Protein AF-A0AAD4MIU8-F1 (afdb_monomer)

Mean predicted aligned error: 20.25 Å

InterPro domains:
  IPR005312 Domain of unknown function DUF1759 [PF03564] (175-301)

Sequence (408 aa):
MAEQIKAGLVPHTTALTAKLDSLPEFQVPSLATDQPIEDYREQLDDLDIQLSESVLALKSRMDSIEKWQEKWLHYITAIDDDTARIRAGNEYNTTVRGPRGPIELMEEAELKIQSLTIIKEKIKKVNAKLDRQQTNLSLATIAQSPPQAQIQSPPQSNQITEPIVQMAPPKLRIFDGDILMWSEWWDSFTRLVDKKQWDDGYKLDQLVNHLSGRAHKYIQGYAGDPKNYAIVKERLQKKFGDNEVILDRLHKDLTHLPKAQNTSEIPKVVETIECICRQLEAKGENLEQRHIRQMIESKFPLWFVTDMYMQRGADWNVTKMRQYLEKWVDVREQAREAMDSNPPTYLHKNPKHERNPNNMNTGSVMVSNNSFTDKNKKSPKYPCFFVEKIIGTTNVAHIIQLKRESNV

Radius of gyration: 33.12 Å; Cα contacts (8 Å, |Δi|>4): 230; chains: 1; bounding box: 101×64×90 Å

Secondary structure (DSSP, 8-state):
-HHHHHHHHHHHHHHHHHHHHT-----PPPPPTT--HHHHHHHHHHHHHHHHHHHHHHHHHHHHHHHHHHHHHHHHHT---HHHHHHHHHHHHHHHSSTT-HHHHHHHHHHHHHHHHHHHHHHHHHHHHHHHHHHHHHHHHH-------------------------PPPPPPPB-S-TTTHHHHHHHHIIIIITS---HHHHHHHHHHTB-HHHHHHHTTTTT-GGGHHHHHHHHHHHH--HHHHHHHHHHHHHHSPPP-STTTHHHHHHHHHHHHHHHHHTT-----HHHHHHHHTTS-HHHHHHHHHS--TT--HHHHHHHHHHHHHHHHHHHHHHHTS-----------------------------------PPP----TT-S---S---THHHHHHHHTT--

Foldseek 3Di:
DLVVLVVQLVVLLVQLVVLLVPDDDDDQDDDDPPDDPVVSLVVLVVLLVSLVCSLVSNVVSLVSNVVSLVVLVVVLLPDPDPVVSVVSVVVSCCQQVPVSHSVVSQVSSVVVNVVSVVRNVVSVVVVVVVVVVVVVVVVVVVPPDDDDDDDDDDDDDDDDDDPPPPVDQDDQAAAAQALLCCVVNVVSLCVPAVPDPDQLLVSLVVVLVSYHHPLNVQCVVPSPDSVCSVVSVVSSCVRRVPLVVVLVVLVVCLQPPAADPGPVCLLVLLVSLVVSVVSCVVSVHDCQDPVNVVSSLRRYDPVVNVVLVVPDDPPDTPVVSSVVSVVVVVVVVVVVCVCVVPPDPPPPCPDDDDDDDDDDDDDDDDDDDDDDDDDDDDDDDDDPVPPDDPPDDDDPVVVVVVVVVVPD

Solvent-accessible surface area (backbone atoms only — not comparable to full-atom values): 25139 Å² total; per-residue (Å²): 106,71,68,57,44,52,62,61,36,50,61,39,47,53,56,41,53,56,49,61,78,65,56,76,92,83,74,85,82,77,88,53,96,87,57,59,70,62,67,52,47,52,57,48,51,55,48,46,47,57,44,48,54,51,42,52,59,46,50,61,35,47,59,51,41,51,59,38,50,52,52,47,53,50,54,40,73,70,45,86,51,67,70,61,24,52,51,49,48,49,52,48,50,55,58,37,74,30,92,86,14,60,53,56,48,48,49,54,47,49,54,49,41,50,55,47,49,55,48,48,57,48,50,55,60,48,53,63,46,52,57,50,50,54,53,50,49,59,52,56,70,71,64,79,72,88,84,88,82,86,85,91,81,87,89,81,82,94,75,95,68,82,87,73,80,73,75,71,77,84,76,78,69,73,41,44,60,60,45,83,57,33,61,66,50,48,59,44,44,38,69,73,47,69,75,43,98,64,58,50,40,60,47,34,52,58,49,55,76,32,35,31,70,60,41,32,67,74,42,61,93,49,74,86,45,47,85,34,32,67,58,53,51,50,53,47,42,66,70,39,60,38,62,65,66,43,49,63,42,48,53,44,54,54,64,67,47,75,53,32,88,48,80,84,42,41,52,62,49,47,54,52,50,50,56,44,50,51,54,38,49,75,72,70,50,78,62,81,39,71,66,56,45,51,47,58,57,62,31,49,46,70,69,56,51,47,54,56,61,70,73,53,60,99,82,68,46,48,70,57,48,51,54,49,50,52,51,53,40,53,54,49,51,52,52,48,52,53,43,76,74,51,70,82,83,80,74,76,80,75,81,76,89,80,85,84,84,88,81,88,86,87,83,88,83,88,84,85,86,84,76,84,79,90,80,88,79,87,75,85,83,79,80,73,91,83,82,86,85,90,84,76,91,79,69,68,69,67,62,52,55,64,60,60,77,70,74,122

Structure (mmCIF, N/CA/C/O backbone):
data_AF-A0AAD4MIU8-F1
#
_entry.id   AF-A0AAD4MIU8-F1
#
loop_
_atom_site.group_PDB
_atom_site.id
_atom_site.type_symbol
_atom_site.label_atom_id
_atom_site.label_alt_id
_atom_site.label_comp_id
_atom_site.label_asym_id
_atom_site.label_entity_id
_atom_site.label_seq_id
_atom_site.pdbx_PDB_ins_code
_atom_site.Cartn_x
_atom_site.Cartn_y
_atom_site.Cartn_z
_atom_site.occupancy
_atom_site.B_iso_or_equiv
_atom_site.auth_seq_id
_atom_site.auth_comp_id
_atom_site.auth_asym_id
_atom_site.auth_atom_id
_atom_site.pdbx_PDB_model_num
ATOM 1 N N . MET A 1 1 ? 11.847 3.805 -37.419 1.00 67.69 1 MET A N 1
ATOM 2 C CA . MET A 1 1 ? 10.958 3.721 -36.242 1.00 67.69 1 MET A CA 1
ATOM 3 C C . MET A 1 1 ? 11.722 3.839 -34.925 1.00 67.69 1 MET A C 1
ATOM 5 O O . MET A 1 1 ? 11.498 4.844 -34.271 1.00 67.69 1 MET A O 1
ATOM 9 N N . ALA A 1 2 ? 12.656 2.940 -34.565 1.00 67.56 2 ALA A N 1
ATOM 10 C CA . ALA A 1 2 ? 13.482 3.069 -33.341 1.00 67.56 2 ALA A CA 1
ATOM 11 C C . ALA A 1 2 ? 14.037 4.495 -33.111 1.00 67.56 2 ALA A C 1
ATOM 13 O O . ALA A 1 2 ? 13.659 5.162 -32.152 1.00 67.56 2 ALA A O 1
ATOM 14 N N . GLU A 1 3 ? 14.813 5.014 -34.070 1.00 76.06 3 GLU A N 1
ATOM 15 C CA . GLU A 1 3 ? 15.374 6.377 -34.030 1.00 76.06 3 GLU A CA 1
ATOM 16 C C . GLU A 1 3 ? 14.318 7.497 -33.934 1.00 76.06 3 GLU A C 1
ATOM 18 O O . GLU A 1 3 ? 14.583 8.545 -33.361 1.00 76.06 3 GLU A O 1
ATOM 23 N N . GLN A 1 4 ? 13.091 7.290 -34.427 1.00 81.19 4 GLN A N 1
ATOM 24 C CA . GLN A 1 4 ? 12.011 8.284 -34.309 1.00 81.19 4 GLN A CA 1
ATOM 25 C C . GLN A 1 4 ? 11.412 8.305 -32.895 1.00 81.19 4 GLN A C 1
ATOM 27 O O . GLN A 1 4 ? 11.025 9.360 -32.404 1.00 81.19 4 GLN A O 1
ATOM 32 N N . ILE A 1 5 ? 11.357 7.150 -32.226 1.00 80.56 5 ILE A N 1
ATOM 33 C CA . ILE A 1 5 ? 10.901 7.025 -30.835 1.00 80.56 5 ILE A CA 1
ATOM 34 C C . ILE A 1 5 ? 11.961 7.604 -29.888 1.00 80.56 5 ILE A C 1
ATOM 36 O O . ILE A 1 5 ? 11.640 8.385 -28.997 1.00 80.56 5 ILE A O 1
ATOM 40 N N . LYS A 1 6 ? 13.234 7.302 -30.152 1.00 81.62 6 LYS A N 1
ATOM 41 C CA . LYS A 1 6 ? 14.420 7.858 -29.486 1.00 81.62 6 LYS A CA 1
ATOM 42 C C . LYS A 1 6 ? 14.503 9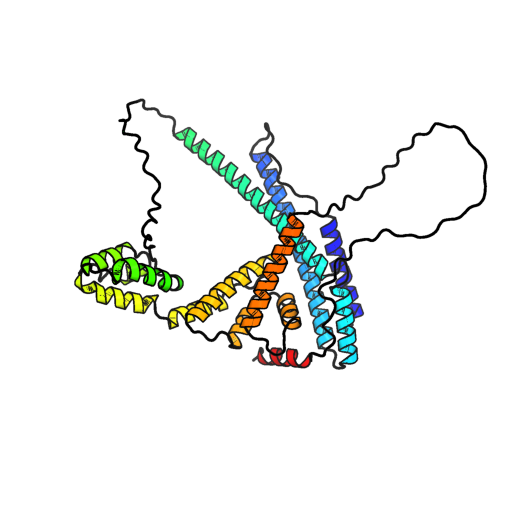.384 -29.633 1.00 81.62 6 LYS A C 1
ATOM 44 O O . LYS A 1 6 ? 14.613 10.085 -28.630 1.00 81.62 6 LYS A O 1
ATOM 49 N N . ALA A 1 7 ? 14.332 9.913 -30.848 1.00 84.19 7 ALA A N 1
ATOM 50 C CA . ALA A 1 7 ? 14.243 11.354 -31.100 1.00 84.19 7 ALA A CA 1
ATOM 51 C C . ALA A 1 7 ? 13.004 12.012 -30.460 1.00 84.19 7 ALA A C 1
ATOM 53 O O . ALA A 1 7 ? 13.064 13.183 -30.099 1.00 84.19 7 ALA A O 1
ATOM 54 N N . GLY A 1 8 ? 11.902 11.275 -30.282 1.00 85.50 8 GLY A N 1
ATOM 55 C CA . GLY A 1 8 ? 10.732 11.730 -29.523 1.00 85.50 8 GLY A CA 1
ATOM 56 C C . GLY A 1 8 ? 10.958 11.767 -28.007 1.00 85.50 8 GLY A C 1
ATOM 57 O O . GLY A 1 8 ? 10.428 12.644 -27.334 1.00 85.50 8 GLY A O 1
ATOM 58 N N . LEU A 1 9 ? 11.776 10.857 -27.470 1.00 86.75 9 LEU A N 1
ATOM 59 C CA . LEU A 1 9 ? 12.093 10.752 -26.042 1.00 86.75 9 LEU A CA 1
ATOM 60 C C . LEU A 1 9 ? 13.063 11.846 -25.559 1.00 86.75 9 LEU A C 1
ATOM 62 O O . LEU A 1 9 ? 12.859 12.403 -24.479 1.00 86.75 9 LEU A O 1
ATOM 66 N N . VAL A 1 10 ? 14.092 12.169 -26.352 1.00 86.88 10 VAL A N 1
ATOM 67 C CA . VAL A 1 10 ? 15.169 13.113 -25.978 1.00 86.88 10 VAL A CA 1
ATOM 68 C C . VAL A 1 10 ? 14.661 14.500 -25.534 1.00 86.88 10 VAL A C 1
ATOM 70 O O . VAL A 1 10 ? 15.100 14.969 -24.486 1.00 86.88 10 VAL A O 1
ATOM 73 N N . PRO A 1 11 ? 13.702 15.160 -26.216 1.00 89.06 11 PRO A N 1
ATOM 74 C CA . PRO A 1 11 ? 13.147 16.430 -25.743 1.00 89.06 11 PRO A CA 1
ATOM 75 C C . PRO A 1 11 ? 12.526 16.350 -24.343 1.00 89.06 11 PRO A C 1
ATOM 77 O O . PRO A 1 11 ? 12.638 17.302 -23.572 1.00 89.06 11 PRO A O 1
ATOM 80 N N . HIS A 1 12 ? 11.897 15.225 -23.985 1.00 89.00 12 HIS A N 1
ATOM 81 C CA . HIS A 1 12 ? 11.271 15.057 -22.672 1.00 89.00 12 HIS A CA 1
ATOM 82 C C . HIS A 1 12 ? 12.293 14.771 -21.569 1.00 89.00 12 HIS A C 1
ATOM 84 O O . HIS A 1 12 ? 12.146 15.321 -20.477 1.00 89.00 12 HIS A O 1
ATOM 90 N N . THR A 1 13 ? 13.348 13.990 -21.841 1.00 88.44 13 THR A N 1
ATOM 91 C CA . THR A 1 13 ? 14.445 13.822 -20.875 1.00 88.44 13 THR A CA 1
ATOM 92 C C . THR A 1 13 ? 15.165 15.145 -20.651 1.00 88.44 13 THR A C 1
ATOM 94 O O . THR A 1 13 ? 15.242 15.583 -19.509 1.00 88.44 13 THR A O 1
ATOM 97 N N . THR A 1 14 ? 15.563 15.861 -21.711 1.00 90.25 14 THR A N 1
ATOM 98 C CA . THR A 1 14 ? 16.180 17.195 -21.597 1.00 90.25 14 THR A CA 1
ATOM 99 C C . THR A 1 14 ? 15.285 18.188 -20.847 1.00 90.25 14 THR A C 1
ATOM 101 O O . THR A 1 14 ? 15.778 18.938 -20.007 1.00 90.25 14 THR A O 1
ATOM 104 N N . ALA A 1 15 ? 13.967 18.178 -21.078 1.00 90.31 15 ALA A N 1
ATOM 105 C CA . ALA A 1 15 ? 13.027 19.043 -20.360 1.00 90.31 15 ALA A CA 1
ATOM 106 C C . ALA A 1 15 ? 12.829 18.662 -18.879 1.00 90.31 15 ALA A C 1
ATOM 108 O O . ALA A 1 15 ? 12.446 19.530 -18.087 1.00 90.31 15 ALA A O 1
ATOM 109 N N . LEU A 1 16 ? 13.069 17.400 -18.496 1.00 90.94 16 LEU A N 1
ATOM 110 C CA . LEU A 1 16 ? 13.105 16.954 -17.100 1.00 90.94 16 LEU A CA 1
ATOM 111 C C . LEU A 1 16 ? 14.426 17.338 -16.432 1.00 90.94 16 LEU A C 1
ATOM 113 O O . LEU A 1 16 ? 14.388 17.979 -15.387 1.00 90.94 16 LEU A O 1
ATOM 117 N N . THR A 1 17 ? 15.562 17.062 -17.078 1.00 91.62 17 THR A N 1
ATOM 118 C CA . THR A 1 17 ? 16.901 17.495 -16.648 1.00 91.62 17 THR A CA 1
ATOM 119 C C . THR A 1 17 ? 16.939 19.000 -16.383 1.00 91.62 17 THR A C 1
ATOM 121 O O . THR A 1 17 ? 17.271 19.427 -15.284 1.00 91.62 17 THR A O 1
ATOM 124 N N . ALA A 1 18 ? 16.490 19.813 -17.344 1.00 92.00 18 ALA A N 1
ATOM 125 C CA . ALA A 1 18 ? 16.474 21.265 -17.203 1.00 92.00 18 ALA A CA 1
ATOM 126 C C . ALA A 1 18 ? 15.562 21.750 -16.062 1.00 92.00 18 ALA A C 1
ATOM 128 O O . ALA A 1 18 ? 15.890 22.739 -15.418 1.00 92.00 18 ALA A O 1
ATOM 129 N N . LYS A 1 19 ? 14.438 21.069 -15.778 1.00 91.50 19 LYS A N 1
ATOM 130 C CA . LYS A 1 19 ? 13.569 21.429 -14.642 1.00 91.50 19 LYS A CA 1
ATOM 131 C C . LYS A 1 19 ? 14.171 20.989 -13.304 1.00 91.50 19 LYS A C 1
ATOM 133 O O . LYS A 1 19 ? 14.023 21.716 -12.331 1.00 91.50 19 LYS A O 1
ATOM 138 N N . LEU A 1 20 ? 14.845 19.841 -13.249 1.00 89.12 20 LEU A N 1
ATOM 139 C CA . LEU A 1 20 ? 15.583 19.368 -12.073 1.00 89.12 20 LEU A CA 1
ATOM 140 C C . LEU A 1 20 ? 16.712 20.329 -11.690 1.00 89.12 20 LEU A C 1
ATOM 142 O O . LEU A 1 20 ? 16.757 20.788 -10.546 1.00 89.12 20 LEU A O 1
ATOM 146 N N . ASP A 1 21 ? 17.543 20.689 -12.670 1.00 89.50 21 ASP A N 1
ATOM 147 C CA . ASP A 1 21 ? 18.676 21.606 -12.514 1.00 89.50 21 ASP A CA 1
ATOM 148 C C . ASP A 1 21 ? 18.224 23.053 -12.205 1.00 89.50 21 ASP A C 1
ATOM 150 O O . ASP A 1 21 ? 18.973 23.814 -11.597 1.00 89.50 21 ASP A O 1
ATOM 154 N N . SER A 1 22 ? 16.994 23.444 -12.580 1.00 89.31 22 SER A N 1
ATOM 155 C CA . SER A 1 22 ? 16.445 24.791 -12.341 1.00 89.31 22 SER A CA 1
ATOM 156 C C . SER A 1 22 ? 15.590 24.941 -11.074 1.00 89.31 22 SER A C 1
ATOM 158 O O . SER A 1 22 ? 14.992 26.002 -10.881 1.00 89.31 22 SER A O 1
ATOM 160 N N . LEU A 1 23 ? 15.397 23.893 -10.267 1.00 87.88 23 LEU A N 1
ATOM 161 C CA . LEU A 1 23 ? 14.532 23.968 -9.082 1.00 87.88 23 LEU A CA 1
ATOM 162 C C . LEU A 1 23 ? 15.287 24.592 -7.897 1.00 87.88 23 LEU A C 1
ATOM 164 O O . LEU A 1 23 ? 16.319 24.042 -7.506 1.00 87.88 23 LEU A O 1
ATOM 168 N N . PRO A 1 24 ? 14.782 25.691 -7.298 1.00 83.88 24 PRO A N 1
ATOM 169 C CA . PRO A 1 24 ? 15.442 26.331 -6.167 1.00 83.88 24 PRO A CA 1
ATOM 170 C C . PRO A 1 24 ? 15.422 25.426 -4.929 1.00 83.88 24 PRO A C 1
ATOM 172 O O . PRO A 1 24 ? 14.605 24.508 -4.805 1.00 83.88 24 PRO A O 1
ATOM 175 N N . GLU A 1 25 ? 16.319 25.704 -3.987 1.00 82.31 25 GLU A N 1
ATOM 176 C CA . GLU A 1 25 ? 16.322 25.039 -2.688 1.00 82.31 25 GLU A CA 1
ATOM 177 C C . GLU A 1 25 ? 15.236 25.649 -1.791 1.00 82.31 25 GLU A C 1
ATOM 179 O O . GLU A 1 25 ? 15.449 26.632 -1.085 1.00 82.31 25 GLU A O 1
ATOM 184 N N . PHE A 1 26 ? 14.033 25.083 -1.864 1.00 85.44 26 PHE A N 1
ATOM 185 C CA . PHE A 1 26 ? 12.910 25.511 -1.038 1.00 85.44 26 PHE A CA 1
ATOM 186 C C . PHE A 1 26 ? 13.165 25.202 0.445 1.00 85.44 26 PHE A C 1
ATOM 188 O O . PHE A 1 26 ? 13.503 24.078 0.818 1.00 85.44 26 PHE A O 1
ATOM 195 N N . GLN A 1 27 ? 12.926 26.187 1.307 1.00 84.62 27 GLN A N 1
ATOM 196 C CA . GLN A 1 27 ? 12.951 26.049 2.762 1.00 84.62 27 GLN A CA 1
ATOM 197 C C . GLN A 1 27 ? 11.756 26.814 3.350 1.00 84.62 27 GLN A C 1
ATOM 199 O O . GLN A 1 27 ? 11.256 27.751 2.731 1.00 84.62 27 GLN A O 1
ATOM 204 N N . VAL A 1 28 ? 11.266 26.408 4.525 1.00 84.31 28 VAL A N 1
ATOM 205 C CA . VAL A 1 28 ? 10.170 27.130 5.199 1.00 84.31 28 VAL A CA 1
ATOM 206 C C . VAL A 1 28 ? 10.751 28.390 5.851 1.00 84.31 28 VAL A C 1
ATOM 208 O O . VAL A 1 28 ? 11.695 28.244 6.632 1.00 84.31 28 VAL A O 1
ATOM 211 N N . PRO A 1 29 ? 10.228 29.600 5.572 1.00 84.38 29 PRO A N 1
ATOM 212 C CA . PRO A 1 29 ? 10.720 30.826 6.189 1.00 84.38 29 PRO A CA 1
ATOM 213 C C . PRO A 1 29 ? 10.487 30.821 7.704 1.00 84.38 29 PRO A C 1
ATOM 215 O O . PRO A 1 29 ? 9.495 30.282 8.202 1.00 84.38 29 PRO A O 1
ATOM 218 N N . SER A 1 30 ? 11.385 31.467 8.444 1.00 83.44 30 SER A N 1
ATOM 219 C CA . SER A 1 30 ? 11.197 31.753 9.870 1.00 83.44 30 SER A CA 1
ATOM 220 C C . SER A 1 30 ? 10.391 33.038 10.040 1.00 83.44 30 SER A C 1
ATOM 222 O O . SER A 1 30 ? 10.741 34.046 9.434 1.00 83.44 30 SER A O 1
ATOM 224 N N . LEU A 1 31 ? 9.368 33.020 10.899 1.00 81.06 31 LEU A N 1
ATOM 225 C CA . LEU A 1 31 ? 8.656 34.232 11.316 1.00 81.06 31 LEU A CA 1
ATOM 226 C C . LEU A 1 31 ? 9.646 35.216 11.961 1.00 81.06 31 LEU A C 1
ATOM 228 O O . LEU A 1 31 ? 10.312 34.863 12.939 1.00 81.06 31 LEU A O 1
ATOM 232 N N . ALA A 1 32 ? 9.749 36.431 11.420 1.00 80.69 32 ALA A N 1
ATOM 233 C CA . ALA A 1 32 ? 10.578 37.483 12.002 1.00 80.69 32 ALA A CA 1
ATOM 234 C C . ALA A 1 32 ? 9.880 38.153 13.201 1.00 80.69 32 ALA A C 1
ATOM 236 O O . ALA A 1 32 ? 8.654 38.224 13.254 1.00 80.69 32 ALA A O 1
ATOM 237 N N . THR A 1 33 ? 10.666 38.664 14.155 1.00 74.06 33 THR A N 1
ATOM 238 C CA . THR A 1 33 ? 10.194 39.173 15.460 1.00 74.06 33 THR A CA 1
ATOM 239 C C . THR A 1 33 ? 9.079 40.218 15.364 1.00 74.06 33 THR A C 1
ATOM 241 O O . THR A 1 33 ? 8.167 40.207 16.186 1.00 74.06 33 THR A O 1
ATOM 244 N N . ASP A 1 34 ? 9.150 41.089 14.354 1.00 77.56 34 ASP A N 1
ATOM 245 C CA . ASP A 1 34 ? 8.257 42.240 14.168 1.00 77.56 34 ASP A CA 1
ATOM 246 C C . ASP A 1 34 ? 7.303 42.073 12.963 1.00 77.56 34 ASP A C 1
ATOM 248 O O . ASP A 1 34 ? 6.650 43.029 12.544 1.00 77.56 34 ASP A O 1
ATOM 252 N N . GLN A 1 35 ? 7.232 40.875 12.369 1.00 82.38 35 GLN A N 1
ATOM 253 C CA . GLN A 1 35 ? 6.411 40.598 11.186 1.00 82.38 35 GLN A CA 1
ATOM 254 C C . GLN A 1 35 ? 4.956 40.271 11.577 1.00 82.38 35 GLN A C 1
ATOM 256 O O . GLN A 1 35 ? 4.739 39.437 12.463 1.00 82.38 35 GLN A O 1
ATOM 261 N N . PRO A 1 36 ? 3.939 40.850 10.908 1.00 85.44 36 PRO A N 1
ATOM 262 C CA . PRO A 1 36 ? 2.552 40.452 11.119 1.00 85.44 36 PRO A CA 1
ATOM 263 C C . PRO A 1 36 ? 2.320 38.977 10.762 1.00 85.44 36 PRO A C 1
ATOM 265 O O . PRO A 1 36 ? 2.852 38.453 9.784 1.00 85.44 36 PRO A O 1
ATOM 268 N N . ILE A 1 37 ? 1.480 38.300 11.549 1.00 82.69 37 ILE A N 1
ATOM 269 C CA . ILE A 1 37 ? 1.195 36.868 11.359 1.00 82.69 37 ILE A CA 1
ATOM 270 C C . ILE A 1 37 ? 0.523 36.598 10.002 1.00 82.69 37 ILE A C 1
ATOM 272 O O . ILE A 1 37 ? 0.755 35.540 9.425 1.00 82.69 37 ILE A O 1
ATOM 276 N N . GLU A 1 38 ? -0.273 37.534 9.479 1.00 84.69 38 GLU A N 1
ATOM 277 C CA . GLU A 1 38 ? -0.971 37.347 8.201 1.00 84.69 38 GLU A CA 1
ATOM 278 C C . GLU A 1 38 ? -0.011 37.468 7.004 1.00 84.69 38 GLU A C 1
ATOM 280 O O . GLU A 1 38 ? 0.018 36.563 6.177 1.00 84.69 38 GLU A O 1
ATOM 285 N N . ASP A 1 39 ? 0.880 38.467 6.988 1.00 85.81 39 ASP A N 1
ATOM 286 C CA . ASP A 1 39 ? 1.981 38.599 6.015 1.00 85.81 39 ASP A CA 1
ATOM 287 C C . ASP A 1 39 ? 2.872 37.340 5.974 1.00 85.81 39 ASP A C 1
ATOM 289 O O . ASP A 1 39 ? 3.410 36.958 4.935 1.00 85.81 39 ASP A O 1
ATOM 293 N N . TYR A 1 40 ? 3.058 36.679 7.123 1.00 87.81 40 TYR A N 1
ATOM 294 C CA . TYR A 1 40 ? 3.792 35.413 7.213 1.00 87.81 40 TYR A CA 1
ATOM 295 C C . TYR A 1 40 ? 2.985 34.214 6.686 1.00 87.81 40 TYR A C 1
ATOM 297 O O . TYR A 1 40 ? 3.573 33.285 6.134 1.00 87.81 40 TYR A O 1
ATOM 305 N N . ARG A 1 41 ? 1.650 34.224 6.804 1.00 85.75 41 ARG A N 1
ATOM 306 C CA . ARG A 1 41 ? 0.775 33.200 6.200 1.00 85.75 41 ARG A CA 1
ATOM 307 C C . ARG A 1 41 ? 0.720 33.348 4.681 1.00 85.75 41 ARG A C 1
ATOM 309 O O . ARG A 1 41 ? 0.863 32.345 3.995 1.00 85.75 41 ARG A O 1
ATOM 316 N N . GLU A 1 42 ? 0.642 34.573 4.161 1.00 89.38 42 GLU A N 1
ATOM 317 C CA . GLU A 1 42 ? 0.718 34.850 2.719 1.00 89.38 42 GLU A CA 1
ATOM 318 C C . GLU A 1 42 ? 2.027 34.299 2.117 1.00 89.38 42 GLU A C 1
ATOM 320 O O . GLU A 1 42 ? 1.993 33.542 1.151 1.00 89.38 42 GLU A O 1
ATOM 325 N N . GLN A 1 43 ? 3.173 34.536 2.771 1.00 90.00 43 GLN A N 1
ATOM 326 C CA . GLN A 1 43 ? 4.472 33.960 2.375 1.00 90.00 43 GLN A CA 1
ATOM 327 C C . GLN A 1 43 ? 4.527 32.422 2.432 1.00 90.00 43 GLN A C 1
ATOM 329 O O . GLN A 1 43 ? 5.267 31.800 1.664 1.00 90.00 43 GLN A O 1
ATOM 334 N N . LEU A 1 44 ? 3.790 31.792 3.351 1.00 88.38 44 LEU A N 1
ATOM 335 C CA . LEU A 1 44 ? 3.712 30.333 3.465 1.00 88.38 44 LEU A CA 1
ATOM 336 C C . LEU A 1 44 ? 2.801 29.714 2.397 1.00 88.38 44 LEU A C 1
ATOM 338 O O . LEU A 1 44 ? 3.119 28.638 1.886 1.00 88.38 44 LEU A O 1
ATOM 342 N N . ASP A 1 45 ? 1.715 30.392 2.035 1.00 90.31 45 ASP A N 1
ATOM 343 C CA . ASP A 1 45 ? 0.769 29.928 1.023 1.00 90.31 45 ASP A CA 1
ATOM 344 C C . ASP A 1 45 ? 1.325 30.147 -0.402 1.00 90.31 45 ASP A C 1
ATOM 346 O O . ASP A 1 45 ? 1.248 29.233 -1.226 1.00 90.31 45 ASP A O 1
ATOM 350 N N . ASP A 1 46 ? 2.022 31.262 -0.669 1.00 91.69 46 ASP A N 1
ATOM 351 C CA . ASP A 1 46 ? 2.822 31.470 -1.894 1.00 91.69 46 ASP A CA 1
ATOM 352 C C . ASP A 1 46 ? 3.870 30.358 -2.084 1.00 91.69 46 ASP A C 1
ATOM 354 O O . ASP A 1 46 ? 4.067 29.828 -3.185 1.00 91.69 46 ASP A O 1
ATOM 358 N N . LEU A 1 47 ? 4.535 29.961 -0.995 1.00 90.81 47 LEU A N 1
ATOM 359 C CA . LEU A 1 47 ? 5.490 28.858 -1.003 1.00 90.81 47 LEU A CA 1
ATOM 360 C C . LEU A 1 47 ? 4.794 27.512 -1.281 1.00 90.81 47 LEU A C 1
ATOM 362 O O . LEU A 1 47 ? 5.310 26.707 -2.059 1.00 90.81 47 LEU A O 1
ATOM 366 N N . ASP A 1 48 ? 3.613 27.262 -0.707 1.00 89.56 48 ASP A N 1
ATOM 367 C CA . ASP A 1 48 ? 2.816 26.058 -0.977 1.00 89.56 48 ASP A CA 1
ATOM 368 C C . ASP A 1 48 ? 2.373 25.979 -2.454 1.00 89.56 48 ASP A C 1
ATOM 370 O O . ASP A 1 48 ? 2.421 24.896 -3.056 1.00 89.56 48 ASP A O 1
ATOM 374 N N . ILE A 1 49 ? 2.045 27.118 -3.076 1.00 91.12 49 ILE A N 1
ATOM 375 C CA . ILE A 1 49 ? 1.749 27.246 -4.513 1.00 91.12 49 ILE A CA 1
ATOM 376 C C . ILE A 1 49 ? 2.987 26.901 -5.355 1.00 91.12 49 ILE A C 1
ATOM 378 O O . ILE A 1 49 ? 2.923 25.980 -6.174 1.00 91.12 49 ILE A O 1
ATOM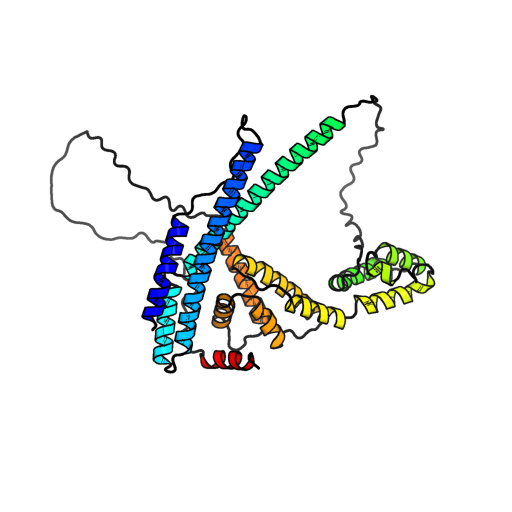 382 N N . GLN A 1 50 ? 4.139 27.538 -5.117 1.00 91.12 50 GLN A N 1
ATOM 383 C CA . GLN A 1 50 ? 5.372 27.279 -5.884 1.00 91.12 50 GLN A CA 1
ATOM 384 C C . GLN A 1 50 ? 5.862 25.822 -5.762 1.00 91.12 50 GLN A C 1
ATOM 386 O O . GLN A 1 50 ? 6.356 25.229 -6.733 1.00 91.12 50 GLN A O 1
ATOM 391 N N . LEU A 1 51 ? 5.690 25.209 -4.584 1.00 87.44 51 LEU A N 1
ATOM 392 C CA . LEU A 1 51 ? 5.935 23.781 -4.359 1.00 87.44 51 LEU A CA 1
ATOM 393 C C . LEU A 1 51 ? 4.952 22.908 -5.158 1.00 87.44 51 LEU A C 1
ATOM 395 O O . LEU A 1 51 ? 5.365 21.908 -5.752 1.00 87.44 51 LEU A O 1
ATOM 399 N N . SER A 1 52 ? 3.670 23.287 -5.218 1.00 90.06 52 SER A N 1
ATOM 400 C CA . SER A 1 52 ? 2.633 22.580 -5.988 1.00 90.06 52 SER A CA 1
ATOM 401 C C . SER A 1 52 ? 2.926 22.582 -7.484 1.00 90.06 52 SER A C 1
ATOM 403 O O . SER A 1 52 ? 2.961 21.517 -8.104 1.00 90.06 52 SER A O 1
ATOM 405 N N . GLU A 1 53 ? 3.191 23.757 -8.057 1.00 92.00 53 GLU A N 1
ATOM 406 C CA . GLU A 1 53 ? 3.561 23.903 -9.467 1.00 92.00 53 GLU A CA 1
ATOM 407 C C . GLU A 1 53 ? 4.814 23.092 -9.799 1.00 92.00 53 GLU A C 1
ATOM 409 O O . GLU A 1 53 ? 4.875 22.417 -10.826 1.00 92.00 53 GLU A O 1
ATOM 414 N N . SER A 1 54 ? 5.805 23.102 -8.905 1.00 89.25 54 SER A N 1
ATOM 415 C CA . SER A 1 54 ? 7.051 22.356 -9.076 1.00 89.25 54 SER A CA 1
ATOM 416 C C . SER A 1 54 ? 6.840 20.839 -9.085 1.00 89.25 54 SER A C 1
ATOM 418 O O . SER A 1 54 ? 7.388 20.165 -9.960 1.00 89.25 54 SER A O 1
ATOM 420 N N . VAL A 1 55 ? 6.008 20.300 -8.186 1.00 86.31 55 VAL A N 1
ATOM 421 C CA . VAL A 1 55 ? 5.646 18.871 -8.174 1.00 86.31 55 VAL A CA 1
ATOM 422 C C . VAL A 1 55 ? 4.850 18.484 -9.425 1.00 86.31 55 VAL A C 1
ATOM 424 O O . VAL A 1 55 ? 5.174 17.485 -10.067 1.00 86.31 55 VAL A O 1
ATOM 427 N N . LEU A 1 56 ? 3.847 19.279 -9.816 1.00 88.56 56 LEU A N 1
ATOM 428 C CA . LEU A 1 56 ? 3.045 19.032 -11.023 1.00 88.56 56 LEU A CA 1
ATOM 429 C C . LEU A 1 56 ? 3.903 19.084 -12.298 1.00 88.56 56 LEU A C 1
ATOM 431 O O . LEU A 1 56 ? 3.772 18.228 -13.176 1.00 88.56 56 LEU A O 1
ATOM 435 N N . ALA A 1 57 ? 4.826 20.045 -12.379 1.00 89.75 57 ALA A N 1
ATOM 436 C CA . ALA A 1 57 ? 5.741 20.210 -13.503 1.00 89.75 57 ALA A CA 1
ATOM 437 C C . ALA A 1 57 ? 6.731 19.044 -13.654 1.00 89.75 57 ALA A C 1
ATOM 439 O O . ALA A 1 57 ? 7.095 18.726 -14.789 1.00 89.75 57 ALA A O 1
ATOM 440 N N . LEU A 1 58 ? 7.164 18.414 -12.554 1.00 86.81 58 LEU A N 1
ATOM 441 C CA . LEU A 1 58 ? 7.978 17.194 -12.595 1.00 86.81 58 LEU A CA 1
ATOM 442 C C . LEU A 1 58 ? 7.137 15.985 -13.031 1.00 86.81 58 LEU A C 1
ATOM 444 O O . LEU A 1 58 ? 7.490 15.343 -14.020 1.00 86.81 58 LEU A O 1
ATOM 448 N N . LYS A 1 59 ? 5.989 15.730 -12.384 1.00 85.81 59 LYS A N 1
ATOM 449 C CA . LYS A 1 59 ? 5.114 14.584 -12.708 1.00 85.81 59 LYS A CA 1
ATOM 450 C C . LYS A 1 59 ? 4.687 14.571 -14.180 1.00 85.81 59 LYS A C 1
ATOM 452 O O . LYS A 1 59 ? 4.951 13.605 -14.882 1.00 85.81 59 LYS A O 1
ATOM 457 N N . SER A 1 60 ? 4.191 15.695 -14.700 1.00 87.00 60 SER A N 1
ATOM 458 C CA . SER A 1 60 ? 3.792 15.843 -16.113 1.00 87.00 60 SER A CA 1
ATOM 459 C C . SER A 1 60 ? 4.911 15.498 -17.123 1.00 87.00 60 SER A C 1
ATOM 461 O O . SER A 1 60 ? 4.653 14.986 -18.219 1.00 87.00 60 SER A O 1
ATOM 463 N N . ARG A 1 61 ? 6.181 15.730 -16.756 1.00 86.69 61 ARG A N 1
ATOM 464 C CA . ARG A 1 61 ? 7.353 15.346 -17.563 1.00 86.69 61 ARG A CA 1
ATOM 465 C C . ARG A 1 61 ? 7.677 13.855 -17.435 1.00 86.69 61 ARG A C 1
ATOM 467 O O . ARG A 1 61 ? 7.964 13.229 -18.453 1.00 86.69 61 ARG A O 1
ATOM 474 N N . MET A 1 62 ? 7.576 13.281 -16.235 1.00 85.38 62 MET A N 1
ATOM 475 C CA . MET A 1 62 ? 7.730 11.838 -15.997 1.00 85.38 62 MET A CA 1
ATOM 476 C C . MET A 1 62 ? 6.668 11.035 -16.769 1.00 85.38 62 MET A C 1
ATOM 478 O O . MET A 1 62 ? 7.032 10.146 -17.535 1.00 85.38 62 MET A O 1
ATOM 482 N N . ASP A 1 63 ? 5.392 11.436 -16.700 1.00 81.81 63 ASP A N 1
ATOM 483 C CA . ASP A 1 63 ? 4.285 10.848 -17.474 1.00 81.81 63 ASP A CA 1
ATOM 484 C C . ASP A 1 63 ? 4.562 10.853 -18.987 1.00 81.81 63 ASP A C 1
ATOM 486 O O . ASP A 1 63 ? 4.096 9.990 -19.733 1.00 81.81 63 ASP A O 1
ATOM 490 N N . SER A 1 64 ? 5.262 11.884 -19.471 1.00 84.94 64 SER A N 1
ATOM 491 C CA . SER A 1 64 ? 5.613 12.032 -20.885 1.00 84.94 64 SER A CA 1
ATOM 492 C C . SER A 1 64 ? 6.750 11.089 -21.283 1.00 84.94 64 SER A C 1
ATOM 494 O O . SER A 1 64 ? 6.703 10.505 -22.365 1.00 84.94 64 SER A O 1
ATOM 496 N N . ILE A 1 65 ? 7.743 10.901 -20.408 1.00 84.94 65 ILE A N 1
ATOM 497 C CA . ILE A 1 65 ? 8.842 9.943 -20.592 1.00 84.94 65 ILE A CA 1
ATOM 498 C C . ILE A 1 65 ? 8.308 8.504 -20.595 1.00 84.94 65 ILE A C 1
ATOM 500 O O . ILE A 1 65 ? 8.626 7.754 -21.520 1.00 84.94 65 ILE A O 1
ATOM 504 N N . GLU A 1 66 ? 7.444 8.138 -19.640 1.00 84.62 66 GLU A N 1
ATOM 505 C CA . GLU A 1 66 ? 6.845 6.795 -19.557 1.00 84.62 66 GLU A CA 1
ATOM 506 C C . GLU A 1 66 ? 6.074 6.452 -20.847 1.00 84.62 66 GLU A C 1
ATOM 508 O O . GLU A 1 66 ? 6.345 5.432 -21.478 1.00 84.62 66 GLU A O 1
ATOM 513 N N . LYS A 1 67 ? 5.233 7.366 -21.356 1.00 84.31 67 LYS A N 1
ATOM 514 C CA . LYS A 1 67 ? 4.497 7.187 -22.629 1.00 84.31 67 LYS A CA 1
ATOM 515 C C . LYS A 1 67 ? 5.395 6.999 -23.859 1.00 84.31 67 LYS A C 1
ATOM 517 O O . LYS A 1 67 ? 4.948 6.436 -24.861 1.00 84.31 67 LYS A O 1
ATOM 522 N N . TRP A 1 68 ? 6.640 7.482 -23.845 1.00 84.81 68 TRP A N 1
ATOM 523 C CA . TRP A 1 68 ? 7.609 7.218 -24.919 1.00 84.81 68 TRP A CA 1
ATOM 524 C C . TRP A 1 68 ? 8.386 5.914 -24.703 1.00 84.81 68 TRP A C 1
ATOM 526 O O . TRP A 1 68 ? 8.660 5.218 -25.683 1.00 84.81 68 TRP A O 1
ATOM 536 N N . GLN A 1 69 ? 8.665 5.528 -23.454 1.00 84.31 69 GLN A N 1
ATOM 537 C CA . GLN A 1 69 ? 9.192 4.199 -23.119 1.00 84.31 69 GLN A CA 1
ATOM 538 C C . GLN A 1 69 ? 8.198 3.095 -23.516 1.00 84.31 69 GLN A C 1
ATOM 540 O O . GLN A 1 69 ? 8.591 2.152 -24.201 1.00 84.31 69 GLN A O 1
ATOM 545 N N . GLU A 1 70 ? 6.906 3.245 -23.200 1.00 82.38 70 GLU A N 1
ATOM 546 C CA . GLU A 1 70 ? 5.838 2.321 -23.611 1.00 82.38 70 GLU A CA 1
ATOM 547 C C . GLU A 1 70 ? 5.785 2.133 -25.134 1.00 82.38 70 GLU A C 1
ATOM 549 O O . GLU A 1 70 ? 5.726 1.002 -25.619 1.00 82.38 70 GLU A O 1
ATOM 554 N N . LYS A 1 71 ? 5.873 3.226 -25.909 1.00 83.44 71 LYS A N 1
ATOM 555 C CA . LYS A 1 71 ? 5.940 3.171 -27.382 1.00 83.44 71 LYS A CA 1
ATOM 556 C C . LYS A 1 71 ? 7.171 2.413 -27.878 1.00 83.44 71 LYS A C 1
ATOM 558 O O . LYS A 1 71 ? 7.062 1.655 -28.842 1.00 83.44 71 LYS A O 1
ATOM 563 N N . TRP A 1 72 ? 8.329 2.597 -27.241 1.00 84.25 72 TRP A N 1
ATOM 564 C CA . TRP A 1 72 ? 9.560 1.894 -27.615 1.00 84.25 72 TRP A CA 1
ATOM 565 C C . TRP A 1 72 ? 9.463 0.398 -27.304 1.00 84.25 72 TRP A C 1
ATOM 567 O O . TRP A 1 72 ? 9.745 -0.428 -28.172 1.00 84.25 72 TRP A O 1
ATOM 577 N N . LEU A 1 73 ? 8.984 0.041 -26.111 1.00 79.56 73 LEU A N 1
ATOM 578 C CA . LEU A 1 73 ? 8.731 -1.346 -25.721 1.00 79.56 73 LEU A CA 1
ATOM 579 C C . LEU A 1 73 ? 7.718 -2.010 -26.662 1.00 79.56 73 LEU A C 1
ATOM 581 O O . LEU A 1 73 ? 7.962 -3.121 -27.130 1.00 79.56 73 LEU A O 1
ATOM 585 N N . HIS A 1 74 ? 6.632 -1.316 -27.020 1.00 81.94 74 HIS A N 1
ATOM 586 C CA . HIS A 1 74 ? 5.655 -1.831 -27.977 1.00 81.94 74 HIS A CA 1
ATOM 587 C C . HIS A 1 74 ? 6.281 -2.089 -29.356 1.00 81.94 74 HIS A C 1
ATOM 589 O O . HIS A 1 74 ? 6.119 -3.185 -29.894 1.00 81.94 74 HIS A O 1
ATOM 595 N N . TYR A 1 75 ? 7.067 -1.142 -29.882 1.00 83.69 75 TYR A N 1
ATOM 596 C CA . TYR A 1 75 ? 7.826 -1.328 -31.121 1.00 83.69 75 TYR A CA 1
ATOM 597 C C . TYR A 1 75 ? 8.747 -2.559 -31.059 1.00 83.69 75 TYR A C 1
ATOM 599 O O . TYR A 1 75 ? 8.723 -3.369 -31.977 1.00 83.69 75 TYR A O 1
ATOM 607 N N . ILE A 1 76 ? 9.493 -2.758 -29.966 1.00 78.44 76 ILE A N 1
ATOM 608 C CA . ILE A 1 76 ? 10.377 -3.927 -29.792 1.00 78.44 76 ILE A CA 1
ATOM 609 C C . ILE A 1 76 ? 9.574 -5.237 -29.771 1.00 78.44 76 ILE A C 1
ATOM 611 O O . ILE A 1 76 ? 9.998 -6.227 -30.367 1.00 78.44 76 ILE A O 1
ATOM 615 N N . THR A 1 77 ? 8.396 -5.255 -29.135 1.00 77.88 77 THR A N 1
ATOM 616 C CA . THR A 1 77 ? 7.513 -6.439 -29.141 1.00 77.88 77 THR A CA 1
ATOM 617 C C . THR A 1 77 ? 6.866 -6.731 -30.496 1.00 77.88 77 THR A C 1
ATOM 619 O O . THR A 1 77 ? 6.429 -7.858 -30.706 1.00 77.88 77 THR A O 1
ATOM 622 N N . ALA A 1 78 ? 6.824 -5.753 -31.406 1.00 81.69 78 ALA A N 1
ATOM 623 C CA . ALA A 1 78 ? 6.250 -5.868 -32.748 1.00 81.69 78 ALA A CA 1
ATOM 624 C C . ALA A 1 78 ? 7.285 -6.229 -33.837 1.00 81.69 78 ALA A C 1
ATOM 626 O O . ALA A 1 78 ? 6.969 -6.175 -35.023 1.00 81.69 78 ALA A O 1
ATOM 627 N N . ILE A 1 79 ? 8.522 -6.575 -33.457 1.00 82.12 79 ILE A N 1
ATOM 628 C CA . ILE A 1 79 ? 9.539 -7.099 -34.378 1.00 82.12 79 ILE A CA 1
ATOM 629 C C . ILE A 1 79 ? 9.458 -8.633 -34.393 1.00 82.12 79 ILE A C 1
ATOM 631 O O . ILE A 1 79 ? 9.672 -9.276 -33.360 1.00 82.12 79 ILE A O 1
ATOM 635 N N . ASP A 1 80 ? 9.189 -9.204 -35.570 1.00 81.81 80 ASP A N 1
ATOM 636 C CA . ASP A 1 80 ? 9.094 -10.657 -35.777 1.00 81.81 80 ASP A CA 1
ATOM 637 C C . ASP A 1 80 ? 10.466 -11.359 -35.852 1.00 81.81 80 ASP A C 1
ATOM 639 O O . ASP A 1 80 ? 10.587 -12.507 -35.430 1.00 81.81 80 ASP A O 1
ATOM 643 N N . ASP A 1 81 ? 11.514 -10.686 -36.350 1.00 88.12 81 ASP A N 1
ATOM 644 C CA . ASP A 1 81 ? 12.885 -11.225 -36.355 1.00 88.12 81 ASP A CA 1
ATOM 645 C C . ASP A 1 81 ? 13.538 -11.114 -34.970 1.00 88.12 81 ASP A C 1
ATOM 647 O O . ASP A 1 81 ? 13.803 -10.016 -34.471 1.00 88.12 81 ASP A O 1
ATOM 651 N N . ASP A 1 82 ? 13.887 -12.261 -34.385 1.00 74.88 82 ASP A N 1
ATOM 652 C CA . ASP A 1 82 ? 14.605 -12.353 -33.113 1.00 74.88 82 ASP A CA 1
ATOM 653 C C . ASP A 1 82 ? 15.916 -11.553 -33.100 1.00 74.88 82 ASP A C 1
ATOM 655 O O . ASP A 1 82 ? 16.250 -10.937 -32.085 1.00 74.88 82 ASP A O 1
ATOM 659 N N . THR A 1 83 ? 16.650 -11.499 -34.216 1.00 79.06 83 THR A N 1
ATOM 660 C CA . THR A 1 83 ? 17.961 -10.834 -34.268 1.00 79.06 83 THR A CA 1
ATOM 661 C C . THR A 1 83 ? 17.819 -9.313 -34.180 1.00 79.06 83 THR A C 1
ATOM 663 O O . THR A 1 83 ? 18.498 -8.657 -33.382 1.00 79.06 83 THR A O 1
ATOM 666 N N . ALA A 1 84 ? 16.910 -8.733 -34.965 1.00 72.06 84 ALA A N 1
ATOM 667 C CA . ALA A 1 84 ? 16.550 -7.323 -34.910 1.00 72.06 84 ALA A CA 1
ATOM 668 C C . ALA A 1 84 ? 15.857 -6.957 -33.588 1.00 72.06 84 ALA A C 1
ATOM 670 O O . ALA A 1 84 ? 16.132 -5.887 -33.041 1.00 72.06 84 ALA A O 1
ATOM 671 N N . ARG A 1 85 ? 15.027 -7.849 -33.031 1.00 79.25 85 ARG A N 1
ATOM 672 C CA . ARG A 1 85 ? 14.362 -7.660 -31.734 1.00 79.25 85 ARG A CA 1
ATOM 673 C C . ARG A 1 85 ? 15.362 -7.577 -30.583 1.00 79.25 85 ARG A C 1
ATOM 675 O O . ARG A 1 85 ? 15.295 -6.637 -29.792 1.00 79.25 85 ARG A O 1
ATOM 682 N N . ILE A 1 86 ? 16.334 -8.491 -30.524 1.00 72.38 86 ILE A N 1
ATOM 683 C CA . ILE A 1 86 ? 17.430 -8.452 -29.539 1.00 72.38 86 ILE A CA 1
ATOM 684 C C . ILE A 1 86 ? 18.273 -7.181 -29.722 1.00 72.38 86 ILE A C 1
ATOM 686 O O . ILE A 1 86 ? 18.594 -6.509 -28.742 1.00 72.38 86 ILE A O 1
ATOM 690 N N . ARG A 1 87 ? 18.583 -6.792 -30.967 1.00 75.50 87 ARG A N 1
ATOM 691 C CA . ARG A 1 87 ? 19.329 -5.555 -31.260 1.00 75.50 87 ARG A CA 1
ATOM 692 C C . ARG A 1 87 ? 18.597 -4.303 -30.758 1.00 75.50 87 ARG A C 1
ATOM 694 O O . ARG A 1 87 ? 19.216 -3.476 -30.094 1.00 75.50 87 ARG A O 1
ATOM 701 N N . ALA A 1 88 ? 17.296 -4.189 -31.024 1.00 74.75 88 ALA A N 1
ATOM 702 C CA . ALA A 1 88 ? 16.471 -3.066 -30.579 1.00 74.75 88 ALA A CA 1
ATOM 703 C C . ALA A 1 88 ? 16.259 -3.052 -29.051 1.00 74.75 88 ALA A C 1
ATOM 705 O O . ALA A 1 88 ? 16.230 -1.980 -28.447 1.00 74.75 88 ALA A O 1
ATOM 706 N N . GLY A 1 89 ? 16.166 -4.225 -28.414 1.00 74.56 89 GLY A N 1
ATOM 707 C CA . GLY A 1 89 ? 16.131 -4.361 -26.954 1.00 74.56 89 GLY A CA 1
ATOM 708 C C . GLY A 1 89 ? 17.432 -3.913 -26.279 1.00 74.56 89 GLY A C 1
ATOM 709 O O . GLY A 1 89 ? 17.391 -3.198 -25.278 1.00 74.56 89 GLY A O 1
ATOM 710 N N . ASN A 1 90 ? 18.585 -4.256 -26.861 1.00 77.81 90 ASN A N 1
ATOM 711 C CA . ASN A 1 90 ? 19.887 -3.780 -26.390 1.00 77.81 90 ASN A CA 1
ATOM 712 C C . ASN A 1 90 ? 20.025 -2.257 -26.554 1.00 77.81 90 ASN A C 1
ATOM 714 O O . ASN A 1 90 ? 20.445 -1.586 -25.615 1.00 77.81 90 ASN A O 1
ATOM 718 N N . GLU A 1 91 ? 19.617 -1.698 -27.700 1.00 79.69 91 GLU A N 1
ATOM 719 C CA . GLU A 1 91 ? 19.633 -0.246 -27.937 1.00 79.69 91 GLU A CA 1
ATOM 720 C C . GLU A 1 91 ? 18.752 0.516 -26.932 1.00 79.69 91 GLU A C 1
ATOM 722 O O . GLU A 1 91 ? 19.184 1.523 -26.362 1.00 79.69 91 GLU A O 1
ATOM 727 N N . TYR A 1 92 ? 17.542 0.009 -26.666 1.00 81.25 92 TYR A N 1
ATOM 728 C CA . TYR A 1 92 ? 16.664 0.525 -25.615 1.00 81.25 92 TYR A CA 1
ATOM 729 C C . TYR A 1 92 ? 17.361 0.485 -24.256 1.00 81.25 92 TYR A C 1
ATOM 731 O O . TYR A 1 92 ? 17.435 1.509 -23.586 1.00 81.25 92 TYR A O 1
ATOM 739 N N . ASN A 1 93 ? 17.935 -0.656 -23.862 1.00 76.50 93 ASN A N 1
ATOM 740 C CA . ASN A 1 93 ? 18.577 -0.794 -22.557 1.00 76.50 93 ASN A CA 1
ATOM 741 C C . ASN A 1 93 ? 19.765 0.173 -22.389 1.00 76.50 93 ASN A C 1
ATOM 743 O O . ASN A 1 93 ? 19.854 0.846 -21.365 1.00 76.50 93 ASN A O 1
ATOM 747 N N . THR A 1 94 ? 20.625 0.319 -23.404 1.00 77.69 94 THR A N 1
ATOM 748 C CA . THR A 1 94 ? 21.740 1.285 -23.389 1.00 77.69 94 THR A CA 1
ATOM 749 C C . THR A 1 94 ? 21.264 2.741 -23.356 1.00 77.69 94 THR A C 1
ATOM 751 O O . THR A 1 94 ? 21.898 3.566 -22.705 1.00 77.69 94 THR A O 1
ATOM 754 N N . THR A 1 95 ? 20.148 3.071 -24.013 1.00 76.25 95 THR A N 1
ATOM 755 C CA . THR A 1 95 ? 19.604 4.444 -24.014 1.00 76.25 95 THR A CA 1
ATOM 756 C C . THR A 1 95 ? 18.849 4.773 -22.720 1.00 76.25 95 THR A C 1
ATOM 758 O O . THR A 1 95 ? 18.887 5.906 -22.251 1.00 76.25 95 THR A O 1
ATOM 761 N N . VAL A 1 96 ? 18.157 3.793 -22.131 1.00 76.06 96 VAL A N 1
ATOM 762 C CA . VAL A 1 96 ? 17.225 3.984 -21.006 1.00 76.06 96 VAL A CA 1
ATOM 763 C C . VAL A 1 96 ? 17.891 3.788 -19.638 1.00 76.06 96 VAL A C 1
ATOM 765 O O . VAL A 1 96 ? 17.544 4.507 -18.700 1.00 76.06 96 VAL A O 1
ATOM 768 N N . ARG A 1 97 ? 18.878 2.881 -19.536 1.00 71.62 97 ARG A N 1
ATOM 769 C CA . ARG A 1 97 ? 19.762 2.691 -18.364 1.00 71.62 97 ARG A CA 1
ATOM 770 C C . ARG A 1 97 ? 21.170 3.292 -18.570 1.00 71.62 97 ARG A C 1
ATOM 772 O O . ARG A 1 97 ? 22.118 2.879 -17.907 1.00 71.62 97 ARG A O 1
ATOM 779 N N . GLY A 1 98 ? 21.330 4.221 -19.515 1.00 72.38 98 GLY A N 1
ATOM 780 C CA . GLY A 1 98 ? 22.567 4.997 -19.679 1.00 72.38 98 GLY A CA 1
ATOM 781 C C . GLY A 1 98 ? 22.732 6.072 -18.585 1.00 72.38 98 GLY A C 1
ATOM 782 O O . GLY A 1 98 ? 21.734 6.422 -17.954 1.00 72.38 98 GLY A O 1
ATOM 783 N N . PRO A 1 99 ? 23.946 6.622 -18.367 1.00 69.94 99 PRO A N 1
ATOM 784 C CA . PRO A 1 99 ? 24.190 7.652 -17.350 1.00 69.94 99 PRO A CA 1
ATOM 785 C C . PRO A 1 99 ? 23.366 8.927 -17.583 1.00 69.94 99 PRO A C 1
ATOM 787 O O . PRO A 1 99 ? 23.324 9.440 -18.704 1.00 69.94 99 PRO A O 1
ATOM 790 N N . ARG A 1 100 ? 22.717 9.426 -16.525 1.00 75.69 100 ARG A N 1
ATOM 791 C CA . ARG A 1 100 ? 21.662 10.459 -16.539 1.00 75.69 100 ARG A CA 1
ATOM 792 C C . ARG A 1 100 ? 20.555 10.179 -17.571 1.00 75.69 100 ARG A C 1
ATOM 794 O O . ARG A 1 100 ? 19.989 11.089 -18.177 1.00 75.69 100 ARG A O 1
ATOM 801 N N . GLY A 1 101 ? 20.268 8.896 -17.792 1.00 81.19 101 GLY A N 1
ATOM 802 C CA . GLY A 1 101 ? 19.237 8.411 -18.705 1.00 81.19 101 GLY A CA 1
ATOM 803 C C . GLY A 1 101 ? 17.814 8.535 -18.138 1.00 81.19 101 GLY A C 1
ATOM 804 O O . GLY A 1 101 ? 17.629 8.921 -16.984 1.00 81.19 101 GLY A O 1
ATOM 805 N N . PRO A 1 102 ? 16.785 8.183 -18.932 1.00 80.75 102 PRO A N 1
ATOM 806 C CA . PRO A 1 102 ? 15.376 8.249 -18.546 1.00 80.75 102 PRO A CA 1
ATOM 807 C C . PRO A 1 102 ? 15.033 7.686 -17.159 1.00 80.75 102 PRO A C 1
ATOM 809 O O . PRO A 1 102 ? 14.268 8.324 -16.446 1.00 80.75 102 PRO A O 1
ATOM 812 N N . ILE A 1 103 ? 15.574 6.523 -16.769 1.00 76.25 103 ILE A N 1
ATOM 813 C CA . ILE A 1 103 ? 15.269 5.915 -15.458 1.00 76.25 103 ILE A CA 1
ATOM 814 C C . ILE A 1 103 ? 15.906 6.718 -14.316 1.00 76.25 103 ILE A C 1
ATOM 816 O O . ILE A 1 103 ? 15.213 7.080 -13.371 1.00 76.25 103 ILE A O 1
ATOM 820 N N . GLU A 1 104 ? 17.189 7.060 -14.441 1.00 78.94 104 GLU A N 1
ATOM 821 C CA . GLU A 1 104 ? 17.938 7.838 -13.442 1.00 78.94 104 GLU A CA 1
ATOM 822 C C . GLU A 1 104 ? 17.323 9.237 -13.243 1.00 78.94 104 GLU A C 1
ATOM 824 O O . GLU A 1 104 ? 17.139 9.683 -12.116 1.00 78.94 104 GLU A O 1
ATOM 829 N N . LEU A 1 105 ? 16.886 9.890 -14.328 1.00 80.75 105 LEU A N 1
ATOM 830 C CA . LEU A 1 105 ? 16.169 11.171 -14.277 1.00 80.75 105 LEU A CA 1
ATOM 831 C C . LEU A 1 105 ? 14.773 11.068 -13.642 1.00 80.75 105 LEU A C 1
ATOM 833 O O . LEU A 1 105 ? 14.333 12.016 -12.995 1.00 80.75 105 LEU A O 1
ATOM 837 N N . MET A 1 106 ? 14.056 9.954 -13.828 1.00 81.19 106 MET A N 1
ATOM 838 C CA . MET A 1 106 ? 12.766 9.728 -13.162 1.00 81.19 106 MET A CA 1
ATOM 839 C C . MET A 1 106 ? 12.948 9.459 -11.661 1.00 81.19 106 MET A C 1
ATOM 841 O O . MET A 1 106 ? 12.123 9.903 -10.866 1.00 81.19 106 MET A O 1
ATOM 845 N N . GLU A 1 107 ? 14.036 8.802 -11.259 1.00 78.94 107 GLU A N 1
ATOM 846 C CA . GLU A 1 107 ? 14.401 8.611 -9.852 1.00 78.94 107 GLU A CA 1
ATOM 847 C C . GLU A 1 107 ? 14.850 9.930 -9.191 1.00 78.94 107 GLU A C 1
ATOM 849 O O . GLU A 1 107 ? 14.338 10.285 -8.127 1.00 78.94 107 GLU A O 1
ATOM 854 N N . GLU A 1 108 ? 15.693 10.726 -9.862 1.00 81.38 108 GLU A N 1
ATOM 855 C CA . GLU A 1 108 ? 16.083 12.085 -9.440 1.00 81.38 108 GLU A CA 1
ATOM 856 C C . GLU A 1 108 ? 14.840 12.988 -9.255 1.00 81.38 108 GLU A C 1
ATOM 858 O O . GLU A 1 108 ? 14.704 13.695 -8.250 1.00 81.38 108 GLU A O 1
ATOM 863 N N . ALA A 1 109 ? 13.883 12.914 -10.188 1.00 80.00 109 ALA A N 1
ATOM 864 C CA . ALA A 1 109 ? 12.611 13.635 -10.126 1.00 80.00 109 ALA A CA 1
ATOM 865 C C . ALA A 1 109 ? 11.704 13.177 -8.979 1.00 80.00 109 ALA A C 1
ATOM 867 O O . ALA A 1 109 ? 11.126 14.022 -8.295 1.00 80.00 109 ALA A O 1
ATOM 868 N N . GLU A 1 110 ? 11.608 11.875 -8.719 1.00 80.56 110 GLU A N 1
ATOM 869 C CA . GLU A 1 110 ? 10.822 11.338 -7.608 1.00 80.56 110 GLU A CA 1
ATOM 870 C C . GLU A 1 110 ? 11.410 11.747 -6.242 1.00 80.56 110 GLU A C 1
ATOM 872 O O . GLU A 1 110 ? 10.668 12.137 -5.337 1.00 80.56 110 GLU A O 1
ATOM 877 N N . LEU A 1 111 ? 12.737 11.713 -6.078 1.00 77.81 111 LEU A N 1
ATOM 878 C CA . LEU A 1 111 ? 13.414 12.178 -4.857 1.00 77.81 111 LEU A CA 1
ATOM 879 C C . LEU A 1 111 ? 13.218 13.692 -4.643 1.00 77.81 111 LEU A C 1
ATOM 881 O O . LEU A 1 111 ? 12.967 14.152 -3.520 1.00 77.81 111 LEU A O 1
ATOM 885 N N . LYS A 1 112 ? 13.237 14.481 -5.726 1.00 81.75 112 LYS A N 1
ATOM 886 C CA . LYS A 1 112 ? 12.875 15.904 -5.681 1.00 81.75 112 LYS A CA 1
ATOM 887 C C . LYS A 1 112 ? 11.392 16.093 -5.305 1.00 81.75 112 LYS A C 1
ATOM 889 O O . LYS A 1 112 ? 11.094 16.907 -4.440 1.00 81.75 112 LYS A O 1
ATOM 894 N N . ILE A 1 113 ? 10.457 15.310 -5.852 1.00 79.19 113 ILE A N 1
ATOM 895 C CA . ILE A 1 113 ? 9.026 15.359 -5.478 1.00 79.19 113 ILE A CA 1
ATOM 896 C C . ILE A 1 113 ? 8.816 15.032 -3.990 1.00 79.19 113 ILE A C 1
ATOM 898 O O . ILE A 1 113 ? 8.042 15.720 -3.318 1.00 79.19 113 ILE A O 1
ATOM 902 N N . GLN A 1 114 ? 9.512 14.026 -3.454 1.00 74.31 114 GLN A N 1
ATOM 903 C CA . GLN A 1 114 ? 9.440 13.662 -2.035 1.00 74.31 114 GLN A CA 1
ATOM 904 C C . GLN A 1 114 ? 9.935 14.800 -1.128 1.00 74.31 114 GLN A C 1
ATOM 906 O O . GLN A 1 114 ? 9.227 15.193 -0.200 1.00 74.31 114 GLN A O 1
ATOM 911 N N . SER A 1 115 ? 11.100 15.390 -1.421 1.00 77.56 115 SER A N 1
ATOM 912 C CA . SER A 1 115 ? 11.638 16.513 -0.633 1.00 77.56 115 SER A CA 1
ATOM 913 C C . SER A 1 115 ? 10.747 17.764 -0.691 1.00 77.56 115 SER A C 1
ATOM 915 O O . SER A 1 115 ? 10.468 18.352 0.356 1.00 77.56 115 SER A O 1
ATOM 917 N N . LEU A 1 116 ? 10.193 18.110 -1.861 1.00 80.50 116 LEU A N 1
ATOM 918 C CA . LEU A 1 116 ? 9.178 19.169 -1.999 1.00 80.50 116 LEU A CA 1
ATOM 919 C C . LEU A 1 116 ? 7.935 18.879 -1.132 1.00 80.50 116 LEU A C 1
ATOM 921 O O . LEU A 1 116 ? 7.455 19.753 -0.410 1.00 80.50 116 LEU A O 1
ATOM 925 N N . THR A 1 117 ? 7.445 17.635 -1.138 1.00 80.81 117 THR A N 1
ATOM 926 C CA . THR A 1 117 ? 6.268 17.203 -0.357 1.00 80.81 117 THR A CA 1
ATOM 927 C C . THR A 1 117 ? 6.517 17.270 1.155 1.00 80.81 117 THR A C 1
ATOM 929 O O . THR A 1 117 ? 5.642 17.702 1.907 1.00 80.81 117 THR A O 1
ATOM 932 N N . ILE A 1 118 ? 7.726 16.935 1.618 1.00 79.44 118 ILE A N 1
ATOM 933 C CA . ILE A 1 118 ? 8.130 17.096 3.025 1.00 79.44 118 ILE A CA 1
ATOM 934 C C . ILE A 1 118 ? 8.072 18.571 3.454 1.00 79.44 118 ILE A C 1
ATOM 936 O O . ILE A 1 118 ? 7.708 18.861 4.595 1.00 79.44 118 ILE A O 1
ATOM 940 N N . ILE A 1 119 ? 8.392 19.514 2.562 1.00 76.81 119 ILE A N 1
ATOM 941 C CA . ILE A 1 119 ? 8.300 20.953 2.849 1.00 76.81 119 ILE A CA 1
ATOM 942 C C . ILE A 1 119 ? 6.831 21.391 2.932 1.00 76.81 119 ILE A C 1
ATOM 944 O O . ILE A 1 119 ? 6.474 22.059 3.903 1.00 76.81 119 ILE A O 1
ATOM 948 N N . LYS A 1 120 ? 5.953 20.919 2.033 1.00 84.06 120 LYS A N 1
ATOM 949 C CA . LYS A 1 120 ? 4.494 21.137 2.140 1.00 84.06 120 LYS A CA 1
ATOM 950 C C . LYS A 1 120 ? 3.938 20.680 3.498 1.00 84.06 120 LYS A C 1
ATOM 952 O O . LYS A 1 120 ? 3.191 21.399 4.157 1.00 84.06 120 LYS A O 1
ATOM 957 N N . GLU A 1 121 ? 4.354 19.508 3.978 1.00 81.31 121 GLU A N 1
ATOM 958 C CA . GLU A 1 121 ? 3.950 19.002 5.299 1.00 81.31 121 GLU A CA 1
ATOM 959 C C . GLU A 1 121 ? 4.566 19.776 6.479 1.00 81.31 121 GLU A C 1
ATOM 961 O O . GLU A 1 121 ? 3.996 19.778 7.573 1.00 81.31 121 GLU A O 1
ATOM 966 N N . LYS A 1 122 ? 5.700 20.467 6.294 1.00 81.56 122 LYS A N 1
ATOM 967 C CA . LYS A 1 122 ? 6.219 21.425 7.286 1.00 81.56 122 LYS A CA 1
ATOM 968 C C . LYS A 1 122 ? 5.358 22.694 7.321 1.00 81.56 122 LYS A C 1
ATOM 970 O O . LYS A 1 122 ? 4.997 23.107 8.419 1.00 81.56 122 LYS A O 1
ATOM 975 N N . ILE A 1 123 ? 4.967 23.245 6.167 1.00 83.06 123 ILE A N 1
ATOM 976 C CA . ILE A 1 123 ? 4.094 24.433 6.058 1.00 83.06 123 ILE A CA 1
ATOM 977 C C . ILE A 1 123 ? 2.753 24.189 6.763 1.00 83.06 123 ILE A C 1
ATOM 979 O O . ILE A 1 123 ? 2.402 24.919 7.689 1.00 83.06 123 ILE A O 1
ATOM 983 N N . LYS A 1 124 ? 2.063 23.082 6.451 1.00 85.31 124 LYS A N 1
ATOM 984 C CA . LYS A 1 124 ? 0.813 22.688 7.136 1.00 85.31 124 LYS A CA 1
ATOM 985 C C . LYS A 1 124 ? 0.962 22.613 8.661 1.00 85.31 124 LYS A C 1
ATOM 987 O O . LYS A 1 124 ? 0.064 23.019 9.394 1.00 85.31 124 LYS A O 1
ATOM 992 N N . LYS A 1 125 ? 2.101 22.111 9.156 1.00 82.75 125 LYS A N 1
ATOM 993 C CA . LYS A 1 125 ? 2.415 22.028 10.596 1.00 82.75 125 LYS A CA 1
ATOM 994 C C . LYS A 1 125 ? 2.775 23.377 11.226 1.00 82.75 125 LYS A C 1
ATOM 996 O O . LYS A 1 125 ? 2.759 23.462 12.454 1.00 82.75 125 LYS A O 1
ATOM 1001 N N . VAL A 1 126 ? 3.111 24.399 10.438 1.00 85.62 126 VAL A N 1
ATOM 1002 C CA . VAL A 1 126 ? 3.270 25.787 10.900 1.00 85.62 126 VAL A CA 1
ATOM 1003 C C . VAL A 1 126 ? 1.908 26.478 10.948 1.00 85.62 126 VAL A C 1
ATOM 1005 O O . VAL A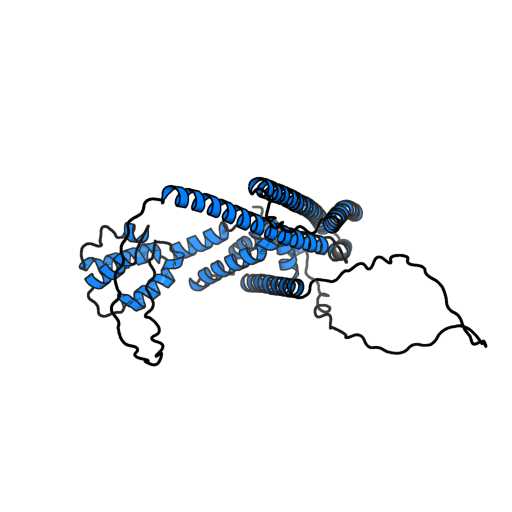 1 126 ? 1.535 26.938 12.025 1.00 85.62 126 VAL A O 1
ATOM 1008 N N . ASN A 1 127 ? 1.113 26.434 9.873 1.00 85.00 127 ASN A N 1
ATOM 1009 C CA . ASN A 1 127 ? -0.238 27.016 9.858 1.00 85.00 127 ASN A CA 1
ATOM 1010 C C . ASN A 1 127 ? -1.104 26.430 10.993 1.00 85.00 127 ASN A C 1
ATOM 1012 O O . ASN A 1 127 ? -1.565 27.172 11.857 1.00 85.00 127 ASN A O 1
ATOM 1016 N N . ALA A 1 128 ? -1.135 25.101 11.153 1.00 84.38 128 ALA A N 1
ATOM 1017 C CA . ALA A 1 128 ? -1.854 24.444 12.252 1.00 84.38 128 ALA A CA 1
ATOM 1018 C C . ALA A 1 128 ? -1.309 24.739 13.674 1.00 84.38 128 ALA A C 1
ATOM 1020 O O . ALA A 1 128 ? -1.944 24.356 14.662 1.00 84.38 128 ALA A O 1
ATOM 1021 N N . LYS A 1 129 ? -0.138 25.380 13.822 1.00 83.62 129 LYS A N 1
ATOM 1022 C CA . LYS A 1 129 ? 0.329 25.950 15.103 1.00 83.62 129 LYS A CA 1
ATOM 1023 C C . LYS A 1 129 ? -0.162 27.385 15.288 1.00 83.62 129 LYS A C 1
ATOM 1025 O O . LYS A 1 129 ? -0.561 27.716 16.402 1.00 83.62 129 LYS A O 1
ATOM 1030 N N . LEU A 1 130 ? -0.157 28.199 14.231 1.00 84.44 130 LEU A N 1
ATOM 1031 C CA . LEU A 1 130 ? -0.687 29.567 14.243 1.00 84.44 130 LEU A CA 1
ATOM 1032 C C . LEU A 1 130 ? -2.189 29.562 14.565 1.00 84.44 130 LEU A C 1
ATOM 1034 O O . LEU A 1 130 ? -2.609 30.237 15.504 1.00 84.44 130 LEU A O 1
ATOM 1038 N N . ASP A 1 131 ? -2.970 28.699 13.907 1.00 83.12 131 ASP A N 1
ATOM 1039 C CA . ASP A 1 131 ? -4.413 28.544 14.155 1.00 83.12 131 ASP A CA 1
ATOM 1040 C C . ASP A 1 131 ? -4.701 28.178 15.630 1.00 83.12 131 ASP A C 1
ATOM 1042 O O . ASP A 1 131 ? -5.624 28.697 16.265 1.00 83.12 131 ASP A O 1
ATOM 1046 N N . ARG A 1 132 ? -3.864 27.310 16.224 1.00 82.19 132 ARG A N 1
ATOM 1047 C CA . ARG A 1 132 ? -3.948 26.934 17.649 1.00 82.19 132 ARG A CA 1
ATOM 1048 C C . ARG A 1 132 ? -3.569 28.079 18.583 1.00 82.19 132 ARG A C 1
ATOM 1050 O O . ARG A 1 132 ? -4.177 28.204 19.641 1.00 82.19 132 ARG A O 1
ATOM 1057 N N . GLN A 1 133 ? -2.582 28.901 18.226 1.00 76.06 133 GLN A N 1
ATOM 1058 C CA . GLN A 1 133 ? -2.221 30.082 19.013 1.00 76.06 133 GLN A CA 1
ATOM 1059 C C . GLN A 1 133 ? -3.360 31.106 19.006 1.00 76.06 133 GLN A C 1
ATOM 1061 O O . GLN A 1 133 ? -3.771 31.535 20.081 1.00 76.06 133 GLN A O 1
ATOM 1066 N N . GLN A 1 134 ? -3.938 31.410 17.839 1.00 71.94 134 GLN A N 1
ATOM 1067 C CA . GLN A 1 134 ? -5.112 32.284 17.724 1.00 71.94 134 GLN A CA 1
ATOM 1068 C C . GLN A 1 134 ? -6.293 31.748 18.552 1.00 71.94 134 GLN A C 1
ATOM 1070 O O . GLN A 1 134 ? -6.828 32.468 19.393 1.00 71.94 134 GLN A O 1
ATOM 1075 N N . THR A 1 135 ? -6.623 30.457 18.411 1.00 71.19 135 THR A N 1
ATOM 1076 C CA . THR A 1 135 ? -7.689 29.796 19.190 1.00 71.19 135 THR A CA 1
ATOM 1077 C C . THR A 1 135 ? -7.455 29.906 20.703 1.00 71.19 135 THR A C 1
ATOM 1079 O O . THR A 1 135 ? -8.370 30.238 21.458 1.00 71.19 135 THR A O 1
ATOM 1082 N N . ASN A 1 136 ? -6.221 29.671 21.162 1.00 67.56 136 ASN A N 1
ATOM 1083 C CA . ASN A 1 136 ? -5.868 29.762 22.579 1.00 67.56 136 ASN A CA 1
ATOM 1084 C C . ASN A 1 136 ? -5.913 31.204 23.108 1.00 67.56 136 ASN A C 1
ATOM 1086 O O . ASN A 1 136 ? -6.322 31.400 24.252 1.00 67.56 136 ASN A O 1
ATOM 1090 N N . LEU A 1 137 ? -5.545 32.209 22.301 1.00 65.31 137 LEU A N 1
ATOM 1091 C CA . LEU A 1 137 ? -5.717 33.618 22.667 1.00 65.31 137 LEU A CA 1
ATOM 1092 C C . LEU A 1 137 ? -7.204 33.957 22.841 1.00 65.31 137 LEU A C 1
ATOM 1094 O O . LEU A 1 137 ? -7.577 34.485 23.885 1.00 65.31 137 LEU A O 1
ATOM 1098 N N . SER A 1 138 ? -8.063 33.590 21.882 1.00 61.19 138 SER A N 1
ATOM 1099 C CA . SER A 1 138 ? -9.510 33.837 21.975 1.00 61.19 138 SER A CA 1
ATOM 1100 C C . SER A 1 138 ? -10.142 33.194 23.216 1.00 61.19 138 SER A C 1
ATOM 1102 O O . SER A 1 138 ? -10.964 33.822 23.881 1.00 61.19 138 SER A O 1
ATOM 1104 N N . LEU A 1 139 ? -9.728 31.974 23.577 1.00 59.22 139 LEU A N 1
ATOM 1105 C CA . LEU A 1 139 ? -10.174 31.309 24.807 1.00 59.22 139 LEU A CA 1
ATOM 1106 C C . LEU A 1 139 ? -9.653 32.013 26.074 1.00 59.22 139 LEU A C 1
ATOM 1108 O O . LEU A 1 139 ? -10.408 32.190 27.030 1.00 59.22 139 LEU A O 1
ATOM 1112 N N . ALA A 1 140 ? -8.395 32.466 26.081 1.00 55.72 140 ALA A N 1
ATOM 1113 C CA . ALA A 1 140 ? -7.806 33.187 27.210 1.00 55.72 140 ALA A CA 1
ATOM 1114 C C . ALA A 1 140 ? -8.453 34.566 27.450 1.00 55.72 140 ALA A C 1
ATOM 1116 O O . ALA A 1 140 ? -8.581 34.986 28.600 1.00 55.72 140 ALA A O 1
ATOM 1117 N N . THR A 1 141 ? -8.909 35.253 26.395 1.00 52.19 141 THR A N 1
ATOM 1118 C CA . THR A 1 141 ? -9.666 36.514 26.505 1.00 52.19 141 THR A CA 1
ATOM 1119 C C . THR A 1 141 ? -11.036 36.319 27.167 1.00 52.19 141 THR A C 1
ATOM 1121 O O . THR A 1 141 ? -11.496 37.205 27.879 1.00 52.19 141 THR A O 1
ATOM 1124 N N . ILE A 1 142 ? -11.676 35.159 26.983 1.00 54.06 142 ILE A N 1
ATOM 1125 C CA . ILE A 1 142 ? -12.997 34.848 27.563 1.00 54.06 142 ILE A CA 1
ATOM 1126 C C . ILE A 1 142 ? -12.888 34.418 29.041 1.00 54.06 142 ILE A C 1
ATOM 1128 O O . ILE A 1 142 ? -13.817 34.623 29.818 1.00 54.06 142 ILE A O 1
ATOM 1132 N N . ALA A 1 143 ? -11.755 33.845 29.456 1.00 48.72 143 ALA A N 1
ATOM 1133 C CA . ALA A 1 143 ? -11.590 33.211 30.768 1.00 48.72 143 ALA A CA 1
ATOM 1134 C C . ALA A 1 143 ? -11.275 34.165 31.948 1.00 48.72 143 ALA A C 1
ATOM 1136 O O . ALA A 1 143 ? -11.031 33.694 33.061 1.00 48.72 143 ALA A O 1
ATOM 1137 N N . GLN A 1 144 ? -11.252 35.489 31.753 1.00 43.19 144 GLN A N 1
ATOM 1138 C CA . GLN A 1 144 ? -10.868 36.435 32.813 1.00 43.19 144 GLN A CA 1
ATOM 1139 C C . GLN A 1 144 ? -12.026 36.773 33.769 1.00 43.19 144 GLN A C 1
ATOM 1141 O O . GLN A 1 144 ? -12.682 37.807 33.667 1.00 43.19 144 GLN A O 1
ATOM 1146 N N . SER A 1 145 ? -12.248 35.904 34.757 1.00 35.09 145 SER A N 1
ATOM 1147 C CA . SER A 1 145 ? -12.999 36.213 35.983 1.00 35.09 145 SER A CA 1
ATOM 1148 C C . SER A 1 145 ? -12.465 35.366 37.151 1.00 35.09 145 SER A C 1
ATOM 1150 O O . SER A 1 145 ? -12.472 34.140 37.049 1.00 35.09 145 SER A O 1
ATOM 1152 N N . PRO A 1 146 ? -11.962 35.974 38.244 1.00 48.03 146 PRO A N 1
ATOM 1153 C CA . PRO A 1 146 ? -11.273 35.243 39.308 1.00 48.03 146 PRO A CA 1
ATOM 1154 C C . PRO A 1 146 ? -12.234 34.652 40.350 1.00 48.03 146 PRO A C 1
ATOM 1156 O O . PRO A 1 146 ? -13.226 35.282 40.720 1.00 48.03 146 PRO A O 1
ATOM 1159 N N . PRO A 1 147 ? -11.874 33.493 40.920 1.00 42.69 147 PRO A N 1
ATOM 1160 C CA . PRO A 1 147 ? -11.939 33.344 42.378 1.00 42.69 147 PRO A CA 1
ATOM 1161 C C . PRO A 1 147 ? -10.573 33.023 43.005 1.00 42.69 147 PRO A C 1
ATOM 1163 O O . PRO A 1 147 ? -9.710 32.392 42.397 1.00 42.69 147 PRO A O 1
ATOM 1166 N N . GLN A 1 148 ? -10.400 33.423 44.264 1.00 32.41 148 GLN A N 1
ATOM 1167 C CA . GLN A 1 148 ? -9.269 33.040 45.114 1.00 32.41 148 GLN A CA 1
ATOM 1168 C C . GLN A 1 148 ? -9.628 31.802 45.950 1.00 32.41 148 GLN A C 1
ATOM 1170 O O . GLN A 1 148 ? -10.731 31.761 46.488 1.00 32.41 148 GLN A O 1
ATOM 1175 N N . ALA A 1 149 ? -8.683 30.877 46.157 1.00 30.59 149 ALA A N 1
ATOM 1176 C CA . ALA A 1 149 ? -8.455 30.183 47.438 1.00 30.59 149 ALA A CA 1
ATOM 1177 C C . ALA A 1 149 ? -7.227 29.254 47.361 1.00 30.59 149 ALA A C 1
ATOM 1179 O O . ALA A 1 149 ? -6.933 28.666 46.324 1.00 30.59 149 ALA A O 1
ATOM 1180 N N . GLN A 1 150 ? -6.531 29.092 48.487 1.00 31.64 150 GLN A N 1
ATOM 1181 C CA . GLN A 1 150 ? -5.551 28.025 48.731 1.00 31.64 150 GLN A CA 1
ATOM 1182 C C . GLN A 1 150 ? -6.202 26.946 49.616 1.00 31.64 150 GLN A C 1
ATOM 1184 O O . GLN A 1 150 ? -7.144 27.287 50.328 1.00 31.64 150 GLN A O 1
ATOM 1189 N N . ILE A 1 151 ? -5.656 25.715 49.661 1.00 30.34 151 ILE A N 1
ATOM 1190 C CA . ILE A 1 151 ? -5.178 25.038 50.902 1.00 30.34 151 ILE A CA 1
ATOM 1191 C C . ILE A 1 151 ? -4.797 23.549 50.681 1.00 30.34 151 ILE A C 1
ATOM 1193 O O . ILE A 1 151 ? -5.619 22.735 50.288 1.00 30.34 151 ILE A O 1
ATOM 1197 N N . GLN A 1 152 ? -3.531 23.250 51.014 1.00 29.14 152 GLN A N 1
ATOM 1198 C CA . GLN A 1 152 ? -2.928 22.018 51.579 1.00 29.14 152 GLN A CA 1
ATOM 1199 C C . GLN A 1 152 ? -3.081 20.623 50.925 1.00 29.14 152 GLN A C 1
ATOM 1201 O O . GLN A 1 152 ? -4.161 20.132 50.618 1.00 29.14 152 GLN A O 1
ATOM 1206 N N . SER A 1 153 ? -1.942 19.917 50.898 1.00 35.84 153 SER A N 1
ATOM 1207 C CA . SER A 1 153 ? -1.790 18.480 50.614 1.00 35.84 153 SER A CA 1
ATOM 1208 C C . SER A 1 153 ? -1.402 17.711 51.895 1.00 35.84 153 SER A C 1
ATOM 1210 O O . SER A 1 153 ? -0.600 18.238 52.671 1.00 35.84 153 SER A O 1
ATOM 1212 N N . PRO A 1 154 ? -1.853 16.458 52.111 1.00 37.00 154 PRO A N 1
ATOM 1213 C CA . PRO A 1 154 ? -1.314 15.579 53.158 1.00 37.00 154 PRO A CA 1
ATOM 1214 C C . PRO A 1 154 ? -0.008 14.872 52.721 1.00 37.00 154 PRO A C 1
ATOM 1216 O O . PRO A 1 154 ? 0.163 14.607 51.529 1.00 37.00 154 PRO A O 1
ATOM 1219 N N . PRO A 1 155 ? 0.899 14.504 53.649 1.00 41.84 155 PRO A N 1
ATOM 1220 C CA . PRO A 1 155 ? 2.147 13.803 53.331 1.00 41.84 155 PRO A CA 1
ATOM 1221 C C . PRO A 1 155 ? 2.050 12.278 53.526 1.00 41.84 155 PRO A C 1
ATOM 1223 O O . PRO A 1 155 ? 1.568 11.826 54.565 1.00 41.84 155 PRO A O 1
ATOM 1226 N N . GLN A 1 156 ? 2.602 11.471 52.607 1.00 30.53 156 GLN A N 1
ATOM 1227 C CA . GLN A 1 156 ? 2.862 10.044 52.862 1.00 30.53 156 GLN A CA 1
ATOM 1228 C C . GLN A 1 156 ? 4.192 9.532 52.280 1.00 30.53 156 GLN A C 1
ATOM 1230 O O . GLN A 1 156 ? 4.406 9.525 51.076 1.00 30.53 156 GLN A O 1
ATOM 1235 N N . SER A 1 157 ? 5.038 9.064 53.205 1.00 31.77 157 SER A N 1
ATOM 1236 C CA . SER A 1 157 ? 5.988 7.941 53.121 1.00 31.77 157 SER A CA 1
ATOM 1237 C C . SER A 1 157 ? 6.775 7.689 51.820 1.00 31.77 157 SER A C 1
ATOM 1239 O O . SER A 1 157 ? 6.272 7.104 50.864 1.00 31.77 157 SER A O 1
ATOM 1241 N N . ASN A 1 158 ? 8.087 7.945 51.873 1.00 36.59 158 ASN A N 1
ATOM 1242 C CA . ASN A 1 158 ? 9.047 7.219 51.039 1.00 36.59 158 ASN A CA 1
ATOM 1243 C C . ASN A 1 158 ? 9.180 5.773 51.550 1.00 36.59 158 ASN A C 1
ATOM 1245 O O . ASN A 1 158 ? 9.690 5.562 52.651 1.00 36.59 158 ASN A O 1
ATOM 1249 N N . GLN A 1 159 ? 8.845 4.786 50.719 1.00 36.31 159 GLN A N 1
ATOM 1250 C CA . GLN A 1 159 ? 9.379 3.428 50.840 1.00 36.31 159 GLN A CA 1
ATOM 1251 C C . GLN A 1 159 ? 9.989 3.001 49.507 1.00 36.31 159 GLN A C 1
ATOM 1253 O O . GLN A 1 159 ? 9.288 2.803 48.517 1.00 36.31 159 GLN A O 1
ATOM 1258 N N . ILE A 1 160 ? 11.316 2.864 49.488 1.00 37.09 160 ILE A N 1
ATOM 1259 C CA . ILE A 1 160 ? 12.036 2.284 48.356 1.00 37.09 160 ILE A CA 1
ATOM 1260 C C . ILE A 1 160 ? 11.813 0.774 48.420 1.00 37.09 160 ILE A C 1
ATOM 1262 O O . ILE A 1 160 ? 12.351 0.104 49.298 1.00 37.09 160 ILE A O 1
ATOM 1266 N N . THR A 1 161 ? 11.013 0.253 47.494 1.00 36.22 161 THR A N 1
ATOM 1267 C CA . THR A 1 161 ? 10.916 -1.186 47.223 1.00 36.22 161 THR A CA 1
ATOM 1268 C C . THR A 1 161 ? 11.512 -1.428 45.844 1.00 36.22 161 THR A C 1
ATOM 1270 O O . THR A 1 161 ? 11.256 -0.653 44.922 1.00 36.22 161 THR A O 1
ATOM 1273 N N . GLU A 1 162 ? 12.339 -2.462 45.702 1.00 35.53 162 GLU A N 1
ATOM 1274 C CA . GLU A 1 162 ? 13.008 -2.763 44.435 1.00 35.53 162 GLU A CA 1
ATOM 1275 C C . GLU A 1 162 ? 11.992 -3.042 43.313 1.00 35.53 162 GLU A C 1
ATOM 1277 O O . GLU A 1 162 ? 10.931 -3.622 43.575 1.00 35.53 162 GLU A O 1
ATOM 1282 N N . PRO A 1 163 ? 12.289 -2.660 42.055 1.00 38.28 163 PRO A N 1
ATOM 1283 C CA . PRO A 1 163 ? 11.385 -2.866 40.934 1.00 38.28 163 PRO A CA 1
ATOM 1284 C C . PRO A 1 163 ? 11.363 -4.341 40.511 1.00 38.28 163 PRO A C 1
ATOM 1286 O O . PRO A 1 163 ? 11.918 -4.726 39.481 1.00 38.28 163 PRO A O 1
ATOM 1289 N N . ILE A 1 164 ? 10.644 -5.168 41.274 1.00 40.31 164 ILE A N 1
ATOM 1290 C CA . ILE A 1 164 ? 10.065 -6.399 40.737 1.00 40.31 164 ILE A CA 1
ATOM 1291 C C . ILE A 1 164 ? 9.209 -5.968 39.548 1.00 40.31 164 ILE A C 1
ATOM 1293 O O . ILE A 1 164 ? 8.180 -5.311 39.722 1.00 40.31 164 ILE A O 1
ATOM 1297 N N . VAL A 1 165 ? 9.639 -6.329 38.338 1.00 41.19 165 VAL A N 1
ATOM 1298 C CA . VAL A 1 165 ? 8.895 -6.056 37.107 1.00 41.19 165 VAL A CA 1
ATOM 1299 C C . VAL A 1 165 ? 7.651 -6.943 37.099 1.00 41.19 165 VAL A C 1
ATOM 1301 O O . VAL A 1 165 ? 7.617 -8.010 36.488 1.00 41.19 165 VAL A O 1
ATOM 1304 N N . GLN A 1 166 ? 6.609 -6.499 37.806 1.00 44.09 166 GLN A N 1
ATOM 1305 C CA . GLN A 1 166 ? 5.262 -7.019 37.646 1.00 44.09 166 GLN A CA 1
ATOM 1306 C C . GLN A 1 166 ? 4.813 -6.671 36.230 1.00 44.09 166 GLN A C 1
ATOM 1308 O O . GLN A 1 166 ? 4.308 -5.581 35.961 1.00 44.09 166 GLN A O 1
ATOM 1313 N N . MET A 1 167 ? 5.049 -7.606 35.311 1.00 40.44 167 MET A N 1
ATOM 1314 C CA . MET A 1 167 ? 4.573 -7.534 33.939 1.00 40.44 167 MET A CA 1
ATOM 1315 C C . MET A 1 167 ? 3.047 -7.435 33.990 1.00 40.44 167 MET A C 1
ATOM 1317 O O . MET A 1 167 ? 2.367 -8.420 34.283 1.00 40.44 167 MET A O 1
ATOM 1321 N N . ALA A 1 168 ? 2.530 -6.216 33.803 1.00 45.72 168 ALA A N 1
ATOM 1322 C CA . ALA A 1 168 ? 1.129 -5.906 34.047 1.00 45.72 168 ALA A CA 1
ATOM 1323 C C . ALA A 1 168 ? 0.231 -6.876 33.258 1.00 45.72 168 ALA A C 1
ATOM 1325 O O . ALA A 1 168 ? 0.508 -7.119 32.077 1.00 45.72 168 ALA A O 1
ATOM 1326 N N . PRO A 1 169 ? -0.816 -7.451 33.883 1.00 52.12 169 PRO A N 1
ATOM 1327 C CA . PRO A 1 169 ? -1.630 -8.473 33.238 1.00 52.12 169 PRO A CA 1
ATOM 1328 C C . PRO A 1 169 ? -2.184 -7.935 31.909 1.00 52.12 169 PRO A C 1
ATOM 1330 O O . PRO A 1 169 ? -2.638 -6.784 31.882 1.00 52.12 169 PRO A O 1
ATOM 1333 N N . PRO A 1 170 ? -2.143 -8.718 30.809 1.00 57.31 170 PRO A N 1
ATOM 1334 C CA . PRO A 1 170 ? -2.518 -8.219 29.492 1.00 57.31 170 PRO A CA 1
ATOM 1335 C C . PRO A 1 170 ? -3.927 -7.630 29.514 1.00 57.31 170 PRO A C 1
ATOM 1337 O O . PRO A 1 170 ? -4.899 -8.335 29.784 1.00 57.31 170 PRO A O 1
ATOM 1340 N N . LYS A 1 171 ? -4.037 -6.325 29.247 1.00 73.12 171 LYS A N 1
ATOM 1341 C CA . LYS A 1 171 ? -5.334 -5.653 29.163 1.00 73.12 171 LYS A CA 1
ATOM 1342 C C . LYS A 1 171 ? -6.065 -6.177 27.934 1.00 73.12 171 LYS A C 1
ATOM 1344 O O . LYS A 1 171 ? -5.586 -6.012 26.812 1.00 73.12 171 LYS A O 1
ATOM 1349 N N . LEU A 1 172 ? -7.218 -6.801 28.152 1.00 82.00 172 LEU A N 1
ATOM 1350 C CA . LEU A 1 172 ? -8.114 -7.208 27.080 1.00 82.00 172 LEU A CA 1
ATOM 1351 C C . LEU A 1 172 ? -8.532 -5.958 26.286 1.00 82.00 172 LEU A C 1
ATOM 1353 O O . LEU A 1 172 ? -8.990 -4.973 26.864 1.00 82.00 172 LEU A O 1
ATOM 1357 N N . ARG A 1 173 ? -8.325 -5.971 24.964 1.00 87.69 173 ARG A N 1
ATOM 1358 C CA . ARG A 1 173 ? -8.748 -4.865 24.090 1.00 87.69 173 ARG A CA 1
ATOM 1359 C C . ARG A 1 173 ? -10.281 -4.834 23.999 1.00 87.69 173 ARG A C 1
ATOM 1361 O O . ARG A 1 173 ? -10.933 -5.852 24.219 1.00 87.69 173 ARG A O 1
ATOM 1368 N N . ILE A 1 174 ? -10.853 -3.694 23.619 1.00 91.75 174 ILE A N 1
ATOM 1369 C CA . ILE A 1 174 ? -12.269 -3.615 23.225 1.00 91.75 174 ILE A CA 1
ATOM 1370 C C . ILE A 1 174 ? -12.391 -4.069 21.764 1.00 91.75 174 ILE A C 1
ATOM 1372 O O . ILE A 1 174 ? -11.592 -3.645 20.931 1.00 91.75 174 ILE A O 1
ATOM 1376 N N . PHE A 1 175 ? -13.387 -4.899 21.453 1.00 92.38 175 PHE A N 1
ATOM 1377 C CA . PHE A 1 175 ? -13.689 -5.369 20.101 1.00 92.38 175 PHE A CA 1
ATOM 1378 C C . PHE A 1 175 ? -14.961 -4.714 19.550 1.00 92.38 175 PHE A C 1
ATOM 1380 O O . PHE A 1 175 ? -16.050 -4.869 20.101 1.00 92.38 175 PHE A O 1
ATOM 1387 N N . ASP A 1 176 ? -14.826 -3.982 18.448 1.00 91.25 176 ASP A N 1
ATOM 1388 C CA . ASP A 1 176 ? -15.895 -3.196 17.824 1.00 91.25 176 ASP A CA 1
ATOM 1389 C C . ASP A 1 176 ? -16.723 -3.982 16.792 1.00 91.25 176 ASP A C 1
ATOM 1391 O O . ASP A 1 176 ? -17.857 -3.604 16.479 1.00 91.25 176 ASP A O 1
ATOM 1395 N N . GLY A 1 177 ? -16.176 -5.082 16.270 1.00 90.25 177 GLY A N 1
ATOM 1396 C CA . GLY A 1 177 ? -16.767 -5.890 15.210 1.00 90.25 177 GLY A CA 1
ATOM 1397 C C . GLY A 1 177 ? -16.030 -5.881 13.870 1.00 90.25 177 GLY A C 1
ATOM 1398 O O . GLY A 1 177 ? -16.659 -6.265 12.877 1.00 90.25 177 GLY A O 1
ATOM 1399 N N . ASP A 1 178 ? -14.762 -5.461 13.786 1.00 90.81 178 ASP A N 1
ATOM 1400 C CA . ASP A 1 178 ? -13.926 -5.779 12.618 1.00 90.81 178 ASP A CA 1
ATOM 1401 C C . ASP A 1 178 ? -13.432 -7.236 12.629 1.00 90.81 178 ASP A C 1
ATOM 1403 O O . ASP A 1 178 ? -12.748 -7.694 13.539 1.00 90.81 178 ASP A O 1
ATOM 1407 N N . ILE A 1 179 ? -13.771 -7.978 11.577 1.00 90.94 179 ILE A N 1
ATOM 1408 C CA . ILE A 1 179 ? -13.527 -9.425 11.469 1.00 90.94 179 ILE A CA 1
ATOM 1409 C C . ILE A 1 179 ? -12.044 -9.796 11.356 1.00 90.94 179 ILE A C 1
ATOM 1411 O O . ILE A 1 179 ? -11.667 -10.896 11.752 1.00 90.94 179 ILE A O 1
ATOM 1415 N N . LEU A 1 180 ? -11.186 -8.885 10.885 1.00 89.38 180 LEU A N 1
ATOM 1416 C CA . LEU A 1 180 ? -9.743 -9.136 10.809 1.00 89.38 180 LEU A CA 1
ATOM 1417 C C . LEU A 1 180 ? -9.125 -9.203 12.216 1.00 89.38 180 LEU A C 1
ATOM 1419 O O . LEU A 1 180 ? -8.333 -10.094 12.519 1.00 89.38 180 LEU A O 1
ATOM 1423 N N . MET A 1 181 ? -9.572 -8.324 13.118 1.00 89.88 181 MET A N 1
ATOM 1424 C CA . MET A 1 181 ? -9.119 -8.271 14.514 1.00 89.88 181 MET A CA 1
ATOM 1425 C C . MET A 1 181 ? -9.704 -9.384 15.400 1.00 89.88 181 MET A C 1
ATOM 1427 O O . MET A 1 181 ? -9.223 -9.593 16.517 1.00 89.88 181 MET A O 1
ATOM 1431 N N . TRP A 1 182 ? -10.719 -10.123 14.925 1.00 91.81 182 TRP A N 1
ATOM 1432 C CA . TRP A 1 182 ? -11.403 -11.143 15.729 1.00 91.81 182 TRP A CA 1
ATOM 1433 C C . TRP A 1 182 ? -10.453 -12.218 16.260 1.00 91.81 182 TRP A C 1
ATOM 1435 O O . TRP A 1 182 ? -10.566 -12.594 17.421 1.00 91.81 182 TRP A O 1
ATOM 1445 N N . SER A 1 183 ? -9.515 -12.710 15.444 1.00 89.31 183 SER A N 1
ATOM 1446 C CA . SER A 1 183 ? -8.681 -13.860 15.836 1.00 89.31 183 SER A CA 1
ATOM 1447 C C . SER A 1 183 ? -7.746 -13.509 17.008 1.00 89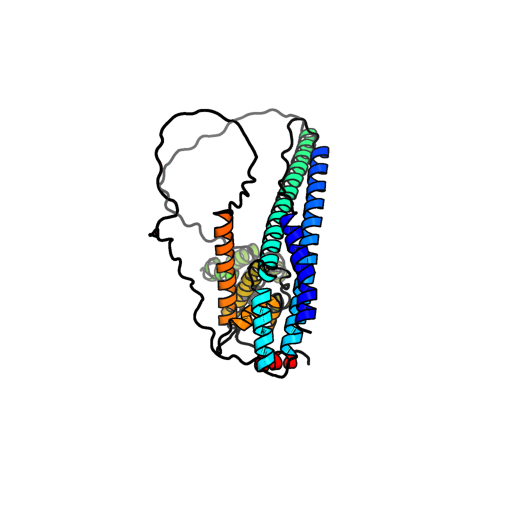.31 183 SER A C 1
ATOM 1449 O O . SER A 1 183 ? -7.733 -14.214 18.016 1.00 89.31 183 SER A O 1
ATOM 1451 N N . GLU A 1 184 ? -7.042 -12.370 16.938 1.00 88.69 184 GLU A N 1
ATOM 1452 C CA . GLU A 1 184 ? -6.164 -11.891 18.022 1.00 88.69 184 GLU A CA 1
ATOM 1453 C C . GLU A 1 184 ? -6.956 -11.562 19.299 1.00 88.69 184 GLU A C 1
ATOM 1455 O O . GLU A 1 184 ? -6.559 -11.922 20.415 1.00 88.69 184 GLU A O 1
ATOM 1460 N N . TRP A 1 185 ? -8.107 -10.899 19.140 1.00 93.00 185 TRP A N 1
ATOM 1461 C CA . TRP A 1 185 ? -8.963 -10.552 20.265 1.00 93.00 185 TRP A CA 1
ATOM 1462 C C . TRP A 1 185 ? -9.550 -11.795 20.936 1.00 93.00 185 TRP A C 1
ATOM 1464 O O . TRP A 1 185 ? -9.519 -11.903 22.162 1.00 93.00 185 TRP A O 1
ATOM 1474 N N . TRP A 1 186 ? -10.023 -12.765 20.153 1.00 94.06 186 TRP A N 1
ATOM 1475 C CA . TRP A 1 186 ? -10.622 -13.988 20.670 1.00 94.06 186 TRP A CA 1
ATOM 1476 C C . TRP A 1 186 ? -9.602 -14.870 21.395 1.00 94.06 186 TRP A C 1
ATOM 1478 O O . TRP A 1 186 ? -9.911 -15.384 22.468 1.00 94.06 186 TRP A O 1
ATOM 1488 N N . ASP A 1 187 ? -8.366 -14.985 20.904 1.00 91.06 187 ASP A N 1
ATOM 1489 C CA . ASP A 1 187 ? -7.283 -15.688 21.611 1.00 91.06 187 ASP A CA 1
ATOM 1490 C C . ASP A 1 187 ? -6.840 -14.977 22.902 1.00 91.06 187 ASP A C 1
ATOM 1492 O O . ASP A 1 187 ? -6.322 -15.610 23.835 1.00 91.06 187 ASP A O 1
ATOM 1496 N N . SER A 1 188 ? -7.038 -13.660 22.970 1.00 90.12 188 SER A N 1
ATOM 1497 C CA . SER A 1 188 ? -6.797 -12.852 24.167 1.00 90.12 188 SER A CA 1
ATOM 1498 C C . SER A 1 188 ? -7.920 -13.045 25.190 1.00 90.12 188 SER A C 1
ATOM 1500 O O . SER A 1 188 ? -7.651 -13.449 26.323 1.00 90.12 188 SER A O 1
ATOM 1502 N N . PHE A 1 189 ? -9.182 -12.882 24.777 1.00 91.75 189 PHE A N 1
ATOM 1503 C CA . PHE A 1 189 ? -10.370 -13.183 25.584 1.00 91.75 189 PHE A CA 1
ATOM 1504 C C . PHE A 1 189 ? -10.348 -14.630 26.098 1.00 91.75 189 PHE A C 1
ATOM 1506 O O . PHE A 1 189 ? -10.607 -14.889 27.273 1.00 91.75 189 PHE A O 1
ATOM 1513 N N . THR A 1 190 ? -9.946 -15.578 25.250 1.00 92.38 190 THR A N 1
ATOM 1514 C CA . THR A 1 190 ? -9.895 -17.002 25.593 1.00 92.38 190 THR A CA 1
ATOM 1515 C C . THR A 1 190 ? -8.868 -17.300 26.691 1.00 92.38 190 THR A C 1
ATOM 1517 O O . THR A 1 190 ? -9.135 -18.107 27.582 1.00 92.38 190 THR A O 1
ATOM 1520 N N . ARG A 1 191 ? -7.700 -16.637 26.675 1.00 88.75 191 ARG A N 1
ATOM 1521 C CA . ARG A 1 191 ? -6.670 -16.757 27.730 1.00 88.75 191 ARG A CA 1
ATOM 1522 C C . ARG A 1 191 ? -7.048 -16.053 29.031 1.00 88.75 191 ARG A C 1
ATOM 1524 O O . ARG A 1 191 ? -6.707 -16.544 30.111 1.00 88.75 191 ARG A O 1
ATOM 1531 N N . LEU A 1 192 ? -7.678 -14.887 28.926 1.00 87.75 192 LEU A N 1
ATOM 1532 C CA . LEU A 1 192 ? -7.924 -13.996 30.058 1.00 87.75 192 LEU A CA 1
ATOM 1533 C C . LEU A 1 192 ? -9.233 -14.314 30.791 1.00 87.75 192 LEU A C 1
ATOM 1535 O O . LEU A 1 192 ? -9.255 -14.183 32.010 1.00 87.75 192 LEU A O 1
ATOM 1539 N N . VAL A 1 193 ? -10.268 -14.771 30.074 1.00 89.50 193 VAL A N 1
ATOM 1540 C CA . VAL A 1 193 ? -11.647 -14.927 30.572 1.00 89.50 193 VAL A CA 1
ATOM 1541 C C . VAL A 1 193 ? -12.195 -16.345 30.356 1.00 89.50 193 VAL A C 1
ATOM 1543 O O . VAL A 1 193 ? -12.497 -17.029 31.331 1.00 89.50 193 VAL A O 1
ATOM 1546 N N . ASP A 1 194 ? -12.304 -16.826 29.109 1.00 90.69 194 ASP A N 1
ATOM 1547 C CA . ASP A 1 194 ? -13.041 -18.072 28.791 1.00 90.69 194 ASP A CA 1
ATOM 1548 C C . ASP A 1 194 ? -12.491 -19.305 29.528 1.00 90.69 194 ASP A C 1
ATOM 1550 O O . ASP A 1 194 ? -13.233 -20.038 30.187 1.00 90.69 194 ASP A O 1
ATOM 1554 N N . LYS A 1 195 ? -11.163 -19.494 29.470 1.00 90.62 195 LYS A N 1
ATOM 1555 C CA . LYS A 1 195 ? -10.445 -20.611 30.109 1.00 90.62 195 LYS A CA 1
ATOM 1556 C C . LYS A 1 195 ? -10.258 -20.446 31.625 1.00 90.62 195 LYS A C 1
ATOM 1558 O O . LYS A 1 195 ? -9.580 -21.268 32.239 1.00 90.62 195 LYS A O 1
ATOM 1563 N N . LYS A 1 196 ? -10.816 -19.403 32.250 1.00 86.06 196 LYS A N 1
ATOM 1564 C CA . LYS A 1 196 ? -10.827 -19.265 33.714 1.00 86.06 196 LYS A CA 1
ATOM 1565 C C . LYS A 1 196 ? -11.996 -20.045 34.313 1.00 86.06 196 LYS A C 1
ATOM 1567 O O . LYS A 1 196 ? -13.069 -20.150 33.717 1.00 86.06 196 LYS A O 1
ATOM 1572 N N . GLN A 1 197 ? -11.803 -20.553 35.527 1.00 87.25 197 GLN A N 1
ATOM 1573 C CA . GLN A 1 197 ? -12.877 -21.131 36.340 1.00 87.25 197 GLN A CA 1
ATOM 1574 C C . GLN A 1 197 ? -13.631 -20.002 37.058 1.00 87.25 197 GLN A C 1
ATOM 1576 O O . GLN A 1 197 ? -13.537 -19.826 38.268 1.00 87.25 197 GLN A O 1
ATOM 1581 N N . TRP A 1 198 ? -14.312 -19.184 36.260 1.00 87.38 198 TRP A N 1
ATOM 1582 C CA . TRP A 1 198 ? -15.235 -18.142 36.702 1.00 87.38 198 TRP A CA 1
ATOM 1583 C C . TRP A 1 198 ? -16.663 -18.537 36.333 1.00 87.38 198 TRP A C 1
ATOM 1585 O O . TRP A 1 198 ? -16.856 -19.330 35.409 1.00 87.38 198 TRP A O 1
ATOM 1595 N N . ASP A 1 199 ? -17.638 -17.970 37.039 1.00 88.88 199 ASP A N 1
ATOM 1596 C CA . ASP A 1 199 ? -19.056 -18.120 36.715 1.00 88.88 199 ASP A CA 1
ATOM 1597 C C . ASP A 1 199 ? -19.376 -17.577 35.310 1.00 88.88 199 ASP A C 1
ATOM 1599 O O . ASP A 1 199 ? -18.806 -16.572 34.876 1.00 88.88 199 ASP A O 1
ATOM 1603 N N . ASP A 1 200 ? -20.298 -18.232 34.605 1.00 87.44 200 ASP A N 1
ATOM 1604 C CA . ASP A 1 200 ? -20.652 -17.880 33.227 1.00 87.44 200 ASP A CA 1
ATOM 1605 C C . ASP A 1 200 ? -21.357 -16.515 33.126 1.00 87.44 200 ASP A C 1
ATOM 1607 O O . ASP A 1 200 ? -21.185 -15.822 32.123 1.00 87.44 200 ASP A O 1
ATOM 1611 N N . GLY A 1 201 ? -22.047 -16.058 34.178 1.00 86.06 201 GLY A N 1
ATOM 1612 C CA . GLY A 1 201 ? -22.552 -14.688 34.282 1.00 86.06 201 GLY A CA 1
ATOM 1613 C C . GLY A 1 201 ? -21.425 -13.665 34.349 1.00 86.06 201 GLY A C 1
ATOM 1614 O O . GLY A 1 201 ? -21.396 -12.732 33.551 1.00 86.06 201 GLY A O 1
ATOM 1615 N N . TYR A 1 202 ? -20.422 -13.891 35.202 1.00 86.56 202 TYR A N 1
ATOM 1616 C CA . TYR A 1 202 ? -19.239 -13.022 35.245 1.00 86.56 202 TYR A CA 1
ATOM 1617 C C . TYR A 1 202 ? -18.464 -13.038 33.918 1.00 86.56 202 TYR A C 1
ATOM 1619 O O . TYR A 1 202 ? -17.979 -12.001 33.464 1.00 86.56 202 TYR A O 1
ATOM 1627 N N . LYS A 1 203 ? -18.370 -14.192 33.242 1.00 88.69 203 LYS A N 1
ATOM 1628 C CA . LYS A 1 203 ? -17.777 -14.265 31.897 1.00 88.69 203 LYS A CA 1
ATOM 1629 C C . LYS A 1 203 ? -18.612 -13.537 30.845 1.00 88.69 203 LYS A C 1
ATOM 1631 O O . LYS A 1 203 ? -18.020 -12.958 29.934 1.00 88.69 203 LYS A O 1
ATOM 1636 N N . LEU A 1 204 ? -19.942 -13.545 30.953 1.00 89.62 204 LEU A N 1
ATOM 1637 C CA . LEU A 1 204 ? -20.837 -12.775 30.090 1.00 89.62 204 LEU A CA 1
ATOM 1638 C C . LEU A 1 204 ? -20.673 -11.271 30.330 1.00 89.62 204 LEU A C 1
ATOM 1640 O O . LEU A 1 204 ? -20.513 -10.538 29.360 1.00 89.62 204 LEU A O 1
ATOM 1644 N N . ASP A 1 205 ? -20.592 -10.819 31.582 1.00 86.62 205 ASP A N 1
ATOM 1645 C CA . ASP A 1 205 ? -20.300 -9.420 31.914 1.00 86.62 205 ASP A CA 1
ATOM 1646 C C . ASP A 1 205 ? -18.936 -8.991 31.357 1.00 86.62 205 ASP A C 1
ATOM 1648 O O . ASP A 1 205 ? -18.822 -7.950 30.707 1.00 86.62 205 ASP A O 1
ATOM 1652 N N . GLN A 1 206 ? -17.885 -9.794 31.556 1.00 89.88 206 GLN A N 1
ATOM 1653 C CA . GLN A 1 206 ? -16.562 -9.506 30.992 1.00 89.88 206 GLN A CA 1
ATOM 1654 C C . GLN A 1 206 ? -16.565 -9.522 29.459 1.00 89.88 206 GLN A C 1
ATOM 1656 O O . GLN A 1 206 ? -15.851 -8.730 28.847 1.00 89.88 206 GLN A O 1
ATOM 1661 N N . LEU A 1 207 ? -17.375 -10.378 28.830 1.00 90.00 207 LEU A N 1
ATOM 1662 C CA . LEU A 1 207 ? -17.565 -10.402 27.382 1.00 90.00 207 LEU A CA 1
ATOM 1663 C C . LEU A 1 207 ? -18.244 -9.112 26.905 1.00 90.00 207 LEU A C 1
ATOM 1665 O O . LEU A 1 207 ? -17.666 -8.392 26.099 1.00 90.00 207 LEU A O 1
ATOM 1669 N N . VAL A 1 208 ? -19.415 -8.775 27.447 1.00 90.44 208 VAL A N 1
ATOM 1670 C CA . VAL A 1 208 ? -20.206 -7.587 27.080 1.00 90.44 208 VAL A CA 1
ATOM 1671 C C . VAL A 1 208 ? -19.407 -6.294 27.268 1.00 90.44 208 VAL A C 1
ATOM 1673 O O . VAL A 1 208 ? -19.365 -5.479 26.350 1.00 90.44 208 VAL A O 1
ATOM 1676 N N . ASN A 1 209 ? -18.709 -6.132 28.398 1.00 88.88 209 ASN A N 1
ATOM 1677 C CA . ASN A 1 209 ? -17.926 -4.925 28.701 1.00 88.88 209 ASN A CA 1
ATOM 1678 C C . ASN A 1 209 ? -16.700 -4.715 27.788 1.00 88.88 209 ASN A C 1
ATOM 1680 O O . ASN A 1 209 ? -16.196 -3.597 27.699 1.00 88.88 209 ASN A O 1
ATOM 1684 N N . HIS A 1 210 ? -16.223 -5.757 27.097 1.00 91.62 210 HIS A N 1
ATOM 1685 C CA . HIS A 1 210 ? -15.129 -5.657 26.121 1.00 91.62 210 HIS A CA 1
ATOM 1686 C C . HIS A 1 210 ? -15.619 -5.705 24.664 1.00 91.62 210 HIS A C 1
ATOM 1688 O O . HIS A 1 210 ? -14.807 -5.816 23.744 1.00 91.62 210 HIS A O 1
ATOM 1694 N N . LEU A 1 211 ? -16.928 -5.569 24.433 1.00 91.62 211 LEU A N 1
ATOM 1695 C CA . LEU A 1 211 ? -17.524 -5.390 23.111 1.00 91.62 211 LEU A CA 1
ATOM 1696 C C . LEU A 1 211 ? -18.004 -3.947 22.933 1.00 91.62 211 LEU A C 1
ATOM 1698 O O . LEU A 1 211 ? -18.550 -3.333 23.845 1.00 91.62 211 LEU A O 1
ATOM 1702 N N . SER A 1 212 ? -17.879 -3.414 21.722 1.00 91.69 212 SER A N 1
ATOM 1703 C CA . SER A 1 212 ? -18.465 -2.127 21.336 1.00 91.69 212 SER A CA 1
ATOM 1704 C C . SER A 1 212 ? -19.106 -2.204 19.946 1.00 91.69 212 SER A C 1
ATOM 1706 O O . SER A 1 212 ? -19.211 -3.281 19.349 1.00 91.69 212 SER A O 1
ATOM 1708 N N . GLY A 1 213 ? -19.606 -1.069 19.448 1.00 93.31 213 GLY A N 1
ATOM 1709 C CA . GLY A 1 213 ? -20.000 -0.889 18.049 1.00 93.31 213 GLY A CA 1
ATOM 1710 C C . GLY A 1 213 ? -20.924 -1.975 17.483 1.00 93.31 213 GLY A C 1
ATOM 1711 O O . GLY A 1 213 ? -22.029 -2.219 17.977 1.00 93.31 213 GLY A O 1
ATOM 1712 N N . ARG A 1 214 ? -20.468 -2.606 16.397 1.00 91.69 214 ARG A N 1
ATOM 1713 C CA . ARG A 1 214 ? -21.178 -3.648 15.643 1.00 91.69 214 ARG A CA 1
ATOM 1714 C C . ARG A 1 214 ? -21.278 -4.951 16.440 1.00 91.69 214 ARG A C 1
ATOM 1716 O O . ARG A 1 214 ? -22.314 -5.611 16.366 1.00 91.69 214 ARG A O 1
ATOM 1723 N N . ALA A 1 215 ? -20.241 -5.315 17.194 1.00 92.06 215 ALA A N 1
ATOM 1724 C CA . ALA A 1 215 ? -20.212 -6.562 17.955 1.00 92.06 215 ALA A CA 1
ATOM 1725 C C . ALA A 1 215 ? -21.150 -6.523 19.171 1.00 92.06 215 ALA A C 1
ATOM 1727 O O . ALA A 1 215 ? -21.976 -7.421 19.327 1.00 92.06 215 ALA A O 1
ATOM 1728 N N . HIS A 1 216 ? -21.119 -5.444 19.961 1.00 92.50 216 HIS A N 1
ATOM 1729 C CA . HIS A 1 216 ? -22.044 -5.253 21.085 1.00 92.50 216 HIS A CA 1
ATOM 1730 C C . HIS A 1 216 ? -23.510 -5.226 20.616 1.00 92.50 216 HIS A C 1
ATOM 1732 O 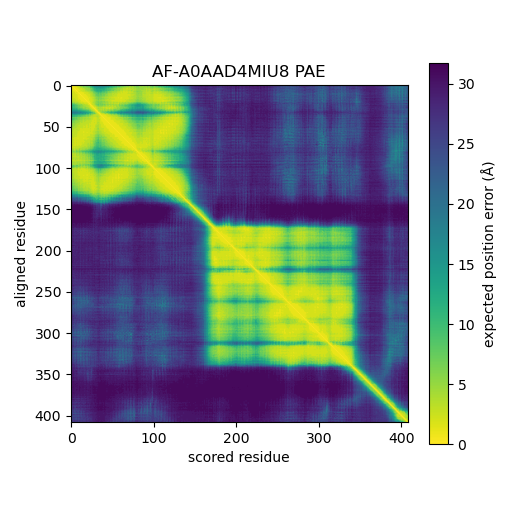O . HIS A 1 216 ? -24.354 -5.959 21.134 1.00 92.50 216 HIS A O 1
ATOM 1738 N N . LYS A 1 217 ? -23.814 -4.461 19.555 1.00 92.00 217 LYS A N 1
ATOM 1739 C CA . LYS A 1 217 ? -25.168 -4.384 18.975 1.00 92.00 217 LYS A CA 1
ATOM 1740 C C . LYS A 1 217 ? -25.699 -5.743 18.491 1.00 92.00 217 LYS A C 1
ATOM 1742 O O . LYS A 1 217 ? -26.907 -5.962 18.506 1.00 92.00 217 LYS A O 1
ATOM 1747 N N . TYR A 1 218 ? -24.826 -6.665 18.084 1.00 92.19 218 TYR A N 1
ATOM 1748 C CA . TYR A 1 218 ? -25.221 -8.002 17.631 1.00 92.19 218 TYR A CA 1
ATOM 1749 C C . TYR A 1 218 ? -25.646 -8.950 18.774 1.00 92.19 218 TYR A C 1
ATOM 1751 O O . TYR A 1 218 ? -26.371 -9.918 18.523 1.00 92.19 218 TYR A O 1
ATOM 1759 N N . ILE A 1 219 ? -25.240 -8.668 20.020 1.00 91.38 219 ILE A N 1
ATOM 1760 C CA . ILE A 1 219 ? -25.532 -9.506 21.201 1.00 91.38 219 ILE A CA 1
ATOM 1761 C C . ILE A 1 219 ? -26.401 -8.827 22.268 1.00 91.38 219 ILE A C 1
ATOM 1763 O O . ILE A 1 219 ? -26.819 -9.484 23.218 1.00 91.38 219 ILE A O 1
ATOM 1767 N N . GLN A 1 220 ? -26.747 -7.550 22.080 1.00 86.75 220 GLN A N 1
ATOM 1768 C CA . GLN A 1 220 ? -27.513 -6.723 23.022 1.00 86.75 220 GLN A CA 1
ATOM 1769 C C . GLN A 1 220 ? -28.810 -7.379 23.541 1.00 86.75 220 GLN A C 1
ATOM 1771 O O . GLN A 1 220 ? -29.151 -7.214 24.707 1.00 86.75 220 GLN A O 1
ATOM 1776 N N . GLY A 1 221 ? -29.515 -8.158 22.710 1.00 83.75 221 GLY A N 1
ATOM 1777 C CA . GLY A 1 221 ? -30.743 -8.871 23.102 1.00 83.75 221 GLY A CA 1
ATOM 1778 C C . GLY A 1 221 ? -30.544 -10.136 23.954 1.00 83.75 221 GLY A C 1
ATOM 1779 O O . GLY A 1 221 ? -31.528 -10.737 24.367 1.00 83.75 221 GLY A O 1
ATOM 1780 N N . TYR A 1 222 ? -29.298 -10.553 24.201 1.00 82.81 222 TYR A N 1
ATOM 1781 C CA . TYR A 1 222 ? -28.943 -11.779 24.934 1.00 82.81 222 TYR A CA 1
ATOM 1782 C C . TYR A 1 222 ? -28.186 -11.491 26.241 1.00 82.81 222 TYR A C 1
ATOM 1784 O O . TYR A 1 222 ? -28.136 -12.349 27.118 1.00 82.81 222 TYR A O 1
ATOM 1792 N N . ALA A 1 223 ? -27.618 -10.291 26.387 1.00 72.62 223 ALA A N 1
ATOM 1793 C CA . ALA A 1 223 ? -26.710 -9.914 27.473 1.00 72.62 223 ALA A CA 1
ATOM 1794 C C . ALA A 1 223 ? -27.327 -9.901 28.891 1.00 72.62 223 ALA A C 1
ATOM 1796 O O . ALA A 1 223 ? -26.589 -9.783 29.860 1.00 72.62 223 ALA A O 1
ATOM 1797 N N . GLY A 1 224 ? -28.656 -10.000 29.026 1.00 72.00 224 GLY A N 1
ATOM 1798 C CA . GLY A 1 224 ? -29.366 -9.858 30.307 1.00 72.00 224 GLY A CA 1
ATOM 1799 C C . GLY A 1 224 ? -29.617 -11.140 31.117 1.00 72.00 224 GLY A C 1
ATOM 1800 O O . GLY A 1 224 ? -30.134 -11.032 32.224 1.00 72.00 224 GLY A O 1
ATOM 1801 N N . ASP A 1 225 ? -29.292 -12.334 30.603 1.00 82.50 225 ASP A N 1
ATOM 1802 C CA . ASP A 1 225 ? -29.364 -13.597 31.367 1.00 82.50 225 ASP A CA 1
ATOM 1803 C C . ASP A 1 225 ? -27.980 -14.278 31.359 1.00 82.50 225 ASP A C 1
ATOM 1805 O O . ASP A 1 225 ? -27.513 -14.650 30.278 1.00 82.50 225 ASP A O 1
ATOM 1809 N N . PRO A 1 226 ? -27.336 -14.489 32.528 1.00 79.56 226 PRO A N 1
ATOM 1810 C CA . PRO A 1 226 ? -26.093 -15.253 32.677 1.00 79.56 226 PRO A CA 1
ATOM 1811 C C . PRO A 1 226 ? -26.025 -16.567 31.885 1.00 79.56 226 PRO A C 1
ATOM 1813 O O . PRO A 1 226 ? -24.980 -16.911 31.334 1.00 79.56 226 PRO A O 1
ATOM 1816 N N . LYS A 1 227 ? -27.148 -17.287 31.758 1.00 86.50 227 LYS A N 1
ATOM 1817 C CA . LYS A 1 227 ? -27.228 -18.572 31.037 1.00 86.50 227 LYS A CA 1
ATOM 1818 C C . LYS A 1 227 ? -26.941 -18.438 29.541 1.00 86.50 227 LYS A C 1
ATOM 1820 O O . LYS A 1 227 ? -26.605 -19.424 28.889 1.00 86.50 227 LYS A O 1
ATOM 1825 N N . ASN A 1 228 ? -27.054 -17.233 28.984 1.00 91.62 228 ASN A N 1
ATOM 1826 C CA . ASN A 1 228 ? -26.800 -16.982 27.572 1.00 91.62 228 ASN A CA 1
ATOM 1827 C C . ASN A 1 228 ? -25.306 -16.954 27.216 1.00 91.62 228 ASN A C 1
ATOM 1829 O O . ASN A 1 228 ? -25.008 -16.817 26.032 1.00 91.62 228 ASN A O 1
ATOM 1833 N N . TYR A 1 229 ? -24.364 -17.100 28.161 1.00 91.44 229 TYR A N 1
ATOM 1834 C CA . TYR A 1 229 ? -22.924 -17.019 27.871 1.00 91.44 229 TYR A CA 1
ATOM 1835 C C . TYR A 1 229 ? -22.488 -17.896 26.684 1.00 91.44 229 TYR A C 1
ATOM 1837 O O . TYR A 1 229 ? -21.891 -17.394 25.728 1.00 91.44 229 TYR A O 1
ATOM 1845 N N . ALA A 1 230 ? -22.863 -19.180 26.688 1.00 91.56 230 ALA A N 1
ATOM 1846 C CA . ALA A 1 230 ? -22.552 -20.110 25.601 1.00 91.56 230 ALA A CA 1
ATOM 1847 C C . ALA A 1 230 ? -23.193 -19.696 24.258 1.00 91.56 230 ALA A C 1
ATOM 1849 O O . ALA A 1 230 ? -22.552 -19.789 23.212 1.00 91.56 230 ALA A O 1
ATOM 1850 N N . ILE A 1 231 ? -24.424 -19.175 24.291 1.00 92.00 231 ILE A N 1
ATOM 1851 C CA . ILE A 1 231 ? -25.166 -18.712 23.107 1.00 92.00 231 ILE A CA 1
ATOM 1852 C C . ILE A 1 231 ? -24.516 -17.446 22.528 1.00 92.00 231 ILE A C 1
ATOM 1854 O O . ILE A 1 231 ? -24.327 -17.334 21.320 1.00 92.00 231 ILE A O 1
ATOM 1858 N N . VAL A 1 232 ? -24.137 -16.489 23.377 1.00 92.81 232 VAL A N 1
ATOM 1859 C CA . VAL A 1 232 ? -23.445 -15.252 22.981 1.00 92.81 232 VAL A CA 1
ATOM 1860 C C . VAL A 1 232 ? -22.075 -15.577 22.381 1.00 92.81 232 VAL A C 1
ATOM 1862 O O . VAL A 1 232 ? -21.739 -15.057 21.316 1.00 92.81 232 VAL A O 1
ATOM 1865 N N . LYS A 1 233 ? -21.330 -16.496 23.006 1.00 93.88 233 LYS A N 1
ATOM 1866 C CA . LYS A 1 233 ? -20.055 -17.038 22.517 1.00 93.88 233 LYS A CA 1
ATOM 1867 C C . LYS A 1 233 ? -20.186 -17.661 21.123 1.00 93.88 233 LYS A C 1
ATOM 1869 O O . LYS A 1 233 ? -19.493 -17.216 20.209 1.00 93.88 233 LYS A O 1
ATOM 1874 N N . GLU A 1 234 ? -21.102 -18.615 20.935 1.00 93.31 234 GLU A N 1
ATOM 1875 C CA . GLU A 1 234 ? -21.344 -19.260 19.634 1.00 93.31 234 GLU A CA 1
ATOM 1876 C C . GLU A 1 234 ? -21.741 -18.228 18.569 1.00 93.31 234 GLU A C 1
ATOM 1878 O O . GLU A 1 234 ? -21.179 -18.201 17.474 1.00 93.31 234 GLU A O 1
ATOM 1883 N N . ARG A 1 235 ? -22.672 -17.320 18.897 1.00 92.69 235 ARG A N 1
ATOM 1884 C CA . ARG A 1 235 ? -23.148 -16.290 17.965 1.00 92.69 235 ARG A CA 1
ATOM 1885 C C . ARG A 1 235 ? -22.028 -15.359 17.511 1.00 92.69 235 ARG A C 1
ATOM 1887 O O . ARG A 1 235 ? -21.983 -15.035 16.325 1.00 92.69 235 ARG A O 1
ATOM 1894 N N . LEU A 1 236 ? -21.144 -14.924 18.412 1.00 93.62 236 LEU A N 1
ATOM 1895 C CA . LEU A 1 236 ? -20.002 -14.073 18.062 1.00 93.62 236 LEU A CA 1
ATOM 1896 C C . LEU A 1 236 ? -18.981 -14.834 17.211 1.00 93.62 236 LEU A C 1
ATOM 1898 O O . LEU A 1 236 ? -18.607 -14.337 16.150 1.00 93.62 236 LEU A O 1
ATOM 1902 N N . GLN A 1 237 ? -18.614 -16.059 17.604 1.00 93.38 237 GLN A N 1
ATOM 1903 C CA . GLN A 1 237 ? -17.732 -16.926 16.814 1.00 93.38 237 GLN A CA 1
ATOM 1904 C C . GLN A 1 237 ? -18.274 -17.128 15.392 1.00 93.38 237 GLN A C 1
ATOM 1906 O O . GLN A 1 237 ? -17.565 -16.872 14.425 1.00 93.38 237 GLN A O 1
ATOM 1911 N N . LYS A 1 238 ? -19.560 -17.464 15.255 1.00 92.31 238 LYS A N 1
ATOM 1912 C CA . LYS A 1 238 ? -20.238 -17.653 13.964 1.00 92.31 238 LYS A CA 1
ATOM 1913 C C . LYS A 1 238 ? -20.401 -16.367 13.143 1.00 92.31 238 LYS A C 1
ATOM 1915 O O . LYS A 1 238 ? -20.654 -16.450 11.947 1.00 92.31 238 LYS A O 1
ATOM 1920 N N . LYS A 1 239 ? -20.308 -15.177 13.754 1.00 92.00 239 LYS A N 1
ATOM 1921 C CA . LYS A 1 239 ? -20.504 -13.898 13.046 1.00 92.00 239 LYS A CA 1
AT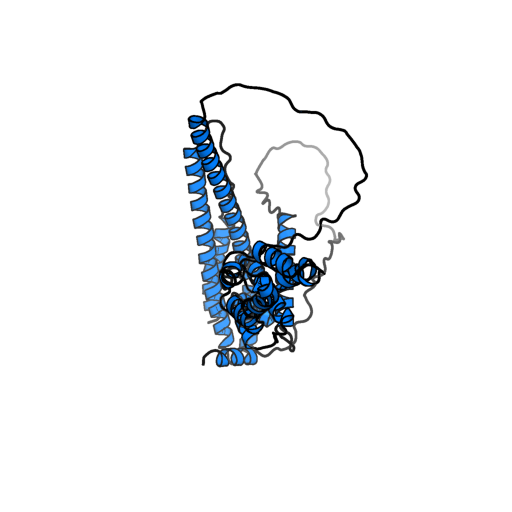OM 1922 C C . LYS A 1 239 ? -19.214 -13.158 12.701 1.00 92.00 239 LYS A C 1
ATOM 1924 O O . LYS A 1 239 ? -19.209 -12.418 11.716 1.00 92.00 239 LYS A O 1
ATOM 1929 N N . PHE A 1 240 ? -18.167 -13.333 13.504 1.00 92.06 240 PHE A N 1
ATOM 1930 C CA . PHE A 1 240 ? -16.904 -12.602 13.382 1.00 92.06 240 PHE A CA 1
ATOM 1931 C C . PHE A 1 240 ? -15.679 -13.511 13.203 1.00 92.06 240 PHE A C 1
ATOM 1933 O O . PHE A 1 240 ? -14.665 -13.041 12.700 1.00 92.06 240 PHE A O 1
ATOM 1940 N N . GLY A 1 241 ? -15.781 -14.794 13.567 1.00 90.69 241 GLY A N 1
ATOM 1941 C CA . GLY A 1 241 ? -14.734 -15.810 13.412 1.00 90.69 241 GLY A CA 1
ATOM 1942 C C . GLY A 1 241 ? -14.978 -16.829 12.302 1.00 90.69 241 GLY A C 1
ATOM 1943 O O . GLY A 1 241 ? -14.270 -17.831 12.247 1.00 90.69 241 GLY A O 1
ATOM 1944 N N . ASP A 1 242 ? -15.966 -16.591 11.441 1.00 92.00 242 ASP A N 1
ATOM 1945 C CA . ASP A 1 242 ? -16.188 -17.378 10.231 1.00 92.00 242 ASP A CA 1
ATOM 1946 C C . ASP A 1 242 ? -14.998 -17.180 9.274 1.00 92.00 242 ASP A C 1
ATOM 1948 O O . ASP A 1 242 ? -14.738 -16.069 8.804 1.00 92.00 242 ASP A O 1
ATOM 1952 N N . ASN A 1 243 ? -14.235 -18.253 9.040 1.00 89.69 243 ASN A N 1
ATOM 1953 C CA . ASN A 1 243 ? -13.017 -18.200 8.234 1.00 89.69 243 ASN A CA 1
ATOM 1954 C C . ASN A 1 243 ? -13.311 -17.836 6.776 1.00 89.69 243 ASN A C 1
ATOM 1956 O O . ASN A 1 243 ? -12.543 -17.061 6.211 1.00 89.69 243 ASN A O 1
ATOM 1960 N N . GLU A 1 244 ? -14.419 -18.312 6.202 1.00 89.69 244 GLU A N 1
ATOM 1961 C CA . GLU A 1 244 ? -14.790 -17.994 4.820 1.00 89.69 244 GLU A CA 1
ATOM 1962 C C . GLU A 1 244 ? -15.040 -16.491 4.694 1.00 89.69 244 GLU A C 1
ATOM 1964 O O . GLU A 1 244 ? -14.474 -15.837 3.828 1.00 89.69 244 GLU A O 1
ATOM 1969 N N . VAL A 1 245 ? -15.790 -15.901 5.631 1.00 90.94 245 VAL A N 1
ATOM 1970 C CA . VAL A 1 245 ? -16.071 -14.453 5.655 1.00 90.94 245 VAL A CA 1
ATOM 1971 C C . VAL A 1 245 ? -14.797 -13.613 5.851 1.00 90.94 245 VAL A C 1
ATOM 1973 O O . VAL A 1 245 ? -14.722 -12.488 5.353 1.00 90.94 245 VAL A O 1
ATOM 1976 N N . ILE A 1 246 ? -13.783 -14.140 6.548 1.00 91.00 246 ILE A N 1
ATOM 1977 C CA . ILE A 1 246 ? -12.472 -13.486 6.701 1.00 91.00 246 ILE A CA 1
ATOM 1978 C C . ILE A 1 246 ? -11.648 -13.589 5.406 1.00 91.00 246 ILE A C 1
ATOM 1980 O O . ILE A 1 246 ? -11.125 -12.571 4.953 1.00 91.00 246 ILE A O 1
ATOM 1984 N N . LEU A 1 247 ? -11.566 -14.765 4.775 1.00 92.62 247 LEU A N 1
ATOM 1985 C CA . LEU A 1 247 ? -10.896 -14.961 3.479 1.00 92.62 247 LEU A CA 1
ATOM 1986 C C . LEU A 1 247 ? -11.531 -14.084 2.392 1.00 92.62 247 LEU A C 1
ATOM 1988 O O . LEU A 1 247 ? -10.849 -13.325 1.706 1.00 92.62 247 LEU A O 1
ATOM 1992 N N . ASP A 1 248 ? -12.858 -14.106 2.317 1.00 92.50 248 ASP A N 1
ATOM 1993 C CA . ASP A 1 248 ? -13.692 -13.340 1.395 1.00 92.50 248 ASP A CA 1
ATOM 1994 C C . ASP A 1 248 ? -13.579 -11.815 1.630 1.00 92.50 248 ASP A C 1
ATOM 1996 O O . ASP A 1 248 ? -13.866 -11.018 0.733 1.00 92.50 248 ASP A O 1
ATOM 2000 N N . ARG A 1 249 ? -13.119 -11.378 2.813 1.00 93.00 249 ARG A N 1
ATOM 2001 C CA . ARG A 1 249 ? -12.756 -9.980 3.105 1.00 93.00 249 ARG A CA 1
ATOM 2002 C C . ARG A 1 249 ? -11.315 -9.665 2.711 1.00 93.00 249 ARG A C 1
ATOM 2004 O O . ARG A 1 249 ? -11.097 -8.634 2.086 1.00 93.00 249 ARG A O 1
ATOM 2011 N N . LEU A 1 250 ? -10.356 -10.528 3.034 1.00 93.44 250 LEU A N 1
ATOM 2012 C CA . LEU A 1 250 ? -8.941 -10.352 2.683 1.00 93.44 250 LEU A CA 1
ATOM 2013 C C . LEU A 1 250 ? -8.736 -10.316 1.160 1.00 93.44 250 LEU A C 1
ATOM 2015 O O . LEU A 1 250 ? -8.036 -9.440 0.652 1.00 93.44 250 LEU A O 1
ATOM 2019 N N . HIS A 1 251 ? -9.428 -11.187 0.419 1.00 93.25 251 HIS A N 1
ATOM 2020 C CA . HIS A 1 251 ? -9.473 -11.156 -1.047 1.00 93.25 251 HIS A CA 1
ATOM 2021 C C . HIS A 1 251 ? -10.073 -9.855 -1.589 1.00 93.25 251 HIS A C 1
ATOM 2023 O O . HIS A 1 251 ? -9.568 -9.316 -2.574 1.00 93.25 251 HIS A O 1
ATOM 2029 N N . LYS A 1 252 ? -11.103 -9.292 -0.941 1.00 93.88 252 LYS A N 1
ATOM 2030 C CA . LYS A 1 252 ? -11.683 -7.991 -1.326 1.00 93.88 252 LYS A CA 1
ATOM 2031 C C . LYS A 1 252 ? -10.761 -6.823 -0.998 1.00 93.88 252 LYS A C 1
ATOM 2033 O O . LYS A 1 252 ? -10.624 -5.931 -1.829 1.00 93.88 252 LYS A O 1
ATOM 2038 N N . ASP A 1 253 ? -10.086 -6.842 0.145 1.00 94.31 253 ASP A N 1
ATOM 2039 C CA . ASP A 1 253 ? -9.117 -5.809 0.515 1.00 94.31 253 ASP A CA 1
ATOM 2040 C C . ASP A 1 253 ? -7.907 -5.832 -0.441 1.00 94.31 253 ASP A C 1
ATOM 2042 O O . ASP A 1 253 ? -7.481 -4.774 -0.902 1.00 94.31 253 ASP A O 1
ATOM 2046 N N . LEU A 1 254 ? -7.435 -7.015 -0.865 1.00 94.25 254 LEU A N 1
ATOM 2047 C CA . LEU A 1 254 ? -6.441 -7.146 -1.940 1.00 94.25 254 LEU A CA 1
ATOM 2048 C C . LEU A 1 254 ? -6.999 -6.685 -3.299 1.00 94.25 254 LEU A C 1
ATOM 2050 O O . LEU A 1 254 ? -6.343 -5.927 -4.010 1.00 94.25 254 LEU A O 1
ATOM 2054 N N . THR A 1 255 ? -8.225 -7.075 -3.658 1.00 93.50 255 THR A N 1
ATOM 2055 C CA . THR A 1 255 ? -8.879 -6.669 -4.918 1.00 93.50 255 THR A CA 1
ATOM 2056 C C . THR A 1 255 ? -9.025 -5.150 -5.013 1.00 93.50 255 THR A C 1
ATOM 2058 O O . THR A 1 255 ? -8.691 -4.566 -6.044 1.00 93.50 255 THR A O 1
ATOM 2061 N N . HIS A 1 256 ? -9.452 -4.488 -3.937 1.00 94.06 256 HIS A N 1
ATOM 2062 C CA . HIS A 1 256 ? -9.730 -3.051 -3.900 1.00 94.06 256 HIS A CA 1
ATOM 2063 C C . HIS A 1 256 ? -8.545 -2.181 -3.461 1.00 94.06 256 HIS A C 1
ATOM 2065 O O . HIS A 1 256 ? -8.652 -0.956 -3.532 1.00 94.06 256 HIS A O 1
ATOM 2071 N N . LEU A 1 257 ? -7.406 -2.771 -3.072 1.00 94.56 257 LEU A N 1
ATOM 2072 C CA . LEU A 1 257 ? -6.181 -2.023 -2.781 1.00 94.56 257 LEU A CA 1
ATOM 2073 C C . LEU A 1 257 ? -5.826 -1.092 -3.961 1.00 94.56 257 LEU A C 1
ATOM 2075 O O . LEU A 1 257 ? -5.777 -1.574 -5.102 1.00 94.56 257 LEU A O 1
ATOM 2079 N N . PRO A 1 258 ? -5.573 0.212 -3.736 1.00 92.56 258 PRO A N 1
ATOM 2080 C CA . PRO A 1 258 ? -5.167 1.120 -4.801 1.00 92.56 258 PRO A CA 1
ATOM 2081 C C . PRO A 1 258 ? -3.857 0.682 -5.458 1.00 92.56 258 PRO A C 1
ATOM 2083 O O . PRO A 1 258 ? -2.944 0.189 -4.798 1.00 92.56 258 PRO A O 1
ATOM 2086 N N . LYS A 1 259 ? -3.749 0.904 -6.769 1.00 92.50 259 LYS A N 1
ATOM 2087 C CA . LYS A 1 259 ? -2.477 0.789 -7.485 1.00 92.50 259 LYS A CA 1
ATOM 2088 C C . LYS A 1 259 ? -1.563 1.954 -7.098 1.00 92.50 259 LYS A C 1
ATOM 2090 O O . LYS A 1 259 ? -2.013 3.099 -7.145 1.00 92.50 259 LYS A O 1
ATOM 2095 N N . ALA A 1 260 ? -0.296 1.671 -6.799 1.00 91.81 260 ALA A N 1
ATOM 2096 C CA . ALA A 1 260 ? 0.741 2.686 -6.646 1.00 91.81 260 ALA A CA 1
ATOM 2097 C C . ALA A 1 260 ? 0.874 3.501 -7.944 1.00 91.81 260 ALA A C 1
ATOM 2099 O O . ALA A 1 260 ? 1.079 2.939 -9.025 1.00 91.81 260 ALA A O 1
ATOM 2100 N N . GLN A 1 261 ? 0.737 4.821 -7.833 1.00 82.06 261 GLN A N 1
ATOM 2101 C CA . GLN A 1 261 ? 0.833 5.772 -8.945 1.00 82.06 261 GLN A CA 1
ATOM 2102 C C . GLN A 1 261 ? 2.265 6.273 -9.166 1.00 82.06 261 GLN A C 1
ATOM 2104 O O . GLN A 1 261 ? 2.567 6.849 -10.205 1.00 82.06 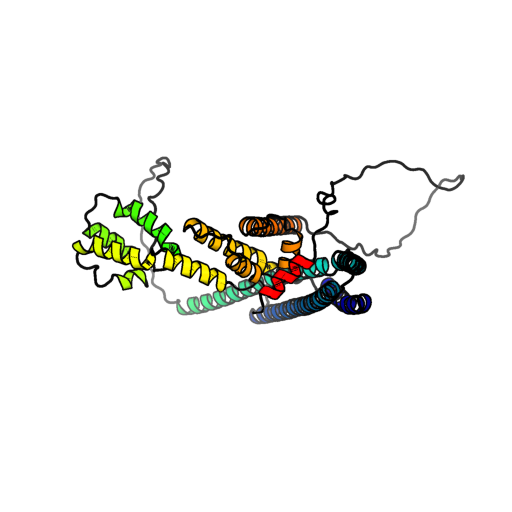261 GLN A O 1
ATOM 2109 N N . ASN A 1 262 ? 3.140 6.102 -8.176 1.00 81.31 262 ASN A N 1
ATOM 2110 C CA . ASN A 1 262 ? 4.524 6.565 -8.187 1.00 81.31 262 ASN A CA 1
ATOM 2111 C C . ASN A 1 262 ? 5.402 5.664 -7.307 1.00 81.31 262 ASN A C 1
ATOM 2113 O O . ASN A 1 262 ? 4.904 4.835 -6.543 1.00 81.31 262 ASN A O 1
ATOM 2117 N N . THR A 1 263 ? 6.715 5.818 -7.431 1.00 79.12 263 THR A N 1
ATOM 2118 C CA . THR A 1 263 ? 7.714 4.964 -6.780 1.00 79.12 263 THR A CA 1
ATOM 2119 C C . THR A 1 263 ? 7.698 5.103 -5.252 1.00 79.12 263 THR A C 1
ATOM 2121 O O . THR A 1 263 ? 8.028 4.146 -4.555 1.00 79.12 263 THR A O 1
ATOM 2124 N N . SER A 1 264 ? 7.282 6.253 -4.709 1.00 82.50 264 SER A N 1
ATOM 2125 C CA . SER A 1 264 ? 7.160 6.488 -3.262 1.00 82.50 264 SER A CA 1
ATOM 2126 C C . SER A 1 264 ? 5.986 5.750 -2.607 1.00 82.50 264 SER A C 1
ATOM 2128 O O . SER A 1 264 ? 6.047 5.440 -1.420 1.00 82.50 264 SER A O 1
ATOM 2130 N N . GLU A 1 265 ? 4.950 5.398 -3.372 1.00 88.75 265 GLU A N 1
ATOM 2131 C CA . GLU A 1 265 ? 3.816 4.598 -2.889 1.00 88.75 265 GLU A CA 1
ATOM 2132 C C . GLU A 1 265 ? 4.104 3.087 -2.866 1.00 88.75 265 GLU A C 1
ATOM 2134 O O . GLU A 1 265 ? 3.413 2.351 -2.158 1.00 88.75 265 GLU A O 1
ATOM 2139 N N . ILE A 1 266 ? 5.118 2.616 -3.606 1.00 90.38 266 ILE A N 1
ATOM 2140 C CA . ILE A 1 266 ? 5.413 1.181 -3.756 1.00 90.38 266 ILE A CA 1
ATOM 2141 C C . ILE A 1 266 ? 5.680 0.491 -2.405 1.00 90.38 266 ILE A C 1
ATOM 2143 O O . ILE A 1 266 ? 5.006 -0.510 -2.165 1.00 90.38 266 ILE A O 1
ATOM 2147 N N . PRO A 1 267 ? 6.540 0.994 -1.487 1.00 92.81 267 PRO A N 1
ATOM 2148 C CA . PRO A 1 267 ? 6.767 0.345 -0.190 1.00 92.81 267 PRO A CA 1
ATOM 2149 C C . PRO A 1 267 ? 5.484 0.122 0.614 1.00 92.81 267 PRO A C 1
ATOM 2151 O O . PRO A 1 267 ? 5.199 -0.996 1.026 1.00 92.81 267 PRO A O 1
ATOM 2154 N N . LYS A 1 268 ? 4.636 1.149 0.726 1.00 92.81 268 LYS A N 1
ATOM 2155 C CA . LYS A 1 268 ? 3.357 1.068 1.446 1.00 92.81 268 LYS A CA 1
ATOM 2156 C C . LYS A 1 268 ? 2.391 0.054 0.819 1.00 92.81 268 LYS A C 1
ATOM 2158 O O . LYS A 1 268 ? 1.643 -0.623 1.529 1.00 92.81 268 LYS A O 1
ATOM 2163 N N . VAL A 1 269 ? 2.381 -0.055 -0.511 1.00 95.50 269 VAL A N 1
ATOM 2164 C CA . VAL A 1 269 ? 1.587 -1.068 -1.222 1.00 95.50 269 VAL A CA 1
ATOM 2165 C C . VAL A 1 269 ? 2.163 -2.471 -0.993 1.00 95.50 269 VAL A C 1
ATOM 2167 O O . VAL A 1 269 ? 1.388 -3.386 -0.730 1.00 95.50 269 VAL A O 1
ATOM 2170 N N . VAL A 1 270 ? 3.490 -2.639 -0.996 1.00 95.94 270 VAL A N 1
ATOM 2171 C CA . VAL A 1 270 ? 4.169 -3.906 -0.662 1.00 95.94 270 VAL A CA 1
ATOM 2172 C C . VAL A 1 270 ? 3.864 -4.347 0.773 1.00 95.94 270 VAL A C 1
ATOM 2174 O O . VAL A 1 270 ? 3.393 -5.465 0.957 1.00 95.94 270 VAL A O 1
ATOM 2177 N N . GLU A 1 271 ? 4.030 -3.471 1.769 1.00 94.31 271 GLU A N 1
ATOM 2178 C CA . GLU A 1 271 ? 3.681 -3.723 3.178 1.00 94.31 271 GLU A CA 1
ATOM 2179 C C . GLU A 1 271 ? 2.225 -4.186 3.333 1.00 94.31 271 GLU A C 1
ATOM 2181 O O . GLU A 1 271 ? 1.933 -5.160 4.030 1.00 94.31 271 GLU A O 1
ATOM 2186 N N . THR A 1 272 ? 1.296 -3.503 2.653 1.00 95.19 272 THR A N 1
ATOM 2187 C CA . THR A 1 272 ? -0.134 -3.826 2.730 1.00 95.19 272 THR A CA 1
ATOM 2188 C C . THR A 1 272 ? -0.436 -5.179 2.078 1.00 95.19 272 THR A C 1
ATOM 2190 O O . THR A 1 272 ? -1.198 -5.972 2.632 1.00 95.19 272 THR A O 1
ATOM 2193 N N . ILE A 1 273 ? 0.185 -5.480 0.932 1.00 96.00 273 ILE A N 1
ATOM 2194 C CA . ILE A 1 273 ? 0.048 -6.773 0.248 1.00 96.00 273 ILE A CA 1
ATOM 2195 C C . ILE A 1 273 ? 0.637 -7.901 1.094 1.00 96.00 273 ILE A C 1
ATOM 2197 O O . ILE A 1 273 ? -0.017 -8.931 1.238 1.00 96.00 273 ILE A O 1
ATOM 2201 N N . GLU A 1 274 ? 1.815 -7.717 1.691 1.00 95.38 274 GLU A N 1
ATOM 2202 C CA . GLU A 1 274 ? 2.442 -8.722 2.553 1.00 95.38 274 GLU A CA 1
ATOM 2203 C C . GLU A 1 274 ? 1.592 -8.994 3.800 1.00 95.38 274 GLU A C 1
ATOM 2205 O O . GLU A 1 274 ? 1.337 -10.150 4.134 1.00 95.38 274 GLU A O 1
ATOM 2210 N N . CYS A 1 275 ? 1.052 -7.946 4.430 1.00 93.69 275 CYS A N 1
ATOM 2211 C CA . CYS A 1 275 ? 0.135 -8.064 5.564 1.00 93.69 275 CYS A CA 1
ATOM 2212 C C . CYS A 1 275 ? -1.142 -8.857 5.217 1.00 93.69 275 CYS A C 1
ATOM 2214 O O . CYS A 1 275 ? -1.590 -9.691 6.010 1.00 93.69 275 CYS A O 1
ATOM 2216 N N . ILE A 1 276 ? -1.724 -8.647 4.030 1.00 94.19 276 ILE A N 1
ATOM 2217 C CA . ILE A 1 276 ? -2.890 -9.418 3.566 1.00 94.19 276 ILE A CA 1
ATOM 2218 C C . ILE A 1 276 ? -2.486 -10.860 3.220 1.00 94.19 276 ILE A C 1
ATOM 2220 O O . ILE A 1 276 ? -3.161 -11.799 3.642 1.00 94.19 276 ILE A O 1
ATOM 2224 N N . CYS A 1 277 ? -1.361 -11.061 2.525 1.00 94.75 277 CYS A N 1
ATOM 2225 C CA . CYS A 1 277 ? -0.843 -12.388 2.183 1.00 94.75 277 CYS A CA 1
ATOM 2226 C C . CYS A 1 277 ? -0.586 -13.234 3.437 1.00 94.75 277 CYS A C 1
ATOM 2228 O O . CYS A 1 277 ? -1.010 -14.384 3.489 1.00 94.75 277 CYS A O 1
ATOM 2230 N N . ARG A 1 278 ? 0.021 -12.662 4.484 1.00 93.75 278 ARG A N 1
ATOM 2231 C CA . ARG A 1 278 ? 0.256 -13.349 5.766 1.00 93.75 278 ARG A CA 1
ATOM 2232 C C . ARG A 1 278 ? -1.035 -13.747 6.475 1.00 93.75 278 ARG A C 1
ATOM 2234 O O . ARG A 1 278 ? -1.092 -14.822 7.066 1.00 93.75 278 ARG A O 1
ATOM 2241 N N . GLN A 1 279 ? -2.076 -12.917 6.409 1.00 91.69 279 GLN A N 1
ATOM 2242 C CA . GLN A 1 279 ? -3.386 -13.246 6.983 1.00 91.69 279 GLN A CA 1
ATOM 2243 C C . GLN A 1 279 ? -4.104 -14.354 6.197 1.00 91.69 279 GLN A C 1
ATOM 2245 O O . GLN A 1 279 ? -4.723 -15.221 6.810 1.00 91.69 279 GLN A O 1
ATOM 2250 N N . LEU A 1 280 ? -3.978 -14.365 4.866 1.00 92.94 280 LEU A N 1
ATOM 2251 C CA . LEU A 1 280 ? -4.466 -15.446 4.004 1.00 92.94 280 LEU A CA 1
ATOM 2252 C C . LEU A 1 280 ? -3.716 -16.768 4.284 1.00 92.94 280 LEU A C 1
ATOM 2254 O O . LEU A 1 280 ? -4.357 -17.784 4.553 1.00 92.94 280 LEU A O 1
ATOM 2258 N N . GLU A 1 281 ? -2.376 -16.749 4.341 1.00 93.31 281 GLU A N 1
ATOM 2259 C CA . GLU A 1 281 ? -1.542 -17.906 4.728 1.00 93.31 281 GLU A CA 1
ATOM 2260 C C . GLU A 1 281 ? -1.939 -18.463 6.103 1.00 93.31 281 GLU A C 1
ATOM 2262 O O . GLU A 1 281 ? -2.134 -19.667 6.258 1.00 93.31 281 GLU A O 1
ATOM 2267 N N . ALA A 1 282 ? -2.118 -17.589 7.100 1.00 89.88 282 ALA A N 1
ATOM 2268 C CA . ALA A 1 282 ? -2.513 -17.971 8.458 1.00 89.88 282 ALA A CA 1
ATOM 2269 C C . ALA A 1 282 ? -3.939 -18.552 8.555 1.00 89.88 282 ALA A C 1
ATOM 2271 O O . ALA A 1 282 ? -4.284 -19.166 9.567 1.00 89.88 282 ALA A O 1
ATOM 2272 N N . LYS A 1 283 ? -4.767 -18.378 7.517 1.00 88.50 283 LYS A N 1
ATOM 2273 C CA . LYS A 1 283 ? -6.087 -19.010 7.372 1.00 88.50 283 LYS A CA 1
ATOM 2274 C C . LYS A 1 283 ? -6.072 -20.269 6.496 1.00 88.50 283 LYS A C 1
ATOM 2276 O O . LYS A 1 283 ? -7.100 -20.930 6.402 1.00 88.50 283 LYS A O 1
ATOM 2281 N N . GLY A 1 284 ? -4.919 -20.641 5.935 1.00 89.00 284 GLY A N 1
ATOM 2282 C CA . GLY A 1 284 ? -4.748 -21.832 5.098 1.00 89.00 284 GLY A CA 1
ATOM 2283 C C . GLY A 1 284 ? -5.009 -21.611 3.606 1.00 89.00 284 GLY A C 1
ATOM 2284 O O . GLY A 1 284 ? -5.087 -22.588 2.863 1.00 89.00 284 GLY A O 1
ATOM 2285 N N . GLU A 1 285 ? -5.133 -20.359 3.155 1.00 91.56 285 GLU A N 1
ATOM 2286 C CA . GLU A 1 285 ? -5.360 -20.046 1.742 1.00 91.56 285 GLU A CA 1
ATOM 2287 C C . GLU A 1 285 ? -4.137 -20.403 0.890 1.00 91.56 285 GLU A C 1
ATOM 2289 O O . GLU A 1 285 ? -3.002 -20.018 1.191 1.00 91.56 285 GLU A O 1
ATOM 2294 N N . ASN A 1 286 ? -4.365 -21.083 -0.234 1.00 91.19 286 ASN A N 1
ATOM 2295 C CA . ASN A 1 286 ? -3.307 -21.329 -1.206 1.00 91.19 286 ASN A CA 1
ATOM 2296 C C . ASN A 1 286 ? -3.031 -20.057 -2.024 1.00 91.19 286 ASN A C 1
ATOM 2298 O O . ASN A 1 286 ? -3.732 -19.776 -2.998 1.00 91.19 286 ASN A O 1
ATOM 2302 N N . LEU A 1 287 ? -1.979 -19.317 -1.664 1.00 91.62 287 LEU A N 1
ATOM 2303 C CA . LEU A 1 287 ? -1.575 -18.107 -2.384 1.00 91.62 287 LEU A CA 1
ATOM 2304 C C . LEU A 1 287 ? -1.038 -18.355 -3.800 1.00 91.62 287 LEU A C 1
ATOM 2306 O O . LEU A 1 287 ? -1.020 -17.427 -4.603 1.00 91.62 287 LEU A O 1
ATOM 2310 N N . GLU A 1 288 ? -0.629 -19.577 -4.148 1.00 91.06 288 GLU A N 1
ATOM 2311 C CA . GLU A 1 288 ? 0.061 -19.885 -5.414 1.00 91.06 288 GLU A CA 1
ATOM 2312 C C . GLU A 1 288 ? -0.886 -20.015 -6.627 1.00 91.06 288 GLU A C 1
ATOM 2314 O O . GLU A 1 288 ? -0.604 -20.680 -7.625 1.00 91.06 288 GLU A O 1
ATOM 2319 N N . GLN A 1 289 ? -2.035 -19.343 -6.554 1.00 86.69 289 GLN A N 1
ATOM 2320 C CA . GLN A 1 289 ? -3.040 -19.280 -7.605 1.00 86.69 289 GLN A CA 1
ATOM 2321 C C . GLN A 1 289 ? -2.776 -18.118 -8.571 1.00 86.69 289 GLN A C 1
ATOM 2323 O O . GLN A 1 289 ? -2.481 -16.989 -8.171 1.00 86.69 289 GLN A O 1
ATOM 2328 N N . ARG A 1 290 ? -2.981 -18.367 -9.873 1.00 84.06 290 ARG A N 1
ATOM 2329 C CA . ARG A 1 290 ? -2.809 -17.371 -10.951 1.00 84.06 290 ARG A CA 1
ATOM 2330 C C . ARG A 1 290 ? -3.571 -16.064 -10.687 1.00 84.06 290 ARG A C 1
ATOM 2332 O O . ARG A 1 290 ? -3.041 -14.995 -10.975 1.00 84.06 290 ARG A O 1
ATOM 2339 N N . HIS A 1 291 ? -4.776 -16.146 -10.123 1.00 86.75 291 HIS A N 1
ATOM 2340 C CA . HIS A 1 291 ? -5.613 -14.971 -9.884 1.00 86.75 291 HIS A CA 1
ATOM 2341 C C . HIS A 1 291 ? -5.030 -14.059 -8.783 1.00 86.75 291 HIS A C 1
ATOM 2343 O O . HIS A 1 291 ? -4.961 -12.849 -8.975 1.00 86.75 291 HIS A O 1
ATOM 2349 N N . ILE A 1 292 ? -4.504 -14.626 -7.689 1.00 89.38 292 ILE A N 1
ATOM 2350 C CA . ILE A 1 292 ? -3.833 -13.888 -6.600 1.00 89.38 292 ILE A CA 1
ATOM 2351 C C . ILE A 1 292 ? -2.590 -13.172 -7.129 1.00 89.38 292 ILE A C 1
ATOM 2353 O O . ILE A 1 292 ? -2.392 -11.982 -6.880 1.00 89.38 292 ILE A O 1
ATOM 2357 N N . ARG A 1 293 ? -1.801 -13.869 -7.954 1.00 90.19 293 ARG A N 1
ATOM 2358 C CA . ARG A 1 293 ? -0.673 -13.276 -8.677 1.00 90.19 293 ARG A CA 1
ATOM 2359 C C . ARG A 1 293 ? -1.104 -12.072 -9.526 1.00 90.19 293 ARG A C 1
ATOM 2361 O O . ARG A 1 293 ? -0.490 -11.015 -9.423 1.00 90.19 293 ARG A O 1
ATOM 2368 N N . GLN A 1 294 ? -2.157 -12.214 -10.333 1.00 87.44 294 GLN A N 1
ATOM 2369 C CA . GLN A 1 294 ? -2.677 -11.130 -11.177 1.00 87.44 294 GLN A CA 1
ATOM 2370 C C . GLN A 1 294 ? -3.215 -9.951 -10.349 1.00 87.44 294 GLN A C 1
ATOM 2372 O O . GLN A 1 294 ? -2.986 -8.803 -10.726 1.00 87.44 294 GLN A O 1
ATOM 2377 N N . MET A 1 295 ? -3.867 -10.207 -9.207 1.00 92.06 295 MET A N 1
ATOM 2378 C CA . MET A 1 295 ? -4.306 -9.151 -8.286 1.00 92.06 295 MET A CA 1
ATOM 2379 C C . MET A 1 295 ? -3.127 -8.349 -7.730 1.00 92.06 295 MET A C 1
ATOM 2381 O O . MET A 1 295 ? -3.208 -7.127 -7.699 1.00 92.06 295 MET A O 1
ATOM 2385 N N . ILE A 1 296 ? -2.033 -9.004 -7.328 1.00 93.81 296 ILE A N 1
ATOM 2386 C CA . ILE A 1 296 ? -0.824 -8.327 -6.828 1.00 93.81 296 ILE A CA 1
ATOM 2387 C C . ILE A 1 296 ? -0.129 -7.547 -7.954 1.00 93.81 296 ILE A C 1
ATOM 2389 O O . ILE A 1 296 ? 0.199 -6.374 -7.784 1.00 93.81 296 ILE A O 1
ATOM 2393 N N . GLU A 1 297 ? 0.035 -8.153 -9.134 1.00 92.25 297 GLU A N 1
ATOM 2394 C CA . GLU A 1 297 ? 0.625 -7.496 -10.309 1.00 92.25 297 GLU A CA 1
ATOM 2395 C C . GLU A 1 297 ? -0.175 -6.250 -10.743 1.00 92.25 297 GLU A C 1
ATOM 2397 O O . GLU A 1 297 ? 0.413 -5.261 -11.183 1.00 92.25 297 GLU A O 1
ATOM 2402 N N . SER A 1 298 ? -1.499 -6.227 -10.536 1.00 92.50 298 SER A N 1
ATOM 2403 C CA . SER A 1 298 ? -2.336 -5.059 -10.842 1.00 92.50 298 SER A CA 1
ATOM 2404 C C . SER A 1 298 ? -2.066 -3.837 -9.948 1.00 92.50 298 SER A C 1
ATOM 2406 O O . SER A 1 298 ? -2.574 -2.754 -10.251 1.00 92.50 298 SER A O 1
ATOM 2408 N N . LYS A 1 299 ? -1.327 -3.979 -8.837 1.00 94.81 299 LYS A N 1
ATOM 2409 C CA . LYS A 1 299 ? -1.110 -2.906 -7.845 1.00 94.81 299 LYS A CA 1
ATOM 2410 C C . LYS A 1 299 ? 0.088 -2.017 -8.129 1.00 94.81 299 LYS A C 1
ATOM 2412 O O . LYS A 1 299 ? 0.284 -1.036 -7.418 1.00 94.81 299 LYS A O 1
ATOM 2417 N N . PHE A 1 300 ? 0.846 -2.302 -9.183 1.00 92.81 300 PHE A N 1
ATOM 2418 C CA . PHE A 1 300 ? 2.084 -1.590 -9.474 1.00 92.81 300 PHE A CA 1
ATOM 2419 C C . PHE A 1 300 ? 2.100 -0.941 -10.873 1.00 92.81 300 PHE A C 1
ATOM 2421 O O . PHE A 1 300 ? 1.321 -1.318 -11.762 1.00 92.81 300 PHE A O 1
ATOM 2428 N N . PRO A 1 301 ? 2.965 0.067 -11.100 1.00 86.62 301 PRO A N 1
ATOM 2429 C CA . PRO A 1 301 ? 3.259 0.601 -12.431 1.00 86.62 301 PRO A CA 1
ATOM 2430 C C . PRO A 1 301 ? 3.776 -0.467 -13.404 1.00 86.62 301 PRO A C 1
ATOM 2432 O O . PRO A 1 301 ? 4.378 -1.460 -12.993 1.00 86.62 301 PRO A O 1
ATOM 2435 N N . LEU A 1 302 ? 3.583 -0.252 -14.712 1.00 81.75 302 LEU A N 1
ATOM 2436 C CA . LEU A 1 302 ? 3.991 -1.228 -15.730 1.00 81.75 302 LEU A CA 1
ATOM 2437 C C . LEU A 1 302 ? 5.514 -1.430 -15.748 1.00 81.75 302 LEU A C 1
ATOM 2439 O O . LEU A 1 302 ? 5.971 -2.562 -15.913 1.00 81.75 302 LEU A O 1
ATOM 2443 N N . TRP A 1 303 ? 6.299 -0.371 -15.525 1.00 84.25 303 TRP A N 1
ATO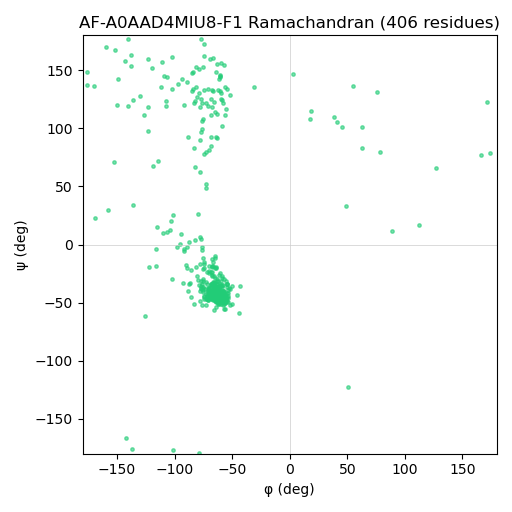M 2444 C CA . TRP A 1 303 ? 7.760 -0.462 -15.436 1.00 84.25 303 TRP A CA 1
ATOM 2445 C C . TRP A 1 303 ? 8.219 -1.371 -14.283 1.00 84.25 303 TRP A C 1
ATOM 2447 O O . TRP A 1 303 ? 9.148 -2.157 -14.457 1.00 84.25 303 TRP A O 1
ATOM 2457 N N . PHE A 1 304 ? 7.529 -1.331 -13.140 1.00 85.88 304 PHE A N 1
ATOM 2458 C CA . PHE A 1 304 ? 7.882 -2.106 -11.949 1.00 85.88 304 PHE A CA 1
ATOM 2459 C C . PHE A 1 304 ? 7.530 -3.587 -12.114 1.00 85.88 304 PHE A C 1
ATOM 2461 O O . PHE A 1 304 ? 8.365 -4.457 -11.875 1.00 85.88 304 PHE A O 1
ATOM 2468 N N . VAL A 1 305 ? 6.330 -3.881 -12.635 1.00 84.56 305 VAL A N 1
ATOM 2469 C CA . VAL A 1 305 ? 5.962 -5.250 -13.040 1.00 84.56 305 VAL A CA 1
ATOM 2470 C C . VAL A 1 305 ? 6.935 -5.772 -14.106 1.00 84.56 305 VAL A C 1
ATOM 2472 O O . VAL A 1 305 ? 7.291 -6.946 -14.088 1.00 84.56 305 VAL A O 1
ATOM 2475 N N . THR A 1 306 ? 7.424 -4.910 -15.002 1.00 78.81 306 THR A N 1
ATOM 2476 C CA . THR A 1 306 ? 8.403 -5.294 -16.028 1.00 78.81 306 THR A CA 1
ATOM 2477 C C . THR A 1 306 ? 9.763 -5.663 -15.429 1.00 78.81 306 THR A C 1
ATOM 2479 O O . THR A 1 306 ? 10.281 -6.718 -15.787 1.00 78.81 306 THR A O 1
ATOM 2482 N N . ASP A 1 307 ? 10.331 -4.878 -14.502 1.00 81.06 307 ASP A N 1
ATOM 2483 C CA . ASP A 1 307 ? 11.601 -5.244 -13.843 1.00 81.06 307 ASP A CA 1
ATOM 2484 C C . ASP A 1 307 ? 11.442 -6.534 -13.019 1.00 81.06 307 ASP A C 1
ATOM 2486 O O . ASP A 1 307 ? 12.214 -7.476 -13.190 1.00 81.06 307 ASP A O 1
ATOM 2490 N N . MET A 1 308 ? 10.348 -6.665 -12.263 1.00 84.06 308 MET A N 1
ATOM 2491 C CA . MET A 1 308 ? 9.988 -7.900 -11.558 1.00 84.06 308 MET A CA 1
ATOM 2492 C C . MET A 1 308 ? 9.932 -9.127 -12.491 1.00 84.06 308 MET A C 1
ATOM 2494 O O . MET A 1 308 ? 10.437 -10.198 -12.155 1.00 84.06 308 MET A O 1
ATOM 2498 N N . TYR A 1 309 ? 9.374 -8.979 -13.699 1.00 80.44 309 TYR A N 1
ATOM 2499 C CA . TYR A 1 309 ? 9.355 -10.037 -14.717 1.00 80.44 309 TYR A CA 1
ATOM 2500 C C . TYR A 1 309 ? 10.707 -10.261 -15.418 1.00 80.44 309 TYR A C 1
ATOM 2502 O O . TYR A 1 309 ? 10.909 -11.345 -15.967 1.00 80.44 309 TYR A O 1
ATOM 2510 N N . MET A 1 310 ? 11.628 -9.292 -15.414 1.00 73.00 310 MET A N 1
ATOM 2511 C CA . MET A 1 310 ? 13.010 -9.470 -15.889 1.00 73.00 310 MET A CA 1
ATOM 2512 C C . MET A 1 310 ? 13.863 -10.253 -14.882 1.00 73.00 310 MET A C 1
ATOM 2514 O O . MET A 1 310 ? 14.764 -10.983 -15.284 1.00 73.00 310 MET A O 1
ATOM 2518 N N . GLN A 1 311 ? 13.552 -10.147 -13.589 1.00 73.00 311 GLN A N 1
ATOM 2519 C CA . GLN A 1 311 ? 14.267 -10.812 -12.491 1.00 73.00 311 GLN A CA 1
ATOM 2520 C C . GLN A 1 311 ? 13.730 -12.227 -12.188 1.00 73.00 311 GLN A C 1
ATOM 2522 O O . GLN A 1 311 ? 14.191 -12.889 -11.254 1.00 73.00 311 GLN A O 1
ATOM 2527 N N . ARG A 1 312 ? 12.738 -12.712 -12.952 1.00 75.25 312 ARG A N 1
ATOM 2528 C CA . ARG A 1 312 ? 12.034 -13.969 -12.660 1.00 75.25 312 ARG A CA 1
ATOM 2529 C C . ARG A 1 312 ? 12.821 -15.217 -13.077 1.00 75.25 312 ARG A C 1
ATOM 2531 O O . ARG A 1 312 ? 13.246 -15.349 -14.223 1.00 75.25 312 ARG A O 1
ATOM 2538 N N . GLY A 1 313 ? 12.938 -16.177 -12.160 1.00 72.50 313 GLY A N 1
ATOM 2539 C CA . GLY A 1 313 ? 13.417 -17.530 -12.459 1.00 72.50 313 GLY A CA 1
ATOM 2540 C C . GLY A 1 313 ? 12.380 -18.385 -13.201 1.00 72.50 313 GLY A C 1
ATOM 2541 O O . GLY A 1 313 ? 11.215 -18.008 -13.337 1.00 72.50 313 GLY A O 1
ATOM 2542 N N . ALA A 1 314 ? 12.792 -19.578 -13.641 1.00 73.88 314 ALA A N 1
ATOM 2543 C CA . ALA A 1 314 ? 11.890 -20.571 -14.241 1.00 73.88 314 ALA A CA 1
ATOM 2544 C C . ALA A 1 314 ? 10.837 -21.113 -13.250 1.00 73.88 314 ALA A C 1
ATOM 2546 O O . ALA A 1 314 ? 9.798 -21.620 -13.658 1.00 73.88 314 ALA A O 1
ATOM 2547 N N . ASP A 1 315 ? 11.105 -20.973 -11.953 1.00 79.94 315 ASP A N 1
ATOM 2548 C CA . ASP A 1 315 ? 10.300 -21.418 -10.818 1.00 79.94 315 ASP A CA 1
ATOM 2549 C C . ASP A 1 315 ? 9.500 -20.267 -10.170 1.00 79.94 315 ASP A C 1
ATOM 2551 O O . ASP A 1 315 ? 9.189 -20.309 -8.981 1.00 79.94 315 ASP A O 1
ATOM 2555 N N . TRP A 1 316 ? 9.198 -19.206 -10.931 1.00 85.56 316 TRP A N 1
ATOM 2556 C CA . TRP A 1 316 ? 8.535 -18.003 -10.420 1.00 85.56 316 TRP A CA 1
ATOM 2557 C C . TRP A 1 316 ? 7.100 -18.242 -9.942 1.00 85.56 316 TRP A C 1
ATOM 2559 O O . TRP A 1 316 ? 6.213 -18.605 -10.720 1.00 85.56 316 TRP A O 1
ATOM 2569 N N . ASN A 1 317 ? 6.868 -17.911 -8.676 1.00 88.19 317 ASN A N 1
ATOM 2570 C CA . ASN A 1 317 ? 5.624 -18.113 -7.948 1.00 88.19 317 ASN A CA 1
ATOM 2571 C C . ASN A 1 317 ? 5.333 -16.888 -7.037 1.00 88.19 317 ASN A C 1
ATOM 2573 O O . ASN A 1 317 ? 6.120 -15.938 -6.996 1.00 88.19 317 ASN A O 1
ATOM 2577 N N . VAL A 1 318 ? 4.200 -16.864 -6.335 1.00 91.12 318 VAL A N 1
ATOM 2578 C CA . VAL A 1 318 ? 3.767 -15.750 -5.468 1.00 91.12 318 VAL A CA 1
ATOM 2579 C C . VAL A 1 318 ? 4.687 -15.584 -4.253 1.00 91.12 318 VAL A C 1
ATOM 2581 O O . VAL A 1 318 ? 4.977 -14.453 -3.863 1.00 91.12 318 VAL A O 1
ATOM 2584 N N . THR A 1 319 ? 5.242 -16.674 -3.718 1.00 91.25 319 THR A N 1
ATOM 2585 C CA . THR A 1 319 ? 6.276 -16.637 -2.667 1.00 91.25 319 THR A CA 1
ATOM 2586 C C . THR A 1 319 ? 7.526 -15.861 -3.112 1.00 91.25 319 THR A C 1
ATOM 2588 O O . THR A 1 319 ? 7.969 -14.944 -2.421 1.00 91.25 319 THR A O 1
ATOM 2591 N N . LYS A 1 320 ? 8.070 -16.165 -4.298 1.00 90.62 320 LYS A N 1
ATOM 2592 C CA . LYS A 1 320 ? 9.233 -15.468 -4.886 1.00 90.62 320 LYS A CA 1
ATOM 2593 C C . LYS A 1 320 ? 8.918 -14.034 -5.290 1.00 90.62 320 LYS A C 1
ATOM 2595 O O . LYS A 1 320 ? 9.779 -13.167 -5.172 1.00 90.62 320 LYS A O 1
ATOM 2600 N N . MET A 1 321 ? 7.690 -13.780 -5.739 1.00 91.25 321 MET A N 1
ATOM 2601 C CA . MET A 1 321 ? 7.218 -12.428 -6.014 1.00 91.25 321 MET A CA 1
ATOM 2602 C C . MET A 1 321 ? 7.283 -11.566 -4.752 1.00 91.25 321 MET A C 1
ATOM 2604 O O . MET A 1 321 ? 7.915 -10.517 -4.781 1.00 91.25 321 MET A O 1
ATOM 2608 N N . ARG A 1 322 ? 6.732 -12.035 -3.625 1.00 93.75 322 ARG A N 1
ATOM 2609 C CA . ARG A 1 322 ? 6.799 -11.330 -2.332 1.00 93.75 322 ARG A CA 1
ATOM 2610 C C . ARG A 1 322 ? 8.241 -11.096 -1.872 1.00 93.75 322 ARG A C 1
ATOM 2612 O O . ARG A 1 322 ? 8.577 -9.967 -1.541 1.00 93.75 322 ARG A O 1
ATOM 2619 N N . GLN A 1 323 ? 9.115 -12.100 -1.986 1.00 92.31 323 GLN A N 1
ATOM 2620 C CA . GLN A 1 323 ? 10.552 -11.963 -1.686 1.00 92.31 323 GLN A CA 1
ATOM 2621 C C . GLN A 1 323 ? 11.263 -10.910 -2.557 1.00 92.31 323 GLN A C 1
ATOM 2623 O O . GLN A 1 323 ? 12.164 -10.223 -2.081 1.00 92.31 323 GLN A O 1
ATOM 2628 N N . TYR A 1 324 ? 10.885 -10.765 -3.834 1.00 92.81 324 TYR A N 1
ATOM 2629 C CA . TYR A 1 324 ? 11.402 -9.688 -4.688 1.00 92.81 324 TYR A CA 1
ATOM 2630 C C . TYR A 1 324 ? 10.874 -8.315 -4.252 1.00 92.81 324 TYR A C 1
ATOM 2632 O O . TYR A 1 324 ? 11.655 -7.368 -4.190 1.00 92.81 324 TYR A O 1
ATOM 2640 N N . LEU A 1 325 ? 9.578 -8.210 -3.935 1.00 93.31 325 LEU A N 1
ATOM 2641 C CA . LEU A 1 325 ? 8.953 -6.967 -3.472 1.00 93.31 325 LEU A CA 1
ATOM 2642 C C . LEU A 1 325 ? 9.597 -6.465 -2.169 1.00 93.31 325 LEU A C 1
ATOM 2644 O O . LEU A 1 325 ? 10.012 -5.312 -2.102 1.00 93.31 325 LEU A O 1
ATOM 2648 N N . GLU A 1 326 ? 9.728 -7.347 -1.177 1.00 93.00 326 GLU A N 1
ATOM 2649 C CA . GLU A 1 326 ? 10.387 -7.110 0.115 1.00 93.00 326 GLU A CA 1
ATOM 2650 C C . GLU A 1 326 ? 11.836 -6.636 -0.090 1.00 93.00 326 GLU A C 1
ATOM 2652 O O . GLU A 1 326 ? 12.185 -5.515 0.278 1.00 93.00 326 GLU A O 1
ATOM 2657 N N . LYS A 1 327 ? 12.642 -7.409 -0.832 1.00 92.00 327 LYS A N 1
ATOM 2658 C CA . LYS A 1 327 ? 14.031 -7.049 -1.155 1.00 92.00 327 LYS A CA 1
ATOM 2659 C C . LYS A 1 327 ? 14.156 -5.715 -1.904 1.00 92.00 327 LYS A C 1
ATOM 2661 O O . LYS A 1 327 ? 15.141 -5.001 -1.718 1.00 92.00 327 LYS A O 1
ATOM 2666 N N . TRP A 1 328 ? 13.222 -5.387 -2.798 1.00 90.81 328 TRP A N 1
ATOM 2667 C CA . TRP A 1 328 ? 13.255 -4.115 -3.525 1.00 90.81 328 TRP A CA 1
ATOM 2668 C C . TRP A 1 328 ? 13.015 -2.931 -2.581 1.00 90.81 328 TRP A C 1
ATOM 2670 O O . TRP A 1 328 ? 13.699 -1.914 -2.701 1.00 90.81 328 TRP A O 1
ATOM 2680 N N . VAL A 1 329 ? 12.105 -3.079 -1.611 1.00 90.69 329 VAL A N 1
ATOM 2681 C CA . VAL A 1 329 ? 11.887 -2.082 -0.553 1.00 90.69 329 VAL A CA 1
ATOM 2682 C C . VAL A 1 329 ? 13.132 -1.951 0.327 1.00 90.69 329 VAL A C 1
ATOM 2684 O O . VAL A 1 329 ? 13.619 -0.835 0.488 1.00 90.69 329 VAL A O 1
ATOM 2687 N N . ASP A 1 330 ? 13.713 -3.060 0.796 1.00 87.69 330 ASP A N 1
ATOM 2688 C CA . ASP A 1 330 ? 14.943 -3.052 1.606 1.00 87.69 330 ASP A CA 1
ATOM 2689 C C . ASP A 1 330 ? 16.085 -2.287 0.923 1.00 87.69 330 ASP A C 1
ATOM 2691 O O . ASP A 1 330 ? 16.715 -1.416 1.523 1.00 87.69 330 ASP A O 1
ATOM 2695 N N . VAL A 1 331 ? 16.352 -2.594 -0.353 1.00 84.69 331 VAL A N 1
ATOM 2696 C CA . VAL A 1 331 ? 17.416 -1.947 -1.138 1.00 84.69 331 VAL A CA 1
ATOM 2697 C C . VAL A 1 331 ? 17.128 -0.458 -1.339 1.00 84.69 331 VAL A C 1
ATOM 2699 O O . VAL A 1 331 ? 18.054 0.353 -1.292 1.00 84.69 331 VAL A O 1
ATOM 2702 N N . ARG A 1 332 ? 15.860 -0.081 -1.537 1.00 80.94 332 ARG A N 1
ATOM 2703 C CA . ARG A 1 332 ? 15.451 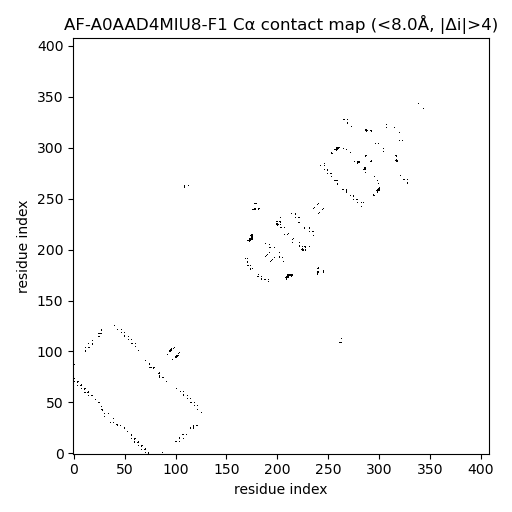1.315 -1.717 1.00 80.94 332 ARG A CA 1
ATOM 2704 C C . ARG A 1 332 ? 15.590 2.133 -0.437 1.00 80.94 332 ARG A C 1
ATOM 2706 O O . ARG A 1 332 ? 16.095 3.251 -0.495 1.00 80.94 332 ARG A O 1
ATOM 2713 N N . GLU A 1 333 ? 15.176 1.595 0.705 1.00 82.50 333 GLU A N 1
ATOM 2714 C CA . GLU A 1 333 ? 15.312 2.299 1.981 1.00 82.50 333 GLU A CA 1
ATOM 2715 C C . GLU A 1 333 ? 16.785 2.372 2.417 1.00 82.50 333 GLU A C 1
ATOM 2717 O O . GLU A 1 333 ? 17.227 3.445 2.817 1.00 82.50 333 GLU A O 1
ATOM 2722 N N . GLN A 1 334 ? 17.596 1.329 2.189 1.00 76.94 334 GLN A N 1
ATOM 2723 C CA . GLN A 1 334 ? 19.058 1.392 2.373 1.00 76.94 334 GLN A CA 1
ATOM 2724 C C . GLN A 1 334 ? 19.720 2.456 1.480 1.00 76.94 334 GLN A C 1
ATOM 2726 O O . GLN A 1 334 ? 20.602 3.186 1.934 1.00 76.94 334 GLN A O 1
ATOM 2731 N N . ALA A 1 335 ? 19.298 2.579 0.216 1.00 73.25 335 ALA A N 1
ATOM 2732 C CA . ALA A 1 335 ? 19.788 3.629 -0.676 1.00 73.25 335 ALA A CA 1
ATOM 2733 C C . ALA A 1 335 ? 19.382 5.029 -0.181 1.00 73.25 335 ALA A C 1
ATOM 2735 O O . ALA A 1 335 ? 20.202 5.948 -0.200 1.00 73.25 335 ALA A O 1
ATOM 2736 N N . ARG A 1 336 ? 18.147 5.182 0.316 1.00 74.19 336 ARG A N 1
ATOM 2737 C CA . ARG A 1 336 ? 17.636 6.438 0.880 1.00 74.19 336 ARG A CA 1
ATOM 2738 C C . ARG A 1 336 ? 18.390 6.839 2.149 1.00 74.19 336 ARG A C 1
ATOM 2740 O O . ARG A 1 336 ? 18.869 7.965 2.224 1.00 74.19 336 ARG A O 1
ATOM 2747 N N . GLU A 1 337 ? 18.584 5.918 3.092 1.00 71.94 337 GLU A N 1
ATOM 2748 C CA . GLU A 1 337 ? 19.382 6.141 4.306 1.00 71.94 337 GLU A CA 1
ATOM 2749 C C . GLU A 1 337 ? 20.838 6.504 3.983 1.00 71.94 337 GLU A C 1
ATOM 2751 O O . GLU A 1 337 ? 21.405 7.396 4.618 1.00 71.94 337 GLU A O 1
ATOM 2756 N N . ALA A 1 338 ? 21.445 5.872 2.973 1.00 68.62 338 ALA A N 1
ATOM 2757 C CA . ALA A 1 338 ? 22.800 6.194 2.527 1.00 68.62 338 ALA A CA 1
ATOM 2758 C C . ALA A 1 338 ? 22.912 7.598 1.899 1.00 68.62 338 ALA A C 1
ATOM 2760 O O . ALA A 1 338 ? 23.928 8.269 2.096 1.00 68.62 338 ALA A O 1
ATOM 2761 N N . MET A 1 339 ? 21.881 8.058 1.177 1.00 64.31 339 MET A N 1
ATOM 2762 C CA . MET A 1 339 ? 21.810 9.418 0.625 1.00 64.31 339 MET A CA 1
ATOM 2763 C C . MET A 1 339 ? 21.551 10.467 1.717 1.00 64.31 339 MET A C 1
ATOM 2765 O O . MET A 1 339 ? 22.272 11.462 1.778 1.00 64.31 339 MET A O 1
ATOM 2769 N N . ASP A 1 340 ? 20.585 10.222 2.611 1.00 63.03 340 ASP A N 1
ATOM 2770 C CA . ASP A 1 340 ? 20.266 11.095 3.753 1.00 63.03 340 ASP A CA 1
ATOM 2771 C C . ASP A 1 340 ? 21.471 11.236 4.712 1.00 63.03 340 ASP A C 1
ATOM 2773 O O . ASP A 1 340 ? 21.707 12.307 5.274 1.00 63.03 340 ASP A O 1
ATOM 2777 N N . SER A 1 341 ? 22.280 10.178 4.863 1.00 58.56 341 SER A N 1
ATOM 2778 C CA . SER A 1 341 ? 23.490 10.169 5.705 1.00 58.56 341 SER A CA 1
ATOM 2779 C C . SER A 1 341 ? 24.708 10.857 5.081 1.00 58.56 341 SER A C 1
ATOM 2781 O O . SER A 1 341 ? 25.677 11.129 5.792 1.00 58.56 341 SER A O 1
ATOM 2783 N N . ASN A 1 342 ? 24.722 11.090 3.764 1.00 46.56 342 ASN A N 1
ATOM 2784 C CA . ASN A 1 342 ? 25.915 11.561 3.059 1.00 46.56 342 ASN A CA 1
ATOM 2785 C C . ASN A 1 342 ? 25.552 12.380 1.798 1.00 46.56 342 ASN A C 1
ATOM 2787 O O . ASN A 1 342 ? 25.749 11.906 0.673 1.00 46.56 342 ASN A O 1
ATOM 2791 N N . PRO A 1 343 ? 25.013 13.608 1.958 1.00 40.03 343 PRO A N 1
ATOM 2792 C CA . PRO A 1 343 ? 24.543 14.420 0.840 1.00 40.03 343 PRO A CA 1
ATOM 2793 C C . PRO A 1 343 ? 25.685 14.716 -0.152 1.00 40.03 343 PRO A C 1
ATOM 2795 O O . PRO A 1 343 ? 26.764 15.162 0.260 1.00 40.03 343 PRO A O 1
ATOM 2798 N N . PRO A 1 344 ? 25.482 14.496 -1.465 1.00 40.84 344 PRO A N 1
ATOM 2799 C CA . PRO A 1 344 ? 26.554 14.598 -2.446 1.00 40.84 344 PRO A CA 1
ATOM 2800 C C . PRO A 1 344 ? 27.015 16.051 -2.605 1.00 40.84 344 PRO A C 1
ATOM 2802 O O . PRO A 1 344 ? 26.309 16.908 -3.138 1.00 40.84 344 PRO A O 1
ATOM 2805 N N . THR A 1 345 ? 28.237 16.335 -2.155 1.00 37.62 345 THR A N 1
ATOM 2806 C CA . THR A 1 345 ? 28.832 17.680 -2.124 1.00 37.62 345 THR A CA 1
ATOM 2807 C C . THR A 1 345 ? 29.346 18.126 -3.497 1.00 37.62 345 THR A C 1
ATOM 2809 O O . THR A 1 345 ? 30.524 18.431 -3.685 1.00 37.62 345 THR A O 1
ATOM 2812 N N . TYR A 1 346 ? 28.436 18.238 -4.469 1.00 38.03 346 TYR A N 1
ATOM 2813 C CA . TYR A 1 346 ? 28.678 18.834 -5.787 1.00 38.03 346 TYR A CA 1
ATOM 2814 C C . TYR A 1 346 ? 28.814 20.369 -5.724 1.00 38.03 346 TYR A C 1
ATOM 2816 O O . TYR A 1 346 ? 28.173 21.109 -6.470 1.00 38.03 346 TYR A O 1
ATOM 2824 N N . LEU A 1 347 ? 29.692 20.868 -4.846 1.00 32.75 347 LEU A N 1
ATOM 2825 C CA . LEU A 1 347 ? 30.098 22.271 -4.827 1.00 32.75 347 LEU A CA 1
ATOM 2826 C C . LEU A 1 347 ? 30.925 22.583 -6.076 1.00 32.75 347 LEU A C 1
ATOM 2828 O O . LEU A 1 347 ? 32.150 22.439 -6.103 1.00 32.75 347 LEU A O 1
ATOM 2832 N N . HIS A 1 348 ? 30.229 23.044 -7.111 1.00 40.38 348 HIS A N 1
ATOM 2833 C CA . HIS A 1 348 ? 30.809 23.545 -8.347 1.00 40.38 348 HIS A CA 1
ATOM 2834 C C . HIS A 1 348 ? 31.648 24.800 -8.041 1.00 40.38 348 HIS A C 1
ATOM 2836 O O . HIS A 1 348 ? 31.135 25.918 -7.981 1.00 40.38 348 HIS A O 1
ATOM 2842 N N . LYS A 1 349 ? 32.952 24.617 -7.785 1.00 31.61 349 LYS A N 1
ATOM 2843 C CA . LYS A 1 349 ? 33.895 25.705 -7.478 1.00 31.61 349 LYS A CA 1
ATOM 2844 C C . LYS A 1 349 ? 34.121 26.587 -8.705 1.00 31.61 349 LYS A C 1
ATOM 2846 O O . LYS A 1 349 ? 35.089 26.415 -9.438 1.00 31.61 349 LYS A O 1
ATOM 2851 N N . ASN A 1 350 ? 33.223 27.546 -8.891 1.00 27.53 350 ASN A N 1
ATOM 2852 C CA . ASN A 1 350 ? 33.307 28.576 -9.914 1.00 27.53 350 ASN A CA 1
ATOM 2853 C C . ASN A 1 350 ? 34.561 29.450 -9.658 1.00 27.53 350 ASN A C 1
ATOM 2855 O O . ASN A 1 350 ? 34.623 30.114 -8.616 1.00 27.53 350 ASN A O 1
ATOM 2859 N N . PRO A 1 351 ? 35.593 29.420 -10.525 1.00 34.88 351 PRO A N 1
ATOM 2860 C CA . PRO A 1 351 ? 36.884 30.032 -10.228 1.00 34.88 351 PRO A CA 1
ATOM 2861 C C . PRO A 1 351 ? 36.818 31.555 -10.399 1.00 34.88 351 PRO A C 1
ATOM 2863 O O . PRO A 1 351 ? 36.971 32.085 -11.500 1.00 34.88 351 PRO A O 1
ATOM 2866 N N . LYS A 1 352 ? 36.605 32.279 -9.292 1.00 31.64 352 LYS A N 1
ATOM 2867 C CA . LYS A 1 352 ? 36.687 33.745 -9.288 1.00 31.64 352 LYS A CA 1
ATOM 2868 C C . LYS A 1 352 ? 38.101 34.206 -9.643 1.00 31.64 352 LYS A C 1
ATOM 2870 O O . LYS A 1 352 ? 39.094 33.717 -9.112 1.00 31.64 352 LYS A O 1
ATOM 2875 N N . HIS A 1 353 ? 38.161 35.168 -10.555 1.00 39.44 353 HIS A N 1
ATOM 2876 C CA . HIS A 1 353 ? 39.392 35.655 -11.153 1.00 39.44 353 HIS A CA 1
ATOM 2877 C C . HIS A 1 353 ? 39.988 36.785 -10.297 1.00 39.44 353 HIS A C 1
ATOM 2879 O O . HIS A 1 353 ? 39.661 37.950 -10.500 1.00 39.44 353 HIS A O 1
ATOM 2885 N N . GLU A 1 354 ? 40.883 36.460 -9.363 1.00 30.77 354 GLU A N 1
ATOM 2886 C CA . GLU A 1 354 ? 41.646 37.467 -8.611 1.00 30.77 354 GLU A CA 1
ATOM 2887 C C . GLU A 1 354 ? 43.110 37.501 -9.063 1.00 30.77 354 GLU A C 1
ATOM 2889 O O . GLU A 1 354 ? 43.820 36.497 -9.065 1.00 30.77 354 GLU A O 1
ATOM 2894 N N . ARG A 1 355 ? 43.553 38.688 -9.492 1.00 30.95 355 ARG A N 1
ATOM 2895 C CA . ARG A 1 355 ? 44.956 39.018 -9.757 1.00 30.95 355 ARG A CA 1
ATOM 2896 C C . ARG A 1 355 ? 45.482 39.847 -8.592 1.00 30.95 355 ARG A C 1
ATOM 2898 O O . ARG A 1 355 ? 44.887 40.876 -8.289 1.00 30.95 355 ARG A O 1
ATOM 2905 N N . ASN A 1 356 ? 46.663 39.517 -8.079 1.00 29.48 356 ASN A N 1
ATOM 2906 C CA . ASN A 1 356 ? 47.602 40.545 -7.628 1.00 29.48 356 ASN A CA 1
ATOM 2907 C C . ASN A 1 356 ? 49.054 40.045 -7.812 1.00 29.48 356 ASN A C 1
ATOM 2909 O O . ASN A 1 356 ? 49.276 38.841 -7.667 1.00 29.48 356 ASN A O 1
ATOM 2913 N N . PRO A 1 357 ? 50.023 40.898 -8.200 1.00 39.72 357 PRO A N 1
ATOM 2914 C CA . PRO A 1 357 ? 51.383 40.474 -8.536 1.00 39.72 357 PRO A CA 1
ATOM 2915 C C . PRO A 1 357 ? 52.397 40.742 -7.405 1.00 39.72 357 PRO A C 1
ATOM 2917 O O . PRO A 1 357 ? 52.058 41.313 -6.371 1.00 39.72 357 PRO A O 1
ATOM 2920 N N . ASN A 1 358 ? 53.667 40.430 -7.698 1.00 31.39 358 ASN A N 1
ATOM 2921 C CA . ASN A 1 358 ? 54.877 40.652 -6.887 1.00 31.39 358 ASN A CA 1
ATOM 2922 C C . ASN A 1 358 ? 55.007 39.651 -5.713 1.00 31.39 358 ASN A C 1
ATOM 2924 O O . ASN A 1 358 ? 54.062 39.416 -4.975 1.00 31.39 358 ASN A O 1
ATOM 2928 N N . ASN A 1 359 ? 56.152 38.995 -5.497 1.00 31.36 359 ASN A N 1
ATOM 2929 C CA . ASN A 1 359 ? 57.521 39.501 -5.649 1.00 31.36 359 ASN A CA 1
ATOM 2930 C C . ASN A 1 359 ? 58.501 38.499 -6.319 1.00 31.36 359 ASN A C 1
ATOM 2932 O O . ASN A 1 359 ? 58.246 37.299 -6.369 1.00 31.36 359 ASN A O 1
ATOM 2936 N N . MET A 1 360 ? 59.644 39.008 -6.795 1.00 27.30 360 MET A N 1
ATOM 2937 C CA . MET A 1 360 ? 60.859 38.235 -7.134 1.00 27.30 360 MET A CA 1
ATOM 2938 C C . MET A 1 360 ? 61.640 37.900 -5.829 1.00 27.30 360 MET A C 1
ATOM 2940 O O . MET A 1 360 ? 61.197 38.291 -4.753 1.00 27.30 360 MET A O 1
ATOM 2944 N N . ASN A 1 361 ? 62.791 37.215 -5.765 1.00 31.19 361 ASN A N 1
ATOM 2945 C CA . ASN A 1 361 ? 63.833 36.771 -6.718 1.00 31.19 361 ASN A CA 1
ATOM 2946 C C . ASN A 1 361 ? 64.602 35.591 -6.023 1.00 31.19 361 ASN A C 1
ATOM 2948 O O . ASN A 1 361 ? 64.391 35.396 -4.829 1.00 31.19 361 ASN A O 1
ATOM 2952 N N . THR A 1 362 ? 65.500 34.764 -6.581 1.00 28.36 362 THR A N 1
ATOM 2953 C CA . THR A 1 362 ? 66.297 34.711 -7.832 1.00 28.36 362 THR A CA 1
ATOM 2954 C C . THR A 1 362 ? 66.384 33.250 -8.352 1.00 28.36 362 THR A C 1
ATOM 2956 O O . THR A 1 362 ? 65.675 32.384 -7.844 1.00 28.36 362 THR A O 1
ATOM 2959 N N . GLY A 1 363 ? 67.286 32.943 -9.307 1.00 26.19 363 GLY A N 1
ATOM 2960 C CA . GLY A 1 363 ? 67.920 31.607 -9.376 1.00 26.19 363 GLY A CA 1
ATOM 2961 C C . GLY A 1 363 ? 67.865 30.835 -10.705 1.00 26.19 363 GLY A C 1
ATOM 2962 O O . GLY A 1 363 ? 67.283 29.757 -10.760 1.00 26.19 363 GLY A O 1
ATOM 2963 N N . SER A 1 364 ? 68.526 31.324 -11.762 1.00 25.84 364 SER A N 1
ATOM 2964 C CA . SER A 1 364 ? 68.903 30.502 -12.939 1.00 25.84 364 SER A CA 1
ATOM 2965 C C . SER A 1 364 ? 69.885 29.377 -12.520 1.00 25.84 364 SER A C 1
ATOM 2967 O O . SER A 1 364 ? 70.583 29.535 -11.523 1.00 25.84 364 SER A O 1
ATOM 2969 N N . VAL A 1 365 ? 70.035 28.231 -13.204 1.00 26.83 365 VAL A N 1
ATOM 2970 C CA . VAL A 1 365 ? 70.181 28.014 -14.662 1.00 26.83 365 VAL A CA 1
ATOM 2971 C C . VAL A 1 365 ? 69.473 26.733 -15.163 1.00 26.83 365 VAL A C 1
ATOM 2973 O O . VAL A 1 365 ? 69.185 25.808 -14.414 1.00 26.83 365 VAL A O 1
ATOM 2976 N N . MET A 1 366 ? 69.186 26.739 -16.467 1.00 25.58 366 MET A N 1
ATOM 2977 C CA . MET A 1 366 ? 68.458 25.769 -17.299 1.00 25.58 366 MET A CA 1
ATOM 2978 C C . MET A 1 366 ? 69.047 24.342 -17.337 1.00 25.58 366 MET A C 1
ATOM 2980 O O . MET A 1 366 ? 70.263 24.192 -17.278 1.00 25.58 366 MET A O 1
ATOM 2984 N N . VAL A 1 367 ? 68.204 23.339 -17.652 1.00 25.78 367 VAL A N 1
ATOM 2985 C CA . VAL A 1 367 ? 68.298 22.533 -18.902 1.00 25.78 367 VAL A CA 1
ATOM 2986 C C . VAL A 1 367 ? 67.059 21.622 -19.111 1.00 25.78 367 VAL A C 1
ATOM 2988 O O . VAL A 1 367 ? 66.590 20.974 -18.185 1.00 25.78 367 VAL A O 1
ATOM 2991 N N . SER A 1 368 ? 66.563 21.589 -20.356 1.00 25.47 368 SER A N 1
ATOM 2992 C CA . SER A 1 368 ? 65.692 20.592 -21.029 1.00 25.47 368 SER A CA 1
ATOM 2993 C C . SER A 1 368 ? 64.430 19.992 -20.363 1.00 25.47 368 SER A C 1
ATOM 2995 O O . SER A 1 368 ? 64.471 18.986 -19.666 1.00 25.47 368 SER A O 1
ATOM 2997 N N . ASN A 1 369 ? 63.290 20.551 -20.783 1.00 25.23 369 ASN A N 1
ATOM 2998 C CA . ASN A 1 369 ? 61.955 19.985 -21.069 1.00 25.23 369 ASN A CA 1
ATOM 2999 C C . ASN A 1 369 ? 61.609 18.485 -20.842 1.00 25.23 369 ASN A C 1
ATOM 3001 O O . ASN A 1 369 ? 62.316 17.572 -21.254 1.00 25.23 369 ASN A O 1
ATOM 3005 N N . ASN A 1 370 ? 60.333 18.311 -20.461 1.00 27.12 370 ASN A N 1
ATOM 3006 C CA . ASN A 1 370 ? 59.418 17.185 -20.731 1.00 27.12 370 ASN A CA 1
ATOM 3007 C C . ASN A 1 370 ? 59.533 15.881 -19.912 1.00 27.12 370 ASN A C 1
ATOM 3009 O O . ASN A 1 370 ? 59.896 14.817 -20.401 1.00 27.12 370 ASN A O 1
ATOM 3013 N N . SER A 1 371 ? 58.954 15.982 -18.708 1.00 25.94 371 SER A N 1
ATOM 3014 C CA . SER A 1 371 ? 57.968 15.040 -18.137 1.00 25.94 371 SER A CA 1
ATOM 3015 C C . SER A 1 371 ? 58.376 13.581 -17.873 1.00 25.94 371 SER A C 1
ATOM 3017 O O . SER A 1 371 ? 58.264 12.706 -18.732 1.00 25.94 371 SER A O 1
ATOM 3019 N N . PHE A 1 372 ? 58.650 13.333 -16.587 1.00 23.78 372 PHE A N 1
ATOM 3020 C CA . PHE A 1 372 ? 58.363 12.093 -15.844 1.00 23.78 372 PHE A CA 1
ATOM 3021 C C . PHE A 1 372 ? 57.094 11.371 -16.352 1.00 23.78 372 PHE A C 1
ATOM 3023 O O . PHE A 1 372 ? 56.094 12.022 -16.645 1.00 23.78 372 PHE A O 1
ATOM 3030 N N . THR A 1 373 ? 57.056 10.048 -16.540 1.00 26.41 373 THR A N 1
ATOM 3031 C CA . THR A 1 373 ? 57.269 8.941 -15.571 1.00 26.41 373 THR A CA 1
ATOM 3032 C C . THR A 1 373 ? 56.262 8.872 -14.411 1.00 26.41 373 THR A C 1
ATOM 3034 O O . THR A 1 373 ? 56.514 9.284 -13.283 1.00 26.41 373 THR A O 1
ATOM 3037 N N . ASP A 1 374 ? 55.113 8.257 -14.705 1.00 27.67 374 ASP A N 1
ATOM 3038 C CA . ASP A 1 374 ? 54.621 7.048 -14.017 1.00 27.67 374 ASP A CA 1
ATOM 3039 C C . ASP A 1 374 ? 55.235 6.706 -12.634 1.00 27.67 374 ASP A C 1
ATOM 3041 O O . ASP A 1 374 ? 56.391 6.276 -12.570 1.00 27.67 374 ASP A O 1
ATOM 3045 N N . LYS A 1 375 ? 54.418 6.759 -11.560 1.00 26.89 375 LYS A N 1
ATOM 3046 C CA . LYS A 1 375 ? 54.105 5.571 -10.722 1.00 26.89 375 LYS A CA 1
ATOM 3047 C C . LYS A 1 375 ? 53.089 5.792 -9.591 1.00 26.89 375 LYS A C 1
ATOM 3049 O O . LYS A 1 375 ? 53.186 6.722 -8.804 1.00 26.89 375 LYS A O 1
ATOM 3054 N N . ASN A 1 376 ? 52.194 4.807 -9.458 1.00 29.00 376 ASN A N 1
ATOM 3055 C CA . ASN A 1 376 ? 51.502 4.352 -8.238 1.00 29.00 376 ASN A CA 1
ATOM 3056 C C . ASN A 1 376 ? 50.981 5.392 -7.215 1.00 29.00 376 ASN A C 1
ATOM 3058 O O . ASN A 1 376 ? 51.667 5.753 -6.259 1.00 29.00 376 ASN A O 1
ATOM 3062 N N . LYS A 1 377 ? 49.656 5.585 -7.213 1.00 26.91 377 LYS A N 1
ATOM 3063 C CA . LYS A 1 377 ? 48.863 5.447 -5.976 1.00 26.91 377 LYS A CA 1
ATOM 3064 C C . LYS A 1 377 ? 47.587 4.657 -6.271 1.00 26.91 377 LYS A C 1
ATOM 3066 O O . LYS A 1 377 ? 46.837 5.003 -7.176 1.00 26.91 377 LYS A O 1
ATOM 3071 N N . LYS A 1 378 ? 47.373 3.564 -5.533 1.00 31.72 378 LYS A N 1
ATOM 3072 C CA . LYS A 1 378 ? 46.214 2.675 -5.699 1.00 31.72 378 LYS A CA 1
ATOM 3073 C C . LYS A 1 378 ? 44.957 3.366 -5.163 1.00 31.72 378 LYS A C 1
ATOM 3075 O O . LYS A 1 378 ? 44.913 3.683 -3.977 1.00 31.72 378 LYS A O 1
ATOM 3080 N N . SER A 1 379 ? 43.939 3.550 -5.999 1.00 25.47 379 SER A N 1
ATOM 3081 C CA . SER A 1 379 ? 42.573 3.804 -5.531 1.00 25.47 379 SER A CA 1
ATOM 3082 C C . SER A 1 379 ? 41.935 2.498 -5.015 1.00 25.47 379 SER A C 1
ATOM 3084 O O . SER A 1 379 ? 42.324 1.412 -5.463 1.00 25.47 379 SER A O 1
ATOM 3086 N N . PRO A 1 380 ? 40.977 2.552 -4.068 1.00 24.53 380 PRO A N 1
ATOM 3087 C CA . PRO A 1 380 ? 40.299 1.352 -3.587 1.00 24.53 380 PRO A CA 1
ATOM 3088 C C . PRO A 1 380 ? 39.402 0.757 -4.679 1.00 24.53 380 PRO A C 1
ATOM 3090 O O . PRO A 1 380 ? 38.519 1.434 -5.202 1.00 24.53 380 PRO A O 1
ATOM 3093 N N . LYS A 1 381 ? 39.590 -0.529 -4.997 1.00 26.94 381 LYS A N 1
ATOM 3094 C CA . LYS A 1 381 ? 38.599 -1.294 -5.762 1.00 26.94 381 LYS A CA 1
ATOM 3095 C C . LYS A 1 381 ? 37.436 -1.658 -4.839 1.00 26.94 381 LYS A C 1
ATOM 3097 O O . LYS A 1 381 ? 37.574 -2.582 -4.042 1.00 26.94 381 LYS A O 1
ATOM 3102 N N . TYR A 1 382 ? 36.294 -1.000 -5.001 1.00 27.89 382 TYR A N 1
ATOM 3103 C CA . TYR A 1 382 ? 35.020 -1.596 -4.600 1.00 27.89 382 TYR A CA 1
ATOM 3104 C C . TYR A 1 382 ? 34.566 -2.561 -5.713 1.00 27.89 382 TYR A C 1
ATOM 3106 O O . TYR A 1 382 ? 34.577 -2.171 -6.882 1.00 27.89 382 TYR A O 1
ATOM 3114 N N . PRO A 1 383 ? 34.247 -3.831 -5.406 1.00 26.48 383 PRO A N 1
ATOM 3115 C CA . PRO A 1 383 ? 33.844 -4.808 -6.416 1.00 26.48 383 PRO A CA 1
ATOM 3116 C C . PRO A 1 383 ? 32.416 -4.552 -6.922 1.00 26.48 383 PRO A C 1
ATOM 3118 O O . PRO A 1 383 ? 31.487 -4.388 -6.134 1.00 26.48 383 PRO A O 1
ATOM 3121 N N . CYS A 1 384 ? 32.226 -4.580 -8.245 1.00 26.09 384 CYS A N 1
ATOM 3122 C CA . CYS A 1 384 ? 30.915 -4.456 -8.889 1.00 26.09 384 CYS A CA 1
ATOM 3123 C C . CYS A 1 384 ? 30.074 -5.735 -8.714 1.00 26.09 384 CYS A C 1
ATOM 3125 O O . CYS A 1 384 ? 29.961 -6.549 -9.631 1.00 26.09 384 CYS A O 1
ATOM 3127 N N . PHE A 1 385 ? 29.453 -5.901 -7.545 1.00 25.73 385 PHE A N 1
ATOM 3128 C CA . PHE A 1 385 ? 28.593 -7.042 -7.206 1.00 25.73 385 PHE A CA 1
ATOM 3129 C C . PHE A 1 385 ? 27.216 -7.040 -7.908 1.00 25.73 385 PHE A C 1
ATOM 3131 O O . PHE A 1 385 ? 26.201 -7.270 -7.264 1.00 25.73 385 PHE A O 1
ATOM 3138 N N . PHE A 1 386 ? 27.172 -6.838 -9.234 1.00 27.75 386 PHE A N 1
ATOM 3139 C CA . PHE A 1 386 ? 26.123 -7.426 -10.090 1.00 27.75 386 PHE A CA 1
ATOM 3140 C C . PHE A 1 386 ? 26.495 -7.546 -11.588 1.00 27.75 386 PHE A C 1
ATOM 3142 O O . PHE A 1 386 ? 25.627 -7.504 -12.457 1.00 27.75 386 PHE A O 1
ATOM 3149 N N . VAL A 1 387 ? 27.781 -7.723 -11.921 1.00 28.06 387 VAL A N 1
ATOM 3150 C CA . VAL A 1 387 ? 28.237 -7.925 -13.315 1.00 28.06 387 VAL A CA 1
ATOM 3151 C C . VAL A 1 387 ? 28.833 -9.325 -13.494 1.00 28.06 387 VAL A C 1
ATOM 3153 O O . VAL A 1 387 ? 30.043 -9.444 -13.604 1.00 28.06 387 VAL A O 1
ATOM 3156 N N . GLU A 1 388 ? 27.982 -10.367 -13.479 1.00 27.75 388 GLU A N 1
ATOM 3157 C CA . GLU A 1 388 ? 28.214 -11.711 -14.078 1.00 27.75 388 GLU A CA 1
ATOM 3158 C C . GLU A 1 388 ? 27.080 -12.719 -13.732 1.00 27.75 388 GLU A C 1
ATOM 3160 O O . GLU A 1 388 ? 27.261 -13.567 -12.862 1.00 27.75 388 GLU A O 1
ATOM 3165 N N . LYS A 1 389 ? 25.909 -12.675 -14.413 1.00 26.72 389 LYS A N 1
ATOM 3166 C CA . LYS A 1 389 ? 25.119 -13.906 -14.738 1.00 26.72 389 LYS A CA 1
ATOM 3167 C C . LYS A 1 389 ? 23.938 -13.803 -15.733 1.00 26.72 389 LYS A C 1
ATOM 3169 O O . LYS A 1 389 ? 23.077 -14.679 -15.716 1.00 26.72 389 LYS A O 1
ATOM 3174 N N . ILE A 1 390 ? 23.873 -12.814 -16.632 1.00 27.78 390 ILE A N 1
ATOM 3175 C CA . ILE A 1 390 ? 22.805 -12.760 -17.662 1.00 27.78 390 ILE A CA 1
ATOM 3176 C C . ILE A 1 390 ? 23.391 -12.809 -19.082 1.00 27.78 390 ILE A C 1
ATOM 3178 O O . ILE A 1 390 ? 23.315 -11.862 -19.857 1.00 27.78 390 ILE A O 1
ATOM 3182 N N . ILE A 1 391 ? 23.961 -13.966 -19.424 1.00 33.12 391 ILE A N 1
ATOM 3183 C CA . ILE A 1 391 ? 24.096 -14.438 -20.809 1.00 33.12 391 ILE A CA 1
ATOM 3184 C C . ILE A 1 391 ? 23.402 -15.802 -20.840 1.00 33.12 391 ILE A C 1
ATOM 3186 O O . ILE A 1 391 ? 23.961 -16.794 -20.381 1.00 33.12 391 ILE A O 1
ATOM 3190 N N . GLY A 1 392 ? 22.144 -15.835 -21.287 1.00 27.34 392 GLY A N 1
ATOM 3191 C CA . GLY A 1 392 ? 21.306 -17.032 -21.163 1.00 27.34 392 GLY A CA 1
ATOM 3192 C C . GLY A 1 392 ? 19.825 -16.770 -21.421 1.00 27.34 392 GLY A C 1
ATOM 3193 O O . GLY A 1 392 ? 19.039 -16.673 -20.487 1.00 27.34 392 GLY A O 1
ATOM 3194 N N . THR A 1 393 ? 19.472 -16.640 -22.701 1.00 38.06 393 THR A N 1
ATOM 3195 C CA . THR A 1 393 ? 18.155 -16.950 -23.299 1.00 38.06 393 THR A CA 1
ATOM 3196 C C . THR A 1 393 ? 16.945 -17.075 -22.352 1.00 38.06 393 THR A C 1
ATOM 3198 O O . THR A 1 393 ? 16.746 -18.112 -21.722 1.00 38.06 393 THR A O 1
ATOM 3201 N N . THR A 1 394 ? 16.033 -16.100 -22.370 1.00 32.03 394 THR A N 1
ATOM 3202 C CA . THR A 1 394 ? 14.632 -16.313 -21.956 1.00 32.03 394 THR A CA 1
ATOM 3203 C C . THR A 1 394 ? 13.703 -15.756 -23.031 1.00 32.03 394 THR A C 1
ATOM 3205 O O . THR A 1 394 ? 13.880 -14.636 -23.503 1.00 32.03 394 THR A O 1
ATOM 3208 N N . ASN A 1 395 ? 12.756 -16.581 -23.483 1.00 36.69 395 ASN A N 1
ATOM 3209 C CA . ASN A 1 395 ? 12.039 -16.364 -24.738 1.00 36.69 395 ASN A CA 1
ATOM 3210 C C . ASN A 1 395 ? 10.858 -15.384 -24.578 1.00 36.69 395 ASN A C 1
ATOM 3212 O O . ASN A 1 395 ? 9.918 -15.642 -23.820 1.00 36.69 395 ASN A O 1
ATOM 3216 N N . VAL A 1 396 ? 10.887 -14.289 -25.348 1.00 33.47 396 VAL A N 1
ATOM 3217 C CA . VAL A 1 396 ? 9.863 -13.225 -25.374 1.00 33.47 396 VAL A CA 1
ATOM 3218 C C . VAL A 1 396 ? 8.463 -13.772 -25.694 1.00 33.47 396 VAL A C 1
ATOM 3220 O O . VAL A 1 396 ? 7.474 -13.254 -25.174 1.00 33.47 396 VAL A O 1
ATOM 3223 N N . ALA A 1 397 ? 8.358 -14.864 -26.461 1.00 30.73 397 ALA A N 1
ATOM 3224 C CA . ALA A 1 397 ? 7.084 -15.497 -26.807 1.00 30.73 397 ALA A CA 1
ATOM 3225 C C . ALA A 1 397 ? 6.224 -15.859 -25.577 1.00 30.73 397 ALA A C 1
ATOM 3227 O O . ALA A 1 397 ? 5.002 -15.719 -25.614 1.00 30.73 397 ALA A O 1
ATOM 3228 N N . HIS A 1 398 ? 6.840 -16.248 -24.452 1.00 34.03 398 HIS A N 1
ATOM 3229 C CA . HIS A 1 398 ? 6.092 -16.646 -23.253 1.00 34.03 398 HIS A CA 1
ATOM 3230 C C . HIS A 1 398 ? 5.465 -15.454 -22.496 1.00 34.03 398 HIS A C 1
ATOM 3232 O O . HIS A 1 398 ? 4.569 -15.641 -21.678 1.00 34.03 398 HIS A O 1
ATOM 3238 N N . ILE A 1 399 ? 5.891 -14.217 -22.780 1.00 36.06 399 ILE A N 1
ATOM 3239 C CA . ILE A 1 399 ? 5.252 -12.996 -22.255 1.00 36.06 399 ILE A CA 1
ATOM 3240 C C . ILE A 1 399 ? 3.983 -12.663 -23.064 1.00 36.06 399 ILE A C 1
ATOM 3242 O O . ILE A 1 399 ? 3.007 -12.156 -22.513 1.00 36.06 399 ILE A O 1
ATOM 3246 N N . ILE A 1 400 ? 3.958 -13.006 -24.357 1.00 37.59 400 ILE A N 1
ATOM 3247 C CA . ILE A 1 400 ? 2.825 -12.742 -25.258 1.00 37.59 400 ILE A CA 1
ATOM 3248 C C . ILE A 1 400 ? 1.625 -13.643 -24.921 1.00 37.59 400 ILE A C 1
ATOM 3250 O O . ILE A 1 400 ? 0.489 -13.165 -24.913 1.00 37.59 400 ILE A O 1
ATOM 3254 N N . GLN A 1 401 ? 1.868 -14.912 -24.572 1.00 31.09 401 GLN A N 1
ATOM 3255 C CA . GLN A 1 401 ? 0.822 -15.871 -24.187 1.00 31.09 401 GLN A CA 1
ATOM 3256 C C . GLN A 1 401 ? -0.031 -15.353 -23.012 1.00 31.09 401 GLN A C 1
ATOM 3258 O O . GLN A 1 401 ? -1.254 -15.254 -23.119 1.00 31.09 401 GLN A O 1
ATOM 3263 N N . LEU A 1 402 ? 0.625 -14.910 -21.931 1.00 32.50 402 LEU A N 1
ATOM 3264 C CA . LEU A 1 402 ? -0.035 -14.383 -20.729 1.00 32.50 402 LEU A CA 1
ATOM 3265 C C . LEU A 1 402 ? -0.887 -13.131 -21.001 1.00 32.50 402 LEU A C 1
ATOM 3267 O O . LEU A 1 402 ? -1.858 -12.894 -20.286 1.00 32.50 402 LEU A O 1
ATOM 3271 N N . LYS A 1 403 ? -0.555 -12.347 -22.039 1.00 33.28 403 LYS A N 1
ATOM 3272 C CA . LYS A 1 403 ? -1.290 -11.129 -22.413 1.00 33.28 403 LYS A CA 1
ATOM 3273 C C . LYS A 1 403 ? -2.491 -11.396 -23.332 1.00 33.28 403 LYS A C 1
ATOM 3275 O O . LYS A 1 403 ? -3.417 -10.591 -23.345 1.00 33.28 403 LYS A O 1
ATOM 3280 N N . ARG A 1 404 ? -2.522 -12.522 -24.061 1.00 30.70 404 ARG A N 1
ATOM 3281 C CA . ARG A 1 404 ? -3.715 -12.968 -24.816 1.00 30.70 404 ARG A CA 1
ATOM 3282 C C . ARG A 1 404 ? -4.800 -13.545 -23.908 1.00 30.70 404 ARG A C 1
ATOM 3284 O O . ARG A 1 404 ? -5.974 -13.285 -24.129 1.00 30.70 404 ARG A O 1
ATOM 3291 N N . GLU A 1 405 ? -4.406 -14.270 -22.868 1.00 32.59 405 GLU A N 1
ATOM 3292 C CA . GLU A 1 405 ? -5.315 -14.922 -21.909 1.00 32.59 405 GLU A CA 1
ATOM 3293 C C . GLU A 1 405 ? -5.918 -13.968 -20.856 1.00 32.59 405 GLU A C 1
ATOM 3295 O O . GLU A 1 405 ? -6.574 -14.419 -19.924 1.00 32.59 405 GLU A O 1
ATOM 3300 N N . SER A 1 406 ? -5.678 -12.659 -20.974 1.00 30.20 406 SER A N 1
ATOM 3301 C CA . SER A 1 406 ? -6.196 -11.620 -20.067 1.00 30.20 406 SER A CA 1
ATOM 3302 C C . SER A 1 406 ? -7.167 -10.653 -20.764 1.00 30.20 406 SER A C 1
ATOM 3304 O O . SER A 1 406 ? -7.410 -9.562 -20.253 1.00 30.20 406 SER A O 1
ATOM 3306 N N . ASN A 1 407 ? -7.655 -11.021 -21.953 1.00 31.28 407 ASN A N 1
ATOM 3307 C CA . ASN A 1 407 ? -8.445 -10.166 -22.847 1.00 31.28 407 ASN A CA 1
ATOM 3308 C C . ASN A 1 407 ? -9.667 -10.918 -23.433 1.00 31.28 407 ASN A C 1
ATOM 3310 O O . ASN A 1 407 ? -10.041 -10.705 -24.588 1.00 31.28 407 ASN A O 1
ATOM 3314 N N . VAL A 1 408 ? -10.240 -11.822 -22.628 1.00 30.95 408 VAL A N 1
ATOM 3315 C CA . VAL A 1 408 ? -11.490 -12.577 -22.839 1.00 30.95 408 VAL A CA 1
ATOM 3316 C C . VAL A 1 408 ? -12.290 -12.507 -21.543 1.00 30.95 408 VAL A C 1
ATOM 3318 O O . VAL A 1 408 ? -11.641 -12.686 -20.488 1.00 30.95 408 VAL A O 1
#

pLDDT: mean 73.05, std 23.25, range [23.78, 96.0]

Organism: NCBI:txid166010

Nearest PDB structures (foldseek):
  7usc-assembly1_A  TM=2.779E-01  e=7.606E+00  Homo sapiens